Protein AF-0000000075738958 (afdb_homodimer)

Foldseek 3Di:
DDDDDDDDDDDDDDDDDDDDDDDPDPPVPPPVPPDPPPPPPPPPVDDDFQFPLNVLVVLVVLVVLLLVVLVLQLVCLVVVHFRPLVLLLLSLVLCVQPVQVASVVLCVVPQLVLCVVVVHCVVVVVVLVVLSVVLVVLSVLSNVLSVDPPDTDDNVSSVSSSVSSVVNSVSVVVSSVCCSPPRSVCSVVRDDPVVRVVSSVVSVVSQCVRPNPCGPVVSVVSSLVSCVVSVNNDPVVVDDD/DDPDDDDDDDDDDDDDDDDDDPPPPPPPPPPPDPPDPPPPPPPPVDDDFQFPLNVLVVLVVLVVLLLVVLVLQLVCLVVVHFRPLVLLLLSLVLCVQPVQVASVVLCVVPQLVLCVVVVHCVVVVVVLVVLSVVLVVLSVLSNVLSVDPPDTDDNVSSVSSSVSSVVNSVSVVVSSVCCSPPRSVCSVVRDDPVVRVVSSVVSVVSQCVRPNPCGPVVSVVSSLVSCVVSVNNDPVVPDDD

Organism: Mycobacterium marinum (strain ATCC BAA-535 / M) (NCBI:txid216594)

Secondary structure (DSSP, 8-state):
----------------------------------------------PPPPPHHHHHHHHHHHHHHHHHHHHHHHHHHHHTPPP-HHHHHHHHHHIIIIIIIIIIHHIIIIIHHHHHHTT-SHHHHHHHHHHHHHHHHHHHHHHHHT-STTPPP-HHHHHHHHHHHHHHHHHHHHHHHHIIIIIHHHHHHHS-HHHHHHHHHHHHHHHHHHHTTTHHHHHHHHHHHHHHHHT---GGGG---/----------------------------------------------PPPPPHHHHHHHHHHHHHHHHHHHHHHHHHHHHTPPP-HHHHHHHHHHIIIIIIIIIIHHIIIIIHHHHHHTT-SHHHHHHHHHHHHHHHHHHHHHHHHT-STT----HHHHHHHHHHHHHHHHHHHHHHHHIIIIIHHHHHHHS-HHHHHHHHHHHHHHHHHHHTTTHHHHHHHHHHHHHHHHT---GGGG---

Sequence (482 aa):
MIDEPHRPLSRRRLFGIAMPVTGAIALSACTGSPRKPADAGASSSEQVAVTAPEDLMREHGVLKRILLIYREGIHRLQVGDPAPTQELNASAQIIRAFVENYHEALEERYVFPMLEQAGKFTDTTSVLRTQHQRGRGVTDRILAATAAAGSAPGQPGRDALVRDMTAFIRMYEPHEAREDTVIFPALRDVMPAGEFRDLAEVFEDEEHRQFGQAGFQGVVDQVADVEKALGIYELGQFTASMIDEPHRPLSRRRLFGIAMPVTGAIALSACTGSPRKPADAGASSSEQVAVTAPEDLMREHGVLKRILLIYREGIHRLQVGDPAPTQELNASAQIIRAFVENYHEALEERYVFPMLEQAGKFTDTTSVLRTQHQRGRGVTDRILAATAAAGSAPGQPGRDALVRDMTAFIRMYEPHEAREDTVIFPALRDVMPAGEFRDLAEVFEDEEHRQFGQAGFQGVVDQVADVEKALGIYELGQFTAS

Structure (mmCIF, N/CA/C/O backbone):
data_AF-0000000075738958-model_v1
#
loop_
_entity.id
_entity.type
_entity.pdbx_description
1 polymer 'Hemerythrin-like domain-containing protein'
#
loop_
_atom_site.group_PDB
_atom_site.id
_atom_site.type_symbol
_atom_site.label_atom_id
_atom_site.label_alt_id
_atom_site.label_comp_id
_atom_site.label_asym_id
_atom_site.label_entity_id
_atom_site.label_seq_id
_atom_site.pdbx_PDB_ins_code
_atom_site.Cartn_x
_atom_site.Cartn_y
_atom_site.Cartn_z
_atom_site.occupancy
_atom_site.B_iso_or_equiv
_atom_site.auth_seq_id
_atom_site.auth_comp_id
_atom_site.auth_asym_id
_atom_site.auth_atom_id
_atom_site.pdbx_PDB_model_num
ATOM 1 N N . MET A 1 1 ? -61.688 -10.555 49.688 1 19.16 1 MET A N 1
ATOM 2 C CA . MET A 1 1 ? -61.875 -10.305 51.125 1 19.16 1 MET A CA 1
ATOM 3 C C . MET A 1 1 ? -61.125 -9.07 51.562 1 19.16 1 MET A C 1
ATOM 5 O O . MET A 1 1 ? -60.219 -8.594 50.875 1 19.16 1 MET A O 1
ATOM 9 N N . ILE A 1 2 ? -60.281 -9.117 52.594 1 17.28 2 ILE A N 1
ATOM 10 C CA . ILE A 1 2 ? -60.281 -8.344 53.844 1 17.28 2 ILE A CA 1
ATOM 11 C C . ILE A 1 2 ? -59.469 -7.062 53.656 1 17.28 2 ILE A C 1
ATOM 13 O O . ILE A 1 2 ? -59.969 -5.969 53.969 1 17.28 2 ILE A O 1
ATOM 17 N N . ASP A 1 3 ? -58.094 -6.863 54.062 1 17.69 3 ASP A N 1
ATOM 18 C CA . ASP A 1 3 ? -57.938 -6.41 55.438 1 17.69 3 ASP A CA 1
ATOM 19 C C . ASP A 1 3 ? -57.531 -4.938 55.5 1 17.69 3 ASP A C 1
ATOM 21 O O . ASP A 1 3 ? -57.125 -4.363 54.469 1 17.69 3 ASP A O 1
ATOM 25 N N . GLU A 1 4 ? -56.281 -4.555 56.062 1 17.42 4 GLU A N 1
ATOM 26 C CA . GLU A 1 4 ? -56.062 -3.973 57.406 1 17.42 4 GLU A CA 1
ATOM 27 C C . GLU A 1 4 ? -55.719 -2.49 57.281 1 17.42 4 GLU A C 1
ATOM 29 O O . GLU A 1 4 ? -56.312 -1.658 58 1 17.42 4 GLU A O 1
ATOM 34 N N . PRO A 1 5 ? -54.281 -1.887 57.219 1 20.31 5 PRO A N 1
ATOM 35 C CA . PRO A 1 5 ? -53.781 -1.305 58.469 1 20.31 5 PRO A CA 1
ATOM 36 C C . PRO A 1 5 ? -53.938 0.214 58.5 1 20.31 5 PRO A C 1
ATOM 38 O O . PRO A 1 5 ? -53.938 0.868 57.469 1 20.31 5 PRO A O 1
ATOM 41 N N . HIS A 1 6 ? -54.281 0.894 59.688 1 20.97 6 HIS A N 1
ATOM 42 C CA . HIS A 1 6 ? -54.812 2.029 60.438 1 20.97 6 HIS A CA 1
ATOM 43 C C . HIS A 1 6 ? -53.719 3.068 60.688 1 20.97 6 HIS A C 1
ATOM 45 O O . HIS A 1 6 ? -53.875 3.939 61.531 1 20.97 6 HIS A O 1
ATOM 51 N N . ARG A 1 7 ? -52.656 3.342 59.844 1 18.61 7 ARG A N 1
ATOM 52 C CA . ARG A 1 7 ? -51.531 3.977 60.531 1 18.61 7 ARG A CA 1
ATOM 53 C C . ARG A 1 7 ? -51.938 5.328 61.094 1 18.61 7 ARG A C 1
ATOM 55 O O . ARG A 1 7 ? -52.5 6.16 60.406 1 18.61 7 ARG A O 1
ATOM 62 N N . PRO A 1 8 ? -51.281 5.766 62.25 1 18.59 8 PRO A N 1
ATOM 63 C CA . PRO A 1 8 ? -51.656 6.469 63.5 1 18.59 8 PRO A CA 1
ATOM 64 C C . PRO A 1 8 ? -51.5 7.984 63.375 1 18.59 8 PRO A C 1
ATOM 66 O O . PRO A 1 8 ? -50.938 8.477 62.375 1 18.59 8 PRO A O 1
ATOM 69 N N . LEU A 1 9 ? -50.875 8.656 64.5 1 18.14 9 LEU A N 1
ATOM 70 C CA . LEU A 1 9 ? -51.375 9.492 65.562 1 18.14 9 LEU A CA 1
ATOM 71 C C . LEU A 1 9 ? -50.969 10.945 65.375 1 18.14 9 LEU A C 1
ATOM 73 O O . LEU A 1 9 ? -51.812 11.844 65.375 1 18.14 9 LEU A O 1
ATOM 77 N N . SER A 1 10 ? -49.75 11.547 66.125 1 17.09 10 SER A N 1
ATOM 78 C CA . SER A 1 10 ? -49.938 12.367 67.312 1 17.09 10 SER A CA 1
ATOM 79 C C . SER A 1 10 ? -49.75 13.852 67 1 17.09 10 SER A C 1
ATOM 81 O O . SER A 1 10 ? -49.094 14.203 66 1 17.09 10 SER A O 1
ATOM 83 N N . ARG A 1 11 ? -50.156 14.867 67.938 1 18.42 11 ARG A N 1
ATOM 84 C CA . ARG A 1 11 ? -50.875 16.094 68.25 1 18.42 11 ARG A CA 1
ATOM 85 C C . ARG A 1 11 ? -49.938 17.266 68.438 1 18.42 11 ARG A C 1
ATOM 87 O O . ARG A 1 11 ? -50.344 18.359 68.812 1 18.42 11 ARG A O 1
ATOM 94 N N . ARG A 1 12 ? -48.594 17.031 68.5 1 18.06 12 ARG A N 1
ATOM 95 C CA . ARG A 1 12 ? -48.031 17.875 69.562 1 18.06 12 ARG A CA 1
ATOM 96 C C . ARG A 1 12 ? -48.219 19.344 69.25 1 18.06 12 ARG A C 1
ATOM 98 O O . ARG A 1 12 ? -48.094 19.75 68.062 1 18.06 12 ARG A O 1
ATOM 105 N N . ARG A 1 13 ? -48.219 20.203 70.312 1 17.05 13 ARG A N 1
ATOM 106 C CA . ARG A 1 13 ? -48.906 21.344 70.875 1 17.05 13 ARG A CA 1
ATOM 107 C C . ARG A 1 13 ? -48.25 22.656 70.5 1 17.05 13 ARG A C 1
ATOM 109 O O . ARG A 1 13 ? -48.906 23.625 70.125 1 17.05 13 AR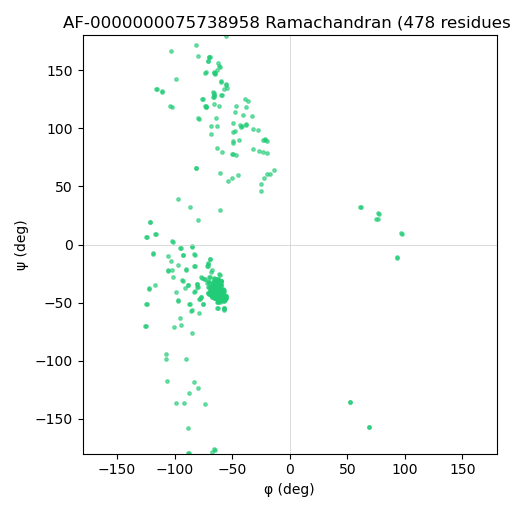G A O 1
ATOM 116 N N . LEU A 1 14 ? -46.969 22.875 70.938 1 18.64 14 LEU A N 1
ATOM 117 C CA . LEU A 1 14 ? -46.875 24 71.875 1 18.64 14 LEU A CA 1
ATOM 118 C C . LEU A 1 14 ? -46.875 25.328 71.125 1 18.64 14 LEU A C 1
ATOM 120 O O . LEU A 1 14 ? -46.25 25.453 70.062 1 18.64 14 LEU A O 1
ATOM 124 N N . PHE A 1 15 ? -47.188 26.516 71.875 1 17.45 15 PHE A N 1
ATOM 125 C CA . PHE A 1 15 ? -48 27.719 71.688 1 17.45 15 PHE A CA 1
ATOM 126 C C . PHE A 1 15 ? -47.156 28.906 71.312 1 17.45 15 PHE A C 1
ATOM 128 O O . PHE A 1 15 ? -47.656 29.875 70.688 1 17.45 15 PHE A O 1
ATOM 135 N N . GLY A 1 16 ? -45.906 28.984 71.688 1 19.25 16 GLY A N 1
ATOM 136 C CA . GLY A 1 16 ? -45.75 30.312 72.25 1 19.25 16 GLY A CA 1
ATOM 137 C C . GLY A 1 16 ? -45.75 31.406 71.188 1 19.25 16 GLY A C 1
ATOM 138 O O . GLY A 1 16 ? -45.25 31.234 70.125 1 19.25 16 GLY A O 1
ATOM 139 N N . ILE A 1 17 ? -46.25 32.562 71.562 1 17.64 17 ILE A N 1
ATOM 140 C CA . ILE A 1 17 ? -47.031 33.594 70.875 1 17.64 17 ILE A CA 1
ATOM 141 C C . ILE A 1 17 ? -46.125 34.562 70.125 1 17.64 17 ILE A C 1
ATOM 143 O O . ILE A 1 17 ? -46.312 34.812 68.938 1 17.64 17 ILE A O 1
ATOM 147 N N . ALA A 1 18 ? -45.406 35.562 70.875 1 19.64 18 ALA A N 1
ATOM 148 C CA . ALA A 1 18 ? -45.969 36.875 70.5 1 19.64 18 ALA A CA 1
ATOM 149 C C . ALA A 1 18 ? -45.312 37.469 69.312 1 19.64 18 ALA A C 1
ATOM 151 O O . ALA A 1 18 ? -44.25 37 68.875 1 19.64 18 ALA A O 1
ATOM 152 N N . MET A 1 19 ? -44.781 38.906 69.438 1 19.36 19 MET A N 1
ATOM 153 C CA . MET A 1 19 ? -45.312 40.094 68.812 1 19.36 19 MET A CA 1
ATOM 154 C C . MET A 1 19 ? -44.5 40.438 67.562 1 19.36 19 MET A C 1
ATOM 156 O O . MET A 1 19 ? -43.406 39.938 67.375 1 19.36 19 MET A O 1
ATOM 160 N N . PRO A 1 20 ? -44.156 41.875 67.375 1 22.73 20 PRO A N 1
ATOM 161 C CA . PRO A 1 20 ? -44.562 42.719 66.25 1 22.73 20 PRO A CA 1
ATOM 162 C C . PRO A 1 20 ? -43.594 42.688 65.062 1 22.73 20 PRO A C 1
ATOM 164 O O . PRO A 1 20 ? -42.469 42.188 65.25 1 22.73 20 PRO A O 1
ATOM 167 N N . VAL A 1 21 ? -43.688 43.781 64.25 1 21.81 21 VAL A N 1
ATOM 168 C CA . VAL A 1 21 ? -43.906 44.125 62.844 1 21.81 21 VAL A CA 1
ATOM 169 C C . VAL A 1 21 ? -42.562 44.406 62.156 1 21.81 21 VAL A C 1
ATOM 171 O O . VAL A 1 21 ? -42.344 43.969 61.031 1 21.81 21 VAL A O 1
ATOM 174 N N . THR A 1 22 ? -41.625 45.125 62.875 1 24.69 22 THR A N 1
ATOM 175 C CA . THR A 1 22 ? -41.438 46.344 62.094 1 24.69 22 THR A CA 1
ATOM 176 C C . THR A 1 22 ? -40.625 46.031 60.812 1 24.69 22 THR A C 1
ATOM 178 O O . THR A 1 22 ? -40.031 44.969 60.688 1 24.69 22 THR A O 1
ATOM 181 N N . GLY A 1 23 ? -39.688 47 60.594 1 22.72 23 GLY A N 1
ATOM 182 C CA . GLY A 1 23 ? -39.406 47.938 59.531 1 22.72 23 GLY A CA 1
ATOM 183 C C . GLY A 1 23 ? -38.344 47.438 58.594 1 22.72 23 GLY A C 1
ATOM 184 O O . GLY A 1 23 ? -37.438 48.219 58.219 1 22.72 23 GLY A O 1
ATOM 185 N N . ALA A 1 24 ? -38.281 46.25 58.25 1 22.09 24 ALA A N 1
ATOM 186 C CA . ALA A 1 24 ? -36.969 45.812 57.781 1 22.09 24 ALA A CA 1
ATOM 187 C C . ALA A 1 24 ? -36.625 46.469 56.438 1 22.09 24 ALA A C 1
ATOM 189 O O . ALA A 1 24 ? -37.375 46.375 55.469 1 22.09 24 ALA A O 1
ATOM 190 N N . ILE A 1 25 ? -35.938 47.5 56.688 1 29.17 25 ILE A N 1
ATOM 191 C CA . ILE A 1 25 ? -35.375 48.25 55.562 1 29.17 25 ILE A CA 1
ATOM 192 C C . ILE A 1 25 ? -34.656 47.312 54.594 1 29.17 25 ILE A C 1
ATOM 194 O O . ILE A 1 25 ? -33.781 46.531 55.031 1 29.17 25 ILE A O 1
ATOM 198 N N . ALA A 1 26 ? -35.25 47.031 53.469 1 23.94 26 ALA A N 1
ATOM 199 C CA . ALA A 1 26 ? -34.781 46.125 52.438 1 23.94 26 ALA A CA 1
ATOM 200 C C . ALA A 1 26 ? -33.438 46.562 51.875 1 23.94 26 ALA A C 1
ATOM 202 O O . ALA A 1 26 ? -33.344 47.625 51.25 1 23.94 26 ALA A O 1
ATOM 203 N N . LEU A 1 27 ? -32.5 46.562 52.844 1 23.83 27 LEU A N 1
ATOM 204 C CA . LEU A 1 27 ? -31.25 46.906 52.156 1 23.83 27 LEU A CA 1
ATOM 205 C C . LEU A 1 27 ? -31.047 46.031 50.906 1 23.83 27 LEU A C 1
ATOM 207 O O . LEU A 1 27 ? -31.062 44.812 51 1 23.83 27 LEU A O 1
ATOM 211 N N . SER A 1 28 ? -31.562 46.5 49.812 1 22.98 28 SER A N 1
ATOM 212 C CA . SER A 1 28 ? -31.406 45.844 48.531 1 22.98 28 SER A CA 1
ATOM 213 C C . SER A 1 28 ? -29.938 45.5 48.25 1 22.98 28 SER A C 1
ATOM 215 O O . SER A 1 28 ? -29.109 46.406 48.062 1 22.98 28 SER A O 1
ATOM 217 N N . ALA A 1 29 ? -29.328 44.719 49.156 1 27.09 29 ALA A N 1
ATOM 218 C CA . ALA A 1 29 ? -27.938 44.438 48.781 1 27.09 29 ALA A CA 1
ATOM 219 C C . ALA A 1 29 ? -27.828 43.969 47.344 1 27.09 29 ALA A C 1
ATOM 221 O O . ALA A 1 29 ? -28.547 43.062 46.938 1 27.09 29 ALA A O 1
ATOM 222 N N . CYS A 1 30 ? -27.516 44.875 46.438 1 30.02 30 CYS A N 1
ATOM 223 C CA . CYS A 1 30 ? -27.203 44.594 45.062 1 30.02 30 CYS A CA 1
ATOM 224 C C . CYS A 1 30 ? -26.234 43.406 44.969 1 30.02 30 CYS A C 1
ATOM 226 O O . CYS A 1 30 ? -25.078 43.5 45.375 1 30.02 30 CYS A O 1
ATOM 228 N N . THR A 1 31 ? -26.688 42.25 45.5 1 29.94 31 THR A N 1
ATOM 229 C CA . THR A 1 31 ? -25.781 41.125 45.312 1 29.94 31 THR A CA 1
ATOM 230 C C . THR A 1 31 ? -25.281 41.062 43.875 1 29.94 31 THR A C 1
ATOM 232 O O . THR A 1 31 ? -26.078 40.938 42.938 1 29.94 31 THR A O 1
ATOM 235 N N . GLY A 1 32 ? -24.375 41.875 43.531 1 29.47 32 GLY A N 1
ATOM 236 C CA . GLY A 1 32 ? -23.734 41.656 42.219 1 29.47 32 GLY A CA 1
ATOM 237 C C . GLY A 1 32 ? -23.391 40.219 41.938 1 29.47 32 GLY A C 1
ATOM 238 O O . GLY A 1 32 ? -22.844 39.531 42.812 1 29.47 32 GLY A O 1
ATOM 239 N N . SER A 1 33 ? -24.359 39.469 41.312 1 34.22 33 SER A N 1
ATOM 240 C CA . SER A 1 33 ? -24.109 38.094 40.906 1 34.22 33 SER A CA 1
ATOM 241 C C . SER A 1 33 ? -22.672 37.938 40.375 1 34.22 33 SER A C 1
ATOM 243 O O . SER A 1 33 ? -22.203 38.75 39.594 1 34.22 33 SER A O 1
ATOM 245 N N . PRO A 1 34 ? -21.812 37.344 41.219 1 35.44 34 PRO A N 1
ATOM 246 C CA . PRO A 1 34 ? -20.484 37.125 40.625 1 35.44 34 PRO A CA 1
ATOM 247 C C . PRO A 1 34 ? -20.547 36.656 39.188 1 35.44 34 PRO A C 1
ATOM 249 O O . PRO A 1 34 ? -21.5 35.938 38.812 1 35.44 34 PRO A O 1
ATOM 252 N N . ARG A 1 35 ? -20.125 37.5 38.188 1 37.09 35 ARG A N 1
ATOM 253 C CA . ARG A 1 35 ? -19.922 37.062 36.812 1 37.09 35 ARG A CA 1
ATOM 254 C C . ARG A 1 35 ? -19.328 35.656 36.781 1 37.09 35 ARG A C 1
ATOM 256 O O . ARG A 1 35 ? -18.375 35.344 37.5 1 37.09 35 ARG A O 1
ATOM 263 N N . LYS A 1 36 ? -20.219 34.656 36.469 1 40.66 36 LYS A N 1
ATOM 264 C CA . LYS A 1 36 ? -19.672 33.344 36.156 1 40.66 36 LYS A CA 1
ATOM 265 C C . LYS A 1 36 ? -18.328 33.438 35.469 1 40.66 36 LYS A C 1
ATOM 267 O O . LYS A 1 36 ? -18.156 34.281 34.562 1 40.66 36 LYS A O 1
ATOM 272 N N . PRO A 1 37 ? -17.266 33.031 36.188 1 36.97 37 PRO A N 1
ATOM 273 C CA . PRO A 1 37 ? -16.078 33.094 35.344 1 36.97 37 PRO A CA 1
ATOM 274 C C . PRO A 1 37 ? -16.375 32.719 33.875 1 36.97 37 PRO A C 1
ATOM 276 O O . PRO A 1 37 ? -17.344 32.031 33.594 1 36.97 37 PRO A O 1
ATOM 279 N N . ALA A 1 38 ? -16.062 33.625 32.938 1 35.53 38 ALA A N 1
ATOM 280 C CA . ALA A 1 38 ? -15.992 33.25 31.516 1 35.53 38 ALA A CA 1
ATOM 281 C C . ALA A 1 38 ? -15.633 31.781 31.344 1 35.53 38 ALA A C 1
ATOM 283 O O . ALA A 1 38 ? -14.742 31.281 32.031 1 35.53 38 ALA A O 1
ATOM 284 N N . ASP A 1 39 ? -16.656 30.938 31.125 1 36.69 39 ASP A N 1
ATOM 285 C CA . ASP A 1 39 ? -16.297 29.625 30.609 1 36.69 39 ASP A CA 1
ATOM 286 C C . ASP A 1 39 ? -14.984 29.688 29.828 1 36.69 39 ASP A C 1
ATOM 288 O O . ASP A 1 39 ? -14.867 30.453 28.859 1 36.69 39 ASP A O 1
ATOM 292 N N . ALA A 1 40 ? -13.867 29.688 30.531 1 38.88 40 ALA A N 1
ATOM 293 C CA . ALA A 1 40 ? -12.672 29.391 29.75 1 38.88 40 ALA A CA 1
ATOM 294 C C . ALA A 1 40 ? -13.023 28.656 28.453 1 38.88 40 ALA A C 1
ATOM 296 O O . ALA A 1 40 ? -13.711 27.641 28.484 1 38.88 40 ALA A O 1
ATOM 297 N N . GLY A 1 41 ? -13.273 29.406 27.375 1 35.94 41 GLY A N 1
ATOM 298 C CA . GLY A 1 41 ? -13.422 28.828 26.047 1 35.94 41 GLY A CA 1
ATOM 299 C C . GLY A 1 41 ? -12.805 27.438 25.938 1 35.94 41 GLY A C 1
ATOM 300 O O . GLY A 1 41 ? -11.656 27.234 26.328 1 35.94 41 GLY A O 1
ATOM 301 N N . ALA A 1 42 ? -13.555 26.438 26.234 1 39.38 42 ALA A N 1
ATOM 302 C CA . ALA A 1 42 ? -13.172 25.109 25.75 1 39.38 42 ALA A CA 1
ATOM 303 C C . ALA A 1 42 ? -12.195 25.219 24.578 1 39.38 42 ALA A C 1
ATOM 305 O O . ALA A 1 42 ? -12.516 25.828 23.547 1 39.38 42 ALA A O 1
ATOM 306 N N . SER A 1 43 ? -10.945 25.469 24.828 1 39.22 43 SER A N 1
ATOM 307 C CA . SER A 1 43 ? -10.031 25.109 23.75 1 39.22 43 SER A CA 1
ATOM 308 C C . SER A 1 43 ? -10.648 24.047 22.844 1 39.22 43 SER A C 1
ATOM 310 O O . SER A 1 43 ? -10.867 22.906 23.25 1 39.22 43 SER A O 1
ATOM 312 N N . SER A 1 44 ? -11.797 24.219 22.234 1 41.53 44 SER A N 1
ATOM 313 C CA . SER A 1 44 ? -12.266 23.328 21.172 1 41.53 44 SER A CA 1
ATOM 314 C C . SER A 1 44 ? -11.133 22.438 20.672 1 41.53 44 SER A C 1
ATOM 316 O O . SER A 1 44 ? -10.172 22.922 20.078 1 41.53 44 SER A O 1
ATOM 318 N N . SER A 1 45 ? -10.562 21.562 21.469 1 49.19 45 SER A N 1
ATOM 319 C CA . SER A 1 45 ? -9.562 20.531 21.172 1 49.19 45 SER A CA 1
ATOM 320 C C . SER A 1 45 ? -9.625 20.109 19.703 1 49.19 45 SER A C 1
ATOM 322 O O . SER A 1 45 ? -10.297 19.141 19.359 1 49.19 45 SER A O 1
ATOM 324 N N . GLU A 1 46 ? -9.703 21.016 18.766 1 66.88 46 GLU A N 1
ATOM 325 C CA . GLU A 1 46 ? -9.773 20.891 17.312 1 66.88 46 GLU A CA 1
ATOM 326 C C . GLU A 1 46 ? -8.812 19.828 16.797 1 66.88 46 GLU A C 1
ATOM 328 O O . GLU A 1 46 ? -7.605 19.906 17.031 1 66.88 46 GLU A O 1
ATOM 333 N N . GLN A 1 47 ? -9.336 18.656 16.484 1 82.44 47 GLN A N 1
ATOM 334 C CA . GLN A 1 47 ? -8.578 17.562 15.883 1 82.44 47 GLN A CA 1
ATOM 335 C C . GLN A 1 47 ? -7.871 18.031 14.609 1 82.44 47 GLN A C 1
ATOM 337 O O . GLN A 1 47 ? -8.375 18.906 13.898 1 82.44 47 GLN A O 1
ATOM 342 N N . VAL A 1 48 ? -6.641 17.625 14.578 1 90.81 48 VAL A N 1
ATOM 343 C CA . VAL A 1 48 ? -5.902 17.922 13.352 1 90.81 48 VAL A CA 1
ATOM 344 C C . VAL A 1 48 ? -6.605 17.266 12.156 1 90.81 48 VAL A C 1
ATOM 346 O O . VAL A 1 48 ? -6.906 16.062 12.188 1 90.81 48 VAL A O 1
ATOM 349 N N . ALA A 1 49 ? -6.816 18.062 11.203 1 92.88 49 ALA A N 1
ATOM 350 C CA . ALA A 1 49 ? -7.543 17.562 10.031 1 92.88 49 ALA A CA 1
ATOM 351 C C . ALA A 1 49 ? -6.746 16.484 9.305 1 92.88 49 ALA A C 1
ATOM 353 O O . ALA A 1 49 ? -5.512 16.516 9.289 1 92.88 49 ALA A O 1
ATOM 354 N N . VAL A 1 50 ? -7.441 15.492 8.688 1 97.12 50 VAL A N 1
ATOM 355 C CA . VAL A 1 50 ? -6.82 14.531 7.781 1 97.12 50 VAL A CA 1
ATOM 356 C C . VAL A 1 50 ? -6.492 15.211 6.453 1 97.12 50 VAL A C 1
ATOM 358 O O . VAL A 1 50 ? -7.387 15.695 5.758 1 97.12 50 VAL A O 1
ATOM 361 N N . THR A 1 51 ? -5.211 15.258 6.078 1 97.75 51 THR A N 1
ATOM 362 C CA . THR A 1 51 ? -4.848 15.898 4.816 1 97.75 51 THR A CA 1
ATOM 363 C C . THR A 1 51 ? -5.332 15.07 3.631 1 97.75 51 THR A C 1
ATOM 365 O O . THR A 1 51 ? -5.629 13.883 3.777 1 97.75 51 THR A O 1
ATOM 368 N N . ALA A 1 52 ? -5.406 15.703 2.49 1 98.31 52 ALA A N 1
ATOM 369 C CA . ALA A 1 52 ? -5.879 15 1.295 1 98.31 52 ALA A CA 1
ATOM 370 C C . ALA A 1 52 ? -4.98 13.812 0.965 1 98.31 52 ALA A C 1
ATOM 372 O O . ALA A 1 52 ? -5.469 12.695 0.763 1 98.31 52 ALA A O 1
ATOM 373 N N . PRO A 1 53 ? -3.625 13.945 0.956 1 98.75 53 PRO A N 1
ATOM 374 C CA . PRO A 1 53 ? -2.795 12.773 0.679 1 98.75 53 PRO A CA 1
ATOM 375 C C . PRO A 1 53 ? -2.973 11.664 1.716 1 98.75 53 PRO A C 1
ATOM 377 O O . PRO A 1 53 ? -3.014 10.484 1.362 1 98.75 53 PRO A O 1
ATOM 380 N N . GLU A 1 54 ? -3.047 12.031 2.984 1 98.69 54 GLU A N 1
ATOM 381 C CA . GLU A 1 54 ? -3.283 11.039 4.027 1 98.69 54 GLU A CA 1
ATOM 382 C C . GLU A 1 54 ? -4.578 10.273 3.773 1 98.69 54 GLU A C 1
ATOM 384 O O . GLU A 1 54 ? -4.609 9.047 3.885 1 98.69 54 GLU A O 1
ATOM 389 N N . ASP A 1 55 ? -5.602 11.016 3.469 1 98.75 55 ASP A N 1
ATOM 390 C CA . ASP A 1 55 ? -6.906 10.414 3.193 1 98.75 55 ASP A CA 1
ATOM 391 C C . ASP A 1 55 ? -6.824 9.422 2.037 1 98.75 55 ASP A C 1
ATOM 393 O O . ASP A 1 55 ? -7.293 8.289 2.15 1 98.75 55 ASP A O 1
ATOM 397 N N . LEU A 1 56 ? -6.203 9.82 1.017 1 98.88 56 LEU A N 1
ATOM 398 C CA . LEU A 1 56 ? -6.09 8.992 -0.184 1 98.88 56 LEU A CA 1
ATOM 399 C C . LEU A 1 56 ? -5.25 7.75 0.085 1 98.88 56 LEU A C 1
ATOM 401 O O . LEU A 1 56 ? -5.574 6.664 -0.397 1 98.88 56 LEU A O 1
ATOM 405 N N . MET A 1 57 ? -4.254 7.879 0.924 1 98.94 57 MET A N 1
ATOM 406 C CA . MET A 1 57 ? -3.369 6.738 1.146 1 98.94 57 MET A CA 1
ATOM 407 C C . MET A 1 57 ? -3.994 5.746 2.119 1 98.94 57 MET A C 1
ATOM 409 O O . MET A 1 57 ? -3.783 4.535 2 1 98.94 57 MET A O 1
ATOM 413 N N . ARG A 1 58 ? -4.75 6.219 3.09 1 98.75 58 ARG A N 1
ATOM 414 C CA . ARG A 1 58 ? -5.426 5.23 3.918 1 98.75 58 ARG A CA 1
ATOM 415 C C . ARG A 1 58 ? -6.477 4.469 3.115 1 98.75 58 ARG A C 1
ATOM 417 O O . ARG A 1 58 ? -6.707 3.281 3.35 1 98.75 58 ARG A O 1
ATOM 424 N N . GLU A 1 59 ? -7.109 5.125 2.143 1 98.94 59 GLU A N 1
ATOM 425 C CA . GLU A 1 59 ? -8.039 4.457 1.238 1 98.94 59 GLU A CA 1
ATOM 426 C C . GLU A 1 59 ? -7.328 3.426 0.371 1 98.94 59 GLU A C 1
ATOM 428 O O . GLU A 1 59 ? -7.895 2.381 0.047 1 98.94 59 GLU A O 1
ATOM 433 N N . HIS A 1 60 ? -6.047 3.713 0.005 1 99 60 HIS A N 1
ATOM 434 C CA . HIS A 1 60 ? -5.23 2.701 -0.662 1 99 60 HIS A CA 1
ATOM 435 C C . HIS A 1 60 ? -5.07 1.46 0.21 1 99 60 HIS A C 1
ATOM 437 O O . HIS A 1 60 ? -4.965 0.345 -0.304 1 99 60 HIS A O 1
ATOM 443 N N . GLY A 1 61 ? -5.059 1.661 1.527 1 98.94 61 GLY A N 1
ATOM 444 C CA . GLY A 1 61 ? -5.043 0.509 2.414 1 98.94 61 GLY A CA 1
ATOM 445 C C . GLY A 1 61 ? -6.219 -0.424 2.203 1 98.94 61 GLY A C 1
ATOM 446 O O . GLY A 1 61 ? -6.074 -1.646 2.281 1 98.94 61 GLY A O 1
ATOM 447 N N . VAL A 1 62 ? -7.379 0.135 1.952 1 98.94 62 VAL A N 1
ATOM 448 C CA . VAL A 1 62 ? -8.57 -0.661 1.667 1 98.94 62 VAL A CA 1
ATOM 449 C C . VAL A 1 62 ? -8.383 -1.42 0.355 1 98.94 62 VAL A C 1
ATOM 451 O O . VAL A 1 62 ? -8.672 -2.615 0.274 1 98.94 62 VAL A O 1
ATOM 454 N N . LEU A 1 63 ? -7.879 -0.707 -0.647 1 98.94 63 LEU A N 1
ATOM 455 C CA . LEU A 1 63 ? -7.59 -1.371 -1.913 1 98.94 63 LEU A CA 1
ATOM 456 C C . LEU A 1 63 ? -6.637 -2.543 -1.706 1 98.94 63 LEU A C 1
ATOM 458 O O . LEU A 1 63 ? -6.867 -3.637 -2.227 1 98.94 63 LEU A O 1
ATOM 462 N N . LYS A 1 64 ? -5.641 -2.348 -0.965 1 98.94 64 LYS A N 1
ATOM 463 C CA . LYS A 1 64 ? -4.656 -3.4 -0.725 1 98.94 64 LYS A CA 1
ATOM 464 C C . LYS A 1 64 ? -5.305 -4.621 -0.078 1 98.94 64 LYS A C 1
ATOM 466 O O . LYS A 1 64 ? -4.984 -5.758 -0.428 1 98.94 64 LYS A O 1
ATOM 471 N N . ARG A 1 65 ? -6.16 -4.375 0.83 1 98.94 65 ARG A N 1
ATOM 472 C CA . ARG A 1 65 ? -6.836 -5.488 1.492 1 98.94 65 ARG A CA 1
ATOM 473 C C . ARG A 1 65 ? -7.73 -6.246 0.516 1 98.94 65 ARG A C 1
ATOM 475 O O . ARG A 1 65 ? -7.836 -7.469 0.585 1 98.94 65 ARG A O 1
ATOM 482 N N . ILE A 1 66 ? -8.328 -5.57 -0.391 1 98.94 66 ILE A N 1
ATOM 483 C CA . ILE A 1 66 ? -9.141 -6.25 -1.397 1 98.94 66 ILE A CA 1
ATOM 484 C C . ILE A 1 66 ? -8.234 -7.023 -2.352 1 98.94 66 ILE A C 1
ATOM 486 O O . ILE A 1 66 ? -8.586 -8.117 -2.799 1 98.94 66 ILE A O 1
ATOM 490 N N . LEU A 1 67 ? -7.055 -6.457 -2.672 1 98.94 67 LEU A N 1
ATOM 491 C CA . LEU A 1 67 ? -6.109 -7.199 -3.498 1 98.94 67 LEU A CA 1
ATOM 492 C C . LEU A 1 67 ? -5.703 -8.508 -2.82 1 98.94 67 LEU A C 1
ATOM 494 O O . LEU A 1 67 ? -5.516 -9.523 -3.488 1 98.94 67 LEU A O 1
ATOM 498 N N . LEU A 1 68 ? -5.59 -8.5 -1.493 1 98.94 68 LEU A N 1
ATOM 499 C CA . LEU A 1 68 ? -5.293 -9.711 -0.744 1 98.94 68 LEU A CA 1
ATOM 500 C C . LEU A 1 68 ? -6.457 -10.695 -0.82 1 98.94 68 LEU A C 1
ATOM 502 O O . LEU A 1 68 ? -6.246 -11.906 -0.914 1 98.94 68 LEU A O 1
ATOM 506 N N . ILE A 1 69 ? -7.664 -10.203 -0.806 1 98.94 69 ILE A N 1
ATOM 507 C CA . ILE A 1 69 ? -8.852 -11.039 -0.969 1 98.94 69 ILE A CA 1
ATOM 508 C C . ILE A 1 69 ? -8.836 -11.68 -2.354 1 98.94 69 ILE A C 1
ATOM 510 O O . ILE A 1 69 ? -9.117 -12.875 -2.492 1 98.94 69 ILE A O 1
ATOM 514 N N . TYR A 1 70 ? -8.508 -10.891 -3.381 1 98.94 70 TYR A N 1
ATOM 515 C CA . TYR A 1 70 ? -8.422 -11.43 -4.734 1 98.94 70 TYR A CA 1
ATOM 516 C C . TYR A 1 70 ? -7.344 -12.5 -4.824 1 98.94 70 TYR A C 1
ATOM 518 O O . TYR A 1 70 ? -7.535 -13.523 -5.492 1 98.94 70 TYR A O 1
ATOM 526 N N . ARG A 1 71 ? -6.234 -12.305 -4.16 1 98.81 71 ARG A N 1
ATOM 527 C CA . ARG A 1 71 ? -5.188 -13.32 -4.152 1 98.81 71 ARG A CA 1
ATOM 528 C C . ARG A 1 71 ? -5.68 -14.609 -3.504 1 98.81 71 ARG A C 1
ATOM 530 O O . ARG A 1 71 ? -5.387 -15.703 -3.986 1 98.81 71 ARG A O 1
ATOM 537 N N . GLU A 1 72 ? -6.395 -14.445 -2.43 1 98.88 72 GLU A N 1
ATOM 538 C CA . GLU A 1 72 ? -6.977 -15.617 -1.787 1 98.88 72 GLU A CA 1
ATOM 539 C C . GLU A 1 72 ? -7.977 -16.312 -2.707 1 98.88 72 GLU A C 1
ATOM 541 O O . GLU A 1 72 ? -7.992 -17.547 -2.797 1 98.88 72 GLU A O 1
ATOM 546 N N . GLY A 1 73 ? -8.797 -15.547 -3.371 1 98.62 73 GLY A N 1
ATOM 547 C CA . GLY A 1 73 ? -9.711 -16.109 -4.348 1 98.62 73 GLY A CA 1
ATOM 548 C C . GLY A 1 73 ? -9.016 -16.891 -5.449 1 98.62 73 GLY A C 1
ATOM 549 O O . GLY A 1 73 ? -9.414 -18 -5.785 1 98.62 73 GLY A O 1
ATOM 550 N N . ILE A 1 74 ? -7.973 -16.312 -5.996 1 98.81 74 ILE A N 1
ATOM 551 C CA . ILE A 1 74 ? -7.18 -16.953 -7.039 1 98.81 74 ILE A CA 1
ATOM 552 C C . ILE A 1 74 ? -6.637 -18.281 -6.523 1 98.81 74 ILE A C 1
ATOM 554 O O . ILE A 1 74 ? -6.734 -19.297 -7.207 1 98.81 74 ILE A O 1
ATOM 558 N N . HIS A 1 75 ? -6.09 -18.297 -5.344 1 98.5 75 HIS A N 1
ATOM 559 C CA . HIS A 1 75 ? -5.535 -19.5 -4.75 1 98.5 75 HIS A CA 1
ATOM 560 C C . HIS A 1 75 ? -6.594 -20.594 -4.656 1 98.5 75 HIS A C 1
ATOM 562 O O . HIS A 1 75 ? -6.367 -21.719 -5.109 1 98.5 75 HIS A O 1
ATOM 568 N N . ARG A 1 76 ? -7.734 -20.312 -4.164 1 98.12 76 ARG A N 1
ATOM 569 C CA . ARG A 1 76 ? -8.805 -21.281 -3.992 1 98.12 76 ARG A CA 1
ATOM 570 C C . ARG A 1 76 ? -9.273 -21.828 -5.34 1 98.12 76 ARG A C 1
ATOM 572 O O . ARG A 1 76 ? -9.484 -23.031 -5.496 1 98.12 76 ARG A O 1
ATOM 579 N N . LEU A 1 77 ? -9.391 -20.953 -6.254 1 97.88 77 LEU A N 1
ATOM 580 C CA . LEU A 1 77 ? -9.836 -21.359 -7.582 1 97.88 77 LEU A CA 1
ATOM 581 C C . LEU A 1 77 ? -8.812 -22.281 -8.242 1 97.88 77 LEU A C 1
ATOM 583 O O . LEU A 1 77 ? -9.188 -23.266 -8.891 1 97.88 77 LEU A O 1
ATOM 587 N N . GLN A 1 78 ? -7.586 -22.047 -8.031 1 97.56 78 GLN A N 1
ATOM 588 C CA . GLN A 1 78 ? -6.52 -22.781 -8.688 1 97.56 78 GLN A CA 1
ATOM 589 C C . GLN A 1 78 ? -6.348 -24.172 -8.062 1 97.56 78 GLN A C 1
ATOM 591 O O . GLN A 1 78 ? -5.98 -25.125 -8.75 1 97.56 78 GLN A O 1
ATOM 596 N N . VAL A 1 79 ? -6.672 -24.328 -6.801 1 97.38 79 VAL A N 1
ATOM 597 C CA . VAL A 1 79 ? -6.453 -25.625 -6.156 1 97.38 79 VAL A CA 1
ATOM 598 C C . VAL A 1 79 ? -7.734 -26.453 -6.199 1 97.38 79 VAL A C 1
ATOM 600 O O . VAL A 1 79 ? -7.797 -27.547 -5.637 1 97.38 79 VAL A O 1
ATOM 603 N N . GLY A 1 80 ? -8.797 -25.938 -6.695 1 95.38 80 GLY A N 1
ATOM 604 C CA . GLY A 1 80 ? -10.016 -26.703 -6.93 1 95.38 80 GLY A CA 1
ATOM 605 C C . GLY A 1 80 ? -11.031 -26.547 -5.812 1 95.38 80 GLY A C 1
ATOM 606 O O . GLY A 1 80 ? -12.047 -27.25 -5.793 1 95.38 80 GLY A O 1
ATOM 607 N N . ASP A 1 81 ? -10.805 -25.641 -4.891 1 96.12 81 ASP A N 1
ATOM 608 C CA . ASP A 1 81 ? -11.781 -25.359 -3.844 1 96.12 81 ASP A CA 1
ATOM 609 C C . ASP A 1 81 ? -13.008 -24.641 -4.418 1 96.12 81 ASP A C 1
ATOM 611 O O . ASP A 1 81 ? -12.953 -24.109 -5.523 1 96.12 81 ASP A O 1
ATOM 615 N N . PRO A 1 82 ? -14.062 -24.766 -3.674 1 94.12 82 PRO A N 1
ATOM 616 C CA . PRO A 1 82 ? -15.227 -23.984 -4.117 1 94.12 82 PRO A CA 1
ATOM 617 C C . PRO A 1 82 ? -14.922 -22.5 -4.258 1 94.12 82 PRO A C 1
ATOM 619 O O . PRO A 1 82 ? -14.219 -21.922 -3.418 1 94.12 82 PRO A O 1
ATOM 622 N N . ALA A 1 83 ? -15.438 -21.984 -5.324 1 95.06 83 ALA A N 1
ATOM 623 C CA . ALA A 1 83 ? -15.234 -20.547 -5.551 1 95.06 83 ALA A CA 1
ATOM 624 C C . ALA A 1 83 ? -15.938 -19.719 -4.48 1 95.06 83 ALA A C 1
ATOM 626 O O . ALA A 1 83 ? -17.125 -19.922 -4.211 1 95.06 83 ALA A O 1
ATOM 627 N N . PRO A 1 84 ? -15.203 -18.797 -3.867 1 96.25 84 PRO A N 1
ATOM 628 C CA . PRO A 1 84 ? -15.859 -17.906 -2.906 1 96.25 84 PRO A CA 1
ATOM 629 C C . PRO A 1 84 ? -16.594 -16.734 -3.58 1 96.25 84 PRO A C 1
ATOM 631 O O . PRO A 1 84 ? -16.266 -15.578 -3.328 1 96.25 84 PRO A O 1
ATOM 634 N N . THR A 1 85 ? -17.625 -17.031 -4.324 1 96.12 85 THR A N 1
ATOM 635 C CA . THR A 1 85 ? -18.266 -16.078 -5.211 1 96.12 85 THR A CA 1
ATOM 636 C C . THR A 1 85 ? -18.906 -14.945 -4.41 1 96.12 85 THR A C 1
ATOM 638 O O . THR A 1 85 ? -18.891 -13.789 -4.836 1 96.12 85 THR A O 1
ATOM 641 N N . GLN A 1 86 ? -19.438 -15.289 -3.264 1 96.56 86 GLN A N 1
ATOM 642 C CA . GLN A 1 86 ? -20.078 -14.258 -2.453 1 96.56 86 GLN A CA 1
ATOM 643 C C . GLN A 1 86 ? -19.047 -13.242 -1.953 1 96.56 86 GLN A C 1
ATOM 645 O O . GLN A 1 86 ? -19.281 -12.031 -2.029 1 96.56 86 GLN A O 1
ATOM 650 N N . GLU A 1 87 ? -17.938 -13.75 -1.459 1 98.06 87 GLU A N 1
ATOM 651 C CA . GLU A 1 87 ? -16.875 -12.883 -0.948 1 98.06 87 GLU A CA 1
ATOM 652 C C . GLU A 1 87 ? -16.25 -12.062 -2.068 1 98.06 87 GLU A C 1
ATOM 654 O O . GLU A 1 87 ? -15.945 -10.875 -1.882 1 98.06 87 GLU A O 1
ATOM 659 N N . LEU A 1 88 ? -16.094 -12.68 -3.232 1 98.44 88 LEU A N 1
ATOM 660 C CA . LEU A 1 88 ? -15.523 -11.953 -4.363 1 98.44 88 LEU A CA 1
ATOM 661 C C . LEU A 1 88 ? -16.484 -10.891 -4.871 1 98.44 88 LEU A C 1
ATOM 663 O O . LEU A 1 88 ? -16.062 -9.781 -5.223 1 98.44 88 LEU A O 1
ATOM 667 N N . ASN A 1 89 ? -17.75 -11.195 -4.91 1 98.25 89 ASN A N 1
ATOM 668 C CA . ASN A 1 89 ? -18.766 -10.219 -5.324 1 98.25 89 ASN A CA 1
ATOM 669 C C . ASN A 1 89 ? -18.812 -9.031 -4.371 1 98.25 89 ASN A C 1
ATOM 671 O O . ASN A 1 89 ? -18.828 -7.879 -4.809 1 98.25 89 ASN A O 1
ATOM 675 N N . ALA A 1 90 ? -18.797 -9.367 -3.107 1 98.56 90 ALA A N 1
ATOM 676 C CA . ALA A 1 90 ? -18.797 -8.297 -2.107 1 98.56 90 ALA A CA 1
ATOM 677 C C . ALA A 1 90 ? -17.578 -7.398 -2.26 1 98.56 90 ALA A C 1
ATOM 679 O O . ALA A 1 90 ? -17.688 -6.172 -2.16 1 98.56 90 ALA A O 1
ATOM 680 N N . SER A 1 91 ? -16.469 -7.977 -2.504 1 98.88 91 SER A N 1
ATOM 681 C CA . SER A 1 91 ? -15.234 -7.219 -2.676 1 98.88 91 SER A CA 1
ATOM 682 C C . SER A 1 91 ? -15.289 -6.34 -3.92 1 98.88 91 SER A C 1
ATOM 684 O O . SER A 1 91 ? -14.891 -5.176 -3.885 1 98.88 91 SER A O 1
ATOM 686 N N . ALA A 1 92 ? -15.805 -6.875 -5.004 1 98.88 92 ALA A N 1
ATOM 687 C CA . ALA A 1 92 ? -15.93 -6.105 -6.238 1 98.88 92 ALA A CA 1
ATOM 688 C C . ALA A 1 92 ? -16.906 -4.949 -6.062 1 98.88 92 ALA A C 1
ATOM 690 O O . ALA A 1 92 ? -16.734 -3.879 -6.648 1 98.88 92 ALA A O 1
ATOM 691 N N . GLN A 1 93 ? -17.922 -5.145 -5.301 1 98.88 93 GLN A N 1
ATOM 692 C CA . GLN A 1 93 ? -18.859 -4.066 -5.008 1 98.88 93 GLN A CA 1
ATOM 693 C C . GLN A 1 93 ? -18.172 -2.949 -4.223 1 98.88 93 GLN A C 1
ATOM 695 O O . GLN A 1 93 ? -18.453 -1.769 -4.449 1 98.88 93 GLN A O 1
ATOM 700 N N . ILE A 1 94 ? -17.328 -3.301 -3.258 1 98.94 94 ILE A N 1
ATOM 701 C CA . ILE A 1 94 ? -16.562 -2.297 -2.518 1 98.94 94 ILE A CA 1
ATOM 702 C C . ILE A 1 94 ? -15.633 -1.555 -3.467 1 98.94 94 ILE A C 1
ATOM 704 O O . ILE A 1 94 ? -15.508 -0.329 -3.396 1 98.94 94 ILE A O 1
ATOM 708 N N . ILE A 1 95 ? -14.961 -2.279 -4.391 1 98.94 95 ILE A N 1
ATOM 709 C CA . ILE A 1 95 ? -14.109 -1.636 -5.391 1 98.94 95 ILE A CA 1
ATOM 710 C C . ILE A 1 95 ? -14.93 -0.622 -6.188 1 98.94 95 ILE A C 1
ATOM 712 O O . ILE A 1 95 ? -14.508 0.525 -6.359 1 98.94 95 ILE A O 1
ATOM 716 N N . ARG A 1 96 ? -16.094 -1.021 -6.637 1 98.94 96 ARG A N 1
ATOM 717 C CA . ARG A 1 96 ? -16.922 -0.145 -7.445 1 98.94 96 ARG A CA 1
ATOM 718 C C . ARG A 1 96 ? -17.344 1.097 -6.664 1 98.94 96 ARG A C 1
ATOM 720 O O . ARG A 1 96 ? -17.172 2.223 -7.137 1 98.94 96 ARG A O 1
ATOM 727 N N . ALA A 1 97 ? -17.828 0.917 -5.512 1 98.81 97 ALA A N 1
ATOM 728 C CA . ALA A 1 97 ? -18.422 2.012 -4.746 1 98.81 97 ALA A CA 1
ATOM 729 C C . ALA A 1 97 ? -17.344 2.904 -4.141 1 98.81 97 ALA A C 1
ATOM 731 O O . ALA A 1 97 ? -17.422 4.133 -4.219 1 98.81 97 ALA A O 1
ATOM 732 N N . PHE A 1 98 ? -16.359 2.314 -3.568 1 98.94 98 PHE A N 1
ATOM 733 C CA . PHE A 1 98 ? -15.414 3.061 -2.744 1 98.94 98 PHE A CA 1
ATOM 734 C C . PHE A 1 98 ? -14.172 3.428 -3.541 1 98.94 98 PHE A C 1
ATOM 736 O O . PHE A 1 98 ? -13.703 4.566 -3.48 1 98.94 98 PHE A O 1
ATOM 743 N N . VAL A 1 99 ? -13.578 2.498 -4.246 1 98.94 99 VAL A N 1
ATOM 744 C CA . VAL A 1 99 ? -12.32 2.752 -4.941 1 98.94 99 VAL A CA 1
ATOM 745 C C . VAL A 1 99 ? -12.586 3.523 -6.23 1 98.94 99 VAL A C 1
ATOM 747 O O . VAL A 1 99 ? -12.008 4.586 -6.457 1 98.94 99 VAL A O 1
ATOM 750 N N . GLU A 1 100 ? -13.555 3.105 -7.012 1 98.94 100 GLU A N 1
ATOM 751 C CA . GLU A 1 100 ? -13.742 3.67 -8.344 1 98.94 100 GLU A CA 1
ATOM 752 C C . GLU A 1 100 ? -14.633 4.906 -8.297 1 98.94 100 GLU A C 1
ATOM 754 O O . GLU A 1 100 ? -14.25 5.977 -8.773 1 98.94 100 GLU A O 1
ATOM 759 N N . ASN A 1 101 ? -15.789 4.816 -7.668 1 98.81 101 ASN A N 1
ATOM 760 C CA . ASN A 1 101 ? -16.781 5.887 -7.727 1 98.81 101 ASN A CA 1
ATOM 761 C C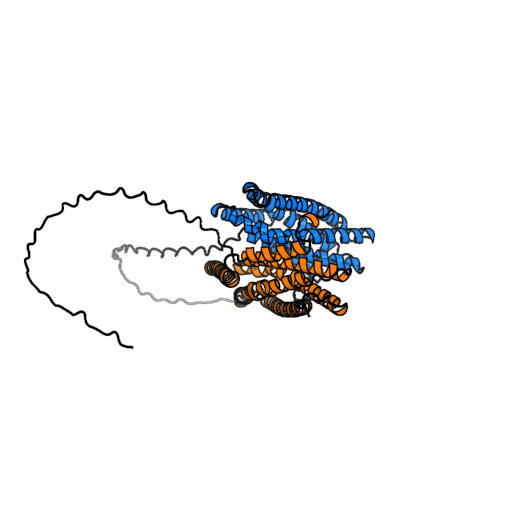 . ASN A 1 101 ? -16.484 6.984 -6.715 1 98.81 101 ASN A C 1
ATOM 763 O O . ASN A 1 101 ? -17.094 8.047 -6.742 1 98.81 101 ASN A O 1
ATOM 767 N N . TYR A 1 102 ? -15.531 6.742 -5.863 1 98.81 102 TYR A N 1
ATOM 768 C CA . TYR A 1 102 ? -15.195 7.73 -4.844 1 98.81 102 TYR A CA 1
ATOM 769 C C . TYR A 1 102 ? -13.719 8.086 -4.879 1 98.81 102 TYR A C 1
ATOM 771 O O . TYR A 1 102 ? -13.336 9.141 -5.391 1 98.81 102 TYR A O 1
ATOM 779 N N . HIS A 1 103 ? -12.797 7.184 -4.484 1 98.94 103 HIS A N 1
ATOM 780 C CA . HIS A 1 103 ? -11.367 7.453 -4.383 1 98.94 103 HIS A CA 1
ATOM 781 C C . HIS A 1 103 ? -10.805 7.93 -5.715 1 98.94 103 HIS A C 1
ATOM 783 O O . HIS A 1 103 ? -10.195 9 -5.785 1 98.94 103 HIS A O 1
ATOM 789 N N . GLU A 1 104 ? -11.023 7.145 -6.742 1 98.94 104 GLU A N 1
ATOM 790 C CA . GLU A 1 104 ? -10.5 7.512 -8.055 1 98.94 104 GLU A CA 1
ATOM 791 C C . GLU A 1 104 ? -11.18 8.773 -8.586 1 98.94 104 GLU A C 1
ATOM 793 O O . GLU A 1 104 ? -10.547 9.586 -9.258 1 98.94 104 GLU A O 1
ATOM 798 N N . ALA A 1 105 ? -12.453 8.891 -8.312 1 98.81 105 ALA A N 1
ATOM 799 C CA . ALA A 1 105 ? -13.156 10.102 -8.727 1 98.81 105 ALA A CA 1
ATOM 800 C C . ALA A 1 105 ? -12.523 11.344 -8.102 1 98.81 105 ALA A C 1
ATOM 802 O O . ALA A 1 105 ? -12.391 12.375 -8.758 1 98.81 105 ALA A O 1
ATOM 803 N N . LEU A 1 106 ? -12.148 11.281 -6.844 1 98.88 106 LEU A N 1
ATOM 804 C CA . LEU A 1 106 ? -11.477 12.398 -6.18 1 98.88 106 LEU A CA 1
ATOM 805 C C . LEU A 1 106 ? -10.148 12.711 -6.855 1 98.88 106 LEU A C 1
ATOM 807 O O . LEU A 1 106 ? -9.812 13.883 -7.062 1 98.88 106 LEU A O 1
ATOM 811 N N . GLU A 1 107 ? -9.406 11.734 -7.164 1 98.94 107 GLU A N 1
ATOM 812 C CA . GLU A 1 107 ? -8.133 11.938 -7.84 1 98.94 107 GLU A CA 1
ATOM 813 C C . GLU A 1 107 ? -8.32 12.617 -9.188 1 98.94 107 GLU A C 1
ATOM 815 O O . GLU A 1 107 ? -7.641 13.602 -9.5 1 98.94 107 GLU A O 1
ATOM 820 N N . GLU A 1 108 ? -9.219 12.102 -9.938 1 98.88 108 GLU A N 1
ATOM 821 C CA . GLU A 1 108 ? -9.469 12.586 -11.289 1 98.88 108 GLU A CA 1
ATOM 822 C C . GLU A 1 108 ? -10 14.016 -11.273 1 98.88 108 GLU A C 1
ATOM 824 O O . GLU A 1 108 ? -9.711 14.805 -12.18 1 98.88 108 GLU A O 1
ATOM 829 N N . ARG A 1 109 ? -10.703 14.344 -10.266 1 98.62 109 ARG A N 1
ATOM 830 C CA . ARG A 1 109 ? -11.359 15.648 -10.211 1 98.62 109 ARG A CA 1
ATOM 831 C C . ARG A 1 109 ? -10.43 16.688 -9.609 1 98.62 109 ARG A C 1
ATOM 833 O O . ARG A 1 109 ? -10.43 17.844 -10.039 1 98.62 109 ARG A O 1
ATOM 840 N N . TYR A 1 110 ? -9.617 16.297 -8.656 1 98.44 110 TYR A N 1
ATOM 841 C CA . TYR A 1 110 ? -8.953 17.328 -7.871 1 98.44 110 TYR A CA 1
ATOM 842 C C . TYR A 1 110 ? -7.438 17.188 -7.953 1 98.44 110 TYR A C 1
ATOM 844 O O . TYR A 1 110 ? -6.715 18.172 -8.047 1 98.44 110 TYR A O 1
ATOM 852 N N . VAL A 1 111 ? -6.938 15.977 -7.953 1 98.69 111 VAL A N 1
ATOM 853 C CA . VAL A 1 111 ? -5.504 15.75 -7.797 1 98.69 111 VAL A CA 1
ATOM 854 C C . VAL A 1 111 ? -4.812 15.859 -9.156 1 98.69 111 VAL A C 1
ATOM 856 O O . VAL A 1 111 ? -3.926 16.703 -9.336 1 98.69 111 VAL A O 1
ATOM 859 N N . PHE A 1 112 ? -5.25 15.055 -10.133 1 98.75 112 PHE A N 1
ATOM 860 C CA . PHE A 1 112 ? -4.582 14.992 -11.43 1 98.75 112 PHE A CA 1
ATOM 861 C C . PHE A 1 112 ? -4.621 16.344 -12.125 1 98.75 112 PHE A C 1
ATOM 863 O O . PHE A 1 112 ? -3.59 16.828 -12.594 1 98.75 112 PHE A O 1
ATOM 870 N N . PRO A 1 113 ? -5.75 17.047 -12.133 1 98.5 113 PRO A N 1
ATOM 871 C CA . PRO A 1 113 ? -5.781 18.344 -12.828 1 98.5 113 PRO A CA 1
ATOM 872 C C . PRO A 1 113 ? -4.824 19.359 -12.227 1 98.5 113 PRO A C 1
ATOM 874 O O . PRO A 1 113 ? -4.234 20.172 -12.953 1 98.5 113 PRO A O 1
ATOM 877 N N . MET A 1 114 ? -4.684 19.297 -10.891 1 97.62 114 MET A N 1
ATOM 878 C CA . MET A 1 114 ? -3.791 20.266 -10.25 1 97.62 114 MET A CA 1
ATOM 879 C C . MET A 1 114 ? -2.35 20.062 -10.695 1 97.62 114 MET A C 1
ATOM 881 O O . MET A 1 114 ? -1.633 21.016 -10.961 1 97.62 114 MET A O 1
ATOM 885 N N . LEU A 1 115 ? -1.974 18.828 -10.805 1 98.38 115 LEU A N 1
ATOM 886 C CA . LEU A 1 115 ? -0.628 18.516 -11.273 1 98.38 115 LEU A CA 1
ATOM 887 C C . LEU A 1 115 ? -0.463 18.891 -12.742 1 98.38 115 LEU A C 1
ATOM 889 O O . LEU A 1 115 ? 0.546 19.484 -13.125 1 98.38 115 LEU A O 1
ATOM 893 N N . GLU A 1 116 ? -1.425 18.609 -13.508 1 98.31 116 GLU A N 1
ATOM 894 C CA . GLU A 1 116 ? -1.389 18.891 -14.945 1 98.31 116 GLU A CA 1
ATOM 895 C C . GLU A 1 116 ? -1.341 20.391 -15.211 1 98.31 116 GLU A C 1
ATOM 897 O O . GLU A 1 116 ? -0.604 20.844 -16.094 1 98.31 116 GLU A O 1
ATOM 902 N N . GLN A 1 117 ? -2.088 21.141 -14.469 1 97.75 117 GLN A N 1
ATOM 903 C CA . GLN A 1 117 ? -2.086 22.594 -14.609 1 97.75 117 GLN A CA 1
ATOM 904 C C . GLN A 1 117 ? -0.712 23.172 -14.281 1 97.75 117 GLN A C 1
ATOM 906 O O . GLN A 1 117 ? -0.29 24.156 -14.891 1 97.75 117 GLN A O 1
ATOM 911 N N . ALA A 1 118 ? -0.041 22.531 -13.414 1 97.62 118 ALA A N 1
ATOM 912 C CA . ALA A 1 118 ? 1.298 22.969 -13.031 1 97.62 118 ALA A CA 1
ATOM 913 C C . ALA A 1 118 ? 2.35 22.422 -14 1 97.62 118 ALA A C 1
ATOM 915 O O . ALA A 1 118 ? 3.547 22.656 -13.812 1 97.62 118 ALA A O 1
ATOM 916 N N . GLY A 1 119 ? 1.907 21.641 -14.992 1 97.69 119 GLY A N 1
ATOM 917 C CA . GLY A 1 119 ? 2.816 21.062 -15.969 1 97.69 119 GLY A CA 1
ATOM 918 C C . GLY A 1 119 ? 3.625 19.891 -15.422 1 97.69 119 GLY A C 1
ATOM 919 O O . GLY A 1 119 ? 4.703 19.594 -15.93 1 97.69 119 GLY A O 1
ATOM 920 N N . LYS A 1 120 ? 3.092 19.297 -14.375 1 98 120 LYS A N 1
ATOM 921 C CA . LYS A 1 120 ? 3.822 18.219 -13.727 1 98 120 LYS A CA 1
ATOM 922 C C . LYS A 1 120 ? 3.121 16.875 -13.938 1 98 120 LYS A C 1
ATOM 924 O O . LYS A 1 120 ? 1.9 16.781 -13.797 1 98 120 LYS A O 1
ATOM 929 N N . PHE A 1 121 ? 3.854 15.883 -14.336 1 98.12 121 PHE A N 1
ATOM 930 C CA . PHE A 1 121 ? 3.48 14.477 -14.359 1 98.12 121 PHE A CA 1
ATOM 931 C C . PHE A 1 121 ? 2.295 14.242 -15.289 1 98.12 121 PHE A C 1
ATOM 933 O O . PHE A 1 121 ? 1.449 13.391 -15.023 1 98.12 121 PHE A O 1
ATOM 940 N N . THR A 1 122 ? 2.178 14.992 -16.328 1 98.38 122 THR A N 1
ATOM 941 C CA . THR A 1 122 ? 1.043 14.891 -17.234 1 98.38 122 THR A CA 1
ATOM 942 C C . THR A 1 122 ? 1 13.516 -17.906 1 98.38 122 THR A C 1
ATOM 944 O O . THR A 1 122 ? -0.072 12.922 -18.047 1 98.38 122 THR A O 1
ATOM 947 N N . ASP A 1 123 ? 2.154 13 -18.266 1 98.31 123 ASP A N 1
ATOM 948 C CA . ASP A 1 123 ? 2.199 11.672 -18.859 1 98.31 123 ASP A CA 1
ATOM 949 C C . ASP A 1 123 ? 1.769 10.602 -17.859 1 98.31 123 ASP A C 1
ATOM 951 O O . ASP A 1 123 ? 1.016 9.688 -18.203 1 98.31 123 ASP A O 1
ATOM 955 N N . THR A 1 124 ? 2.275 10.742 -16.656 1 98.75 124 THR A N 1
ATOM 956 C CA . THR A 1 124 ? 1.951 9.766 -15.625 1 98.75 124 THR A CA 1
ATOM 957 C C . THR A 1 124 ? 0.457 9.781 -15.312 1 98.75 124 THR A C 1
ATOM 959 O O . THR A 1 124 ? -0.171 8.727 -15.188 1 98.75 124 THR A O 1
ATOM 962 N N . THR A 1 125 ? -0.156 10.992 -15.141 1 98.81 125 THR A N 1
ATOM 963 C CA . THR A 1 125 ? -1.578 11.07 -14.828 1 98.81 125 THR A CA 1
ATOM 964 C C . THR A 1 125 ? -2.416 10.516 -15.977 1 98.81 125 THR A C 1
ATOM 966 O O . THR A 1 125 ? -3.48 9.93 -15.75 1 98.81 125 THR A O 1
ATOM 969 N N . SER A 1 126 ? -1.926 10.617 -17.203 1 98.81 126 SER A N 1
ATOM 970 C CA . SER A 1 126 ? -2.619 10.016 -18.344 1 98.81 126 SER A CA 1
ATOM 971 C C . SER A 1 126 ? -2.648 8.5 -18.219 1 98.81 126 SER A C 1
ATOM 973 O O . SER A 1 126 ? -3.686 7.871 -18.453 1 98.81 126 SER A O 1
ATOM 975 N N . VAL A 1 127 ? -1.54 7.914 -17.875 1 98.88 127 VAL A N 1
ATOM 976 C CA . VAL A 1 127 ? -1.473 6.469 -17.688 1 98.88 127 VAL A CA 1
ATOM 977 C C . VAL A 1 127 ? -2.395 6.055 -16.547 1 98.88 127 VAL A C 1
ATOM 979 O O . VAL A 1 127 ? -3.121 5.062 -16.656 1 98.88 127 VAL A O 1
ATOM 982 N N . LEU A 1 128 ? -2.385 6.812 -15.469 1 98.94 128 LEU A N 1
ATOM 983 C CA . LEU A 1 128 ? -3.201 6.496 -14.305 1 98.94 128 LEU A CA 1
ATOM 984 C C . LEU A 1 128 ? -4.688 6.535 -14.656 1 98.94 128 LEU A C 1
ATOM 986 O O . LEU A 1 128 ? -5.449 5.668 -14.227 1 98.94 128 LEU A O 1
ATOM 990 N N . ARG A 1 129 ? -5.125 7.473 -15.453 1 98.88 129 ARG A N 1
ATOM 991 C CA . ARG A 1 129 ? -6.516 7.547 -15.891 1 98.88 129 ARG A CA 1
ATOM 992 C C . ARG A 1 129 ? -6.883 6.344 -16.75 1 98.88 129 ARG A C 1
ATOM 994 O O . ARG A 1 129 ? -7.98 5.797 -16.625 1 98.88 129 ARG A O 1
ATOM 1001 N N . THR A 1 130 ? -5.98 6.023 -17.625 1 98.94 130 THR A N 1
ATOM 1002 C CA . THR A 1 130 ? -6.219 4.848 -18.469 1 98.94 130 THR A CA 1
ATOM 1003 C C . THR A 1 130 ? -6.375 3.6 -17.594 1 98.94 130 THR A C 1
ATOM 1005 O O . THR A 1 130 ? -7.27 2.781 -17.844 1 98.94 130 THR A O 1
ATOM 1008 N N . GLN A 1 131 ? -5.578 3.488 -16.609 1 98.94 131 GLN A N 1
ATOM 1009 C CA . GLN A 1 131 ? -5.645 2.338 -15.711 1 98.94 131 GLN A CA 1
ATOM 1010 C C . GLN A 1 131 ? -6.938 2.346 -14.898 1 98.94 131 GLN A C 1
ATOM 1012 O O . GLN A 1 131 ? -7.527 1.291 -14.648 1 98.94 131 GLN A O 1
ATOM 1017 N N . HIS A 1 132 ? -7.402 3.531 -14.461 1 98.94 132 HIS A N 1
ATOM 1018 C CA . HIS A 1 132 ? -8.711 3.623 -13.828 1 98.94 132 HIS A CA 1
ATOM 1019 C C . HIS A 1 132 ? -9.805 3.049 -14.719 1 98.94 132 HIS A C 1
ATOM 1021 O O . HIS A 1 132 ? -10.641 2.268 -14.266 1 98.94 132 HIS A O 1
ATOM 1027 N N . GLN A 1 133 ? -9.742 3.436 -15.969 1 98.88 133 GLN A N 1
ATOM 1028 C CA . GLN A 1 133 ? -10.758 2.982 -16.906 1 98.88 133 GLN A CA 1
ATOM 1029 C C . GLN A 1 133 ? -10.688 1.472 -17.109 1 98.88 133 GLN A C 1
ATOM 1031 O O . GLN A 1 133 ? -11.711 0.791 -17.109 1 98.88 133 GLN A O 1
ATOM 1036 N N . ARG A 1 134 ? -9.469 0.966 -17.297 1 98.94 134 ARG A N 1
ATOM 1037 C CA . ARG A 1 134 ? -9.297 -0.474 -17.469 1 98.94 134 ARG A CA 1
ATOM 1038 C C . ARG A 1 134 ? -9.75 -1.225 -16.219 1 98.94 134 ARG A C 1
ATOM 1040 O O . ARG A 1 134 ? -10.359 -2.291 -16.312 1 98.94 134 ARG A O 1
ATOM 1047 N N . GLY A 1 135 ? -9.422 -0.663 -15.055 1 98.94 135 GLY A N 1
ATOM 1048 C CA . GLY A 1 135 ? -9.867 -1.265 -13.805 1 98.94 135 GLY A CA 1
ATOM 1049 C C . GLY A 1 135 ? -11.375 -1.384 -13.703 1 98.94 135 GLY A C 1
ATOM 1050 O O . GLY A 1 135 ? -11.891 -2.406 -13.25 1 98.94 135 GLY A O 1
ATOM 1051 N N . ARG A 1 136 ? -12.117 -0.409 -14.078 1 98.88 136 ARG A N 1
ATOM 1052 C CA . ARG A 1 136 ? -13.578 -0.433 -14.07 1 98.88 136 ARG A CA 1
ATOM 1053 C C . ARG A 1 136 ? -14.109 -1.559 -14.953 1 98.88 136 ARG A C 1
ATOM 1055 O O . ARG A 1 136 ? -15.086 -2.221 -14.594 1 98.88 136 ARG A O 1
ATOM 1062 N N . GLY A 1 137 ? -13.445 -1.771 -16.094 1 98.88 137 GLY A N 1
ATOM 1063 C CA . GLY A 1 137 ? -13.828 -2.881 -16.953 1 98.88 137 GLY A CA 1
ATOM 1064 C C . GLY A 1 137 ? -13.594 -4.238 -16.328 1 98.88 137 GLY A C 1
ATOM 1065 O O . GLY A 1 137 ? -14.438 -5.133 -16.422 1 98.88 137 GLY A O 1
ATOM 1066 N N . VAL A 1 138 ? -12.477 -4.418 -15.711 1 98.94 138 VAL A N 1
ATOM 1067 C CA . VAL A 1 138 ? -12.18 -5.668 -15.023 1 98.94 138 VAL A CA 1
ATOM 1068 C C . VAL A 1 138 ? -13.195 -5.902 -13.906 1 98.94 138 VAL A C 1
ATOM 1070 O O . VAL A 1 138 ? -13.672 -7.02 -13.727 1 98.94 138 VAL A O 1
ATOM 1073 N N . THR A 1 139 ? -13.5 -4.852 -13.148 1 98.88 139 THR A N 1
ATOM 1074 C CA . THR A 1 139 ? -14.484 -4.949 -12.07 1 98.88 139 THR A CA 1
ATOM 1075 C C . THR A 1 139 ? -15.852 -5.355 -12.617 1 98.88 139 THR A C 1
ATOM 1077 O O . THR A 1 139 ? -16.547 -6.176 -12.023 1 98.88 139 THR A O 1
ATOM 1080 N N . ASP A 1 140 ? -16.25 -4.84 -13.805 1 98.75 140 ASP A N 1
ATOM 1081 C CA . ASP A 1 140 ? -17.484 -5.254 -14.461 1 98.75 140 ASP A CA 1
ATOM 1082 C C . ASP A 1 140 ? -17.516 -6.766 -14.68 1 98.75 140 ASP A C 1
ATOM 1084 O O . ASP A 1 140 ? -18.516 -7.422 -14.398 1 98.75 140 ASP A O 1
ATOM 1088 N N . ARG A 1 141 ? -16.422 -7.297 -15.18 1 98.38 141 ARG A N 1
ATOM 1089 C CA . ARG A 1 141 ? -16.359 -8.719 -15.492 1 98.38 141 ARG A CA 1
ATOM 1090 C C . ARG A 1 141 ? -16.406 -9.562 -14.227 1 98.38 141 ARG A C 1
ATOM 1092 O O . ARG A 1 141 ? -17.062 -10.602 -14.188 1 98.38 141 ARG A O 1
ATOM 1099 N N . ILE A 1 142 ? -15.766 -9.117 -13.148 1 98.25 142 ILE A N 1
ATOM 1100 C CA . ILE A 1 142 ? -15.766 -9.859 -11.898 1 98.25 142 ILE A CA 1
ATOM 1101 C C . ILE A 1 142 ? -17.172 -9.836 -11.289 1 98.25 142 ILE A C 1
ATOM 1103 O O . ILE A 1 142 ? -17.656 -10.859 -10.812 1 98.25 142 ILE A O 1
ATOM 1107 N N . LEU A 1 143 ? -17.812 -8.68 -11.305 1 98.25 143 LEU A N 1
ATOM 1108 C CA . LEU A 1 143 ? -19.172 -8.57 -10.797 1 98.25 143 LEU A CA 1
ATOM 1109 C C . LEU A 1 143 ? -20.109 -9.477 -11.57 1 98.25 143 LEU A C 1
ATOM 1111 O O . LEU A 1 143 ? -20.938 -10.18 -10.977 1 98.25 143 LEU A O 1
ATOM 1115 N N . ALA A 1 144 ? -20 -9.523 -12.891 1 96.75 144 ALA A N 1
ATOM 1116 C CA . ALA A 1 144 ? -20.844 -10.375 -13.719 1 96.75 144 ALA A CA 1
ATOM 1117 C C . ALA A 1 144 ? -20.609 -11.852 -13.414 1 96.75 144 ALA A C 1
ATOM 1119 O O . ALA A 1 144 ? -21.547 -12.633 -13.32 1 96.75 144 ALA A O 1
ATOM 1120 N N . ALA A 1 145 ? -19.359 -12.195 -13.25 1 95.75 145 ALA A N 1
ATOM 1121 C CA . ALA A 1 145 ? -18.984 -13.594 -13.047 1 95.75 145 ALA A CA 1
ATOM 1122 C C . ALA A 1 145 ? -19.406 -14.078 -11.664 1 95.75 145 ALA A C 1
ATOM 1124 O O . ALA A 1 145 ? -19.484 -15.289 -11.422 1 95.75 145 ALA A O 1
ATOM 1125 N N . THR A 1 146 ? -19.672 -13.125 -10.758 1 96.12 146 THR A N 1
ATOM 1126 C CA . THR A 1 146 ? -19.938 -13.516 -9.383 1 96.12 146 THR A CA 1
ATOM 1127 C C . THR A 1 146 ? -21.359 -13.148 -8.984 1 96.12 146 THR A C 1
ATOM 1129 O O . THR A 1 146 ? -21.734 -13.25 -7.812 1 96.12 146 THR A O 1
ATOM 1132 N N . ALA A 1 147 ? -22.219 -12.719 -9.867 1 90.62 147 ALA A N 1
ATOM 1133 C CA . ALA A 1 147 ? -23.547 -12.188 -9.602 1 90.62 147 ALA A CA 1
ATOM 1134 C C . ALA A 1 147 ? -24.5 -13.289 -9.141 1 90.62 147 ALA A C 1
ATOM 1136 O O . ALA A 1 147 ? -25.344 -13.07 -8.273 1 90.62 147 ALA A O 1
ATOM 1137 N N . ALA A 1 148 ? -24.375 -14.43 -9.828 1 77.56 148 ALA A N 1
ATOM 1138 C CA . ALA A 1 148 ? -25.359 -15.469 -9.547 1 77.56 148 ALA A CA 1
ATOM 1139 C C . ALA A 1 148 ? -25.016 -16.219 -8.266 1 77.56 148 ALA A C 1
ATOM 1141 O O . ALA A 1 148 ? -23.953 -16.828 -8.156 1 77.56 148 ALA A O 1
ATOM 1142 N N . ALA A 1 149 ? -25.828 -15.953 -7.277 1 65.88 149 ALA A N 1
ATOM 1143 C CA . ALA A 1 149 ? -25.656 -16.641 -6.004 1 65.88 149 ALA A CA 1
ATOM 1144 C C . ALA A 1 149 ? -25.953 -18.141 -6.152 1 65.88 149 ALA A C 1
ATOM 1146 O O . ALA A 1 149 ? -26.891 -18.531 -6.852 1 65.88 149 ALA A O 1
ATOM 1147 N N . GLY A 1 150 ? -25.047 -18.938 -5.652 1 66.19 150 GLY A N 1
ATOM 1148 C CA . GLY A 1 150 ? -25.328 -20.359 -5.539 1 66.19 150 GLY A CA 1
ATOM 1149 C C . GLY A 1 150 ? -24.859 -21.156 -6.738 1 66.19 150 GLY A C 1
ATOM 1150 O O . GLY A 1 150 ? -24.938 -22.391 -6.734 1 66.19 150 GLY A O 1
ATOM 1151 N N . SER A 1 151 ? -24.5 -20.438 -7.781 1 70.56 151 SER A N 1
ATOM 1152 C CA . SER A 1 151 ? -23.984 -21.234 -8.891 1 70.56 151 SER A CA 1
ATOM 1153 C C . SER A 1 151 ? -22.453 -21.172 -8.969 1 70.56 151 SER A C 1
ATOM 1155 O O . SER A 1 151 ? -21.875 -20.078 -8.984 1 70.56 151 SER A O 1
ATOM 1157 N N . ALA A 1 152 ? -21.906 -22.281 -8.828 1 80 152 ALA A N 1
ATOM 1158 C CA . ALA A 1 152 ? -20.453 -22.359 -8.977 1 80 152 ALA A CA 1
ATOM 1159 C C . ALA A 1 152 ? -20.047 -22.281 -10.445 1 80 152 ALA A C 1
ATOM 1161 O O . ALA A 1 152 ? -20.609 -22.969 -11.297 1 80 152 ALA A O 1
ATOM 1162 N N . PRO A 1 153 ? -19.188 -21.312 -10.648 1 88 153 PRO A N 1
ATOM 1163 C CA . PRO A 1 153 ? -18.734 -21.25 -12.039 1 88 153 PRO A CA 1
ATOM 1164 C C . PRO A 1 153 ? -18.047 -22.547 -12.492 1 88 153 PRO A C 1
ATOM 1166 O O . PRO A 1 153 ? -17.391 -23.219 -11.695 1 88 153 PRO A O 1
ATOM 1169 N N . GLY A 1 154 ? -18.328 -22.938 -13.75 1 90.69 154 GLY A N 1
ATOM 1170 C CA . GLY A 1 154 ? -17.547 -24 -14.352 1 90.69 154 GLY A CA 1
ATOM 1171 C C . GLY A 1 154 ? -16.094 -23.641 -14.562 1 90.69 154 GLY A C 1
ATOM 1172 O O . GLY A 1 154 ? -15.656 -22.547 -14.164 1 90.69 154 GLY A O 1
ATOM 1173 N N . GLN A 1 155 ? -15.375 -24.516 -15.148 1 94.12 155 GLN A N 1
ATOM 1174 C CA . GLN A 1 155 ? -13.938 -24.328 -15.297 1 94.12 155 GLN A CA 1
ATOM 1175 C C . GLN A 1 155 ? -13.625 -23.078 -16.109 1 94.12 155 GLN A C 1
ATOM 1177 O O . GLN A 1 155 ? -12.758 -22.281 -15.727 1 94.12 155 GLN A O 1
ATOM 1182 N N . PRO A 1 156 ? -14.414 -22.781 -17.203 1 94.75 156 PRO A N 1
ATOM 1183 C CA . PRO A 1 156 ? -14.141 -21.547 -17.953 1 94.75 156 PRO A CA 1
ATOM 1184 C C . PRO A 1 156 ? -14.367 -20.297 -17.109 1 94.75 156 PRO A C 1
ATOM 1186 O O . PRO A 1 156 ? -13.625 -19.312 -17.234 1 94.75 156 PRO A O 1
ATOM 1189 N N . GLY A 1 157 ? -15.391 -20.344 -16.328 1 94.69 157 GLY A N 1
ATOM 1190 C CA . GLY A 1 157 ? -15.664 -19.219 -15.43 1 94.69 157 GLY A CA 1
ATOM 1191 C C . GLY A 1 157 ? -14.594 -19.031 -14.367 1 94.69 157 GLY A C 1
ATOM 1192 O O . GLY A 1 157 ? -14.211 -17.906 -14.062 1 94.69 157 GLY A O 1
ATOM 1193 N N . ARG A 1 158 ? -14.125 -20.156 -13.852 1 96.31 158 ARG A N 1
ATOM 1194 C CA . ARG A 1 158 ? -13.031 -20.125 -12.883 1 96.31 158 ARG A CA 1
ATOM 1195 C C . ARG A 1 158 ? -11.781 -19.5 -13.492 1 96.31 158 ARG A C 1
ATOM 1197 O O . ARG A 1 158 ? -11.141 -18.641 -12.883 1 96.31 158 ARG A O 1
ATOM 1204 N N . ASP A 1 159 ? -11.5 -19.938 -14.703 1 97.75 159 ASP A N 1
ATOM 1205 C CA . ASP A 1 159 ? -10.32 -19.422 -15.391 1 97.75 159 ASP A CA 1
ATOM 1206 C C . ASP A 1 159 ? -10.438 -17.922 -15.656 1 97.75 159 ASP A C 1
ATOM 1208 O O . ASP A 1 159 ? -9.453 -17.188 -15.523 1 97.75 159 ASP A O 1
ATOM 1212 N N . ALA A 1 160 ? -11.602 -17.484 -16.047 1 97.44 160 ALA A N 1
ATOM 1213 C CA . ALA A 1 160 ? -11.828 -16.062 -16.328 1 97.44 160 ALA A CA 1
ATOM 1214 C C . ALA A 1 160 ? -11.664 -15.219 -15.07 1 97.44 160 ALA A C 1
ATOM 1216 O O . ALA A 1 160 ? -11.086 -14.133 -15.125 1 97.44 160 ALA A O 1
ATOM 1217 N N . LEU A 1 161 ? -12.164 -15.734 -13.969 1 98.06 161 LEU A N 1
ATOM 1218 C CA . LEU A 1 161 ? -12.023 -15.023 -12.703 1 98.06 161 LEU A CA 1
ATOM 1219 C C . LEU A 1 161 ? -10.555 -14.891 -12.312 1 98.06 161 LEU A C 1
ATOM 1221 O O . LEU A 1 161 ? -10.102 -13.82 -11.906 1 98.06 161 LEU A O 1
ATOM 1225 N N . VAL A 1 162 ? -9.859 -15.984 -12.43 1 98.75 162 VAL A N 1
ATOM 1226 C CA . VAL A 1 162 ? -8.438 -15.969 -12.102 1 98.75 162 VAL A CA 1
ATOM 1227 C C . VAL A 1 162 ? -7.711 -14.945 -12.977 1 98.75 162 VAL A C 1
ATOM 1229 O O . VAL A 1 162 ? -6.922 -14.141 -12.477 1 98.75 162 VAL A O 1
ATOM 1232 N N . ARG A 1 163 ? -8.016 -14.922 -14.258 1 98.69 163 ARG A N 1
ATOM 1233 C CA . ARG A 1 163 ? -7.379 -14 -15.188 1 98.69 163 ARG A CA 1
ATOM 1234 C C . ARG A 1 163 ? -7.688 -12.547 -14.828 1 98.69 163 ARG A C 1
ATOM 1236 O O . ARG A 1 163 ? -6.789 -11.703 -14.797 1 98.69 163 ARG A O 1
ATOM 1243 N N . ASP A 1 164 ? -8.906 -12.281 -14.57 1 98.75 164 ASP A N 1
ATOM 1244 C CA . ASP A 1 164 ? -9.328 -10.914 -14.289 1 98.75 164 ASP A CA 1
ATOM 1245 C C . ASP A 1 164 ? -8.75 -10.422 -12.961 1 98.75 164 ASP A C 1
ATOM 1247 O O . ASP A 1 164 ? -8.234 -9.305 -12.883 1 98.75 164 ASP A O 1
ATOM 1251 N N . MET A 1 165 ? -8.812 -11.25 -11.922 1 98.88 165 MET A N 1
ATOM 1252 C CA . MET A 1 165 ? -8.258 -10.836 -10.633 1 98.88 165 MET A CA 1
ATOM 1253 C C . MET A 1 165 ? -6.746 -10.68 -10.711 1 98.88 165 MET A C 1
ATOM 1255 O O . MET A 1 165 ? -6.18 -9.758 -10.125 1 98.88 165 MET A O 1
ATOM 1259 N N . THR A 1 166 ? -6.105 -11.555 -11.477 1 98.88 166 THR A N 1
ATOM 1260 C CA . THR A 1 166 ? -4.66 -11.445 -11.672 1 98.88 166 THR A CA 1
ATOM 1261 C C . THR A 1 166 ? -4.305 -10.141 -12.383 1 98.88 166 THR A C 1
ATOM 1263 O O . THR A 1 166 ? -3.375 -9.445 -11.984 1 98.88 166 THR A O 1
ATOM 1266 N N . ALA A 1 167 ? -5.066 -9.805 -13.391 1 98.88 167 ALA A N 1
ATOM 1267 C CA . ALA A 1 167 ? -4.828 -8.578 -14.141 1 98.88 167 ALA A CA 1
ATOM 1268 C C . ALA A 1 167 ? -5.062 -7.348 -13.258 1 98.88 167 ALA A C 1
ATOM 1270 O O . ALA A 1 167 ? -4.328 -6.363 -13.344 1 98.88 167 ALA A O 1
ATOM 1271 N N . PHE A 1 168 ? -6.074 -7.43 -12.453 1 98.94 168 PHE A N 1
ATOM 1272 C CA . PHE A 1 168 ? -6.395 -6.332 -11.547 1 98.94 168 PHE A CA 1
ATOM 1273 C C . PHE A 1 168 ? -5.258 -6.094 -10.562 1 98.94 168 PHE A C 1
ATOM 1275 O O . PHE A 1 168 ? -4.812 -4.957 -10.383 1 98.94 168 PHE A O 1
ATOM 1282 N N . ILE A 1 169 ? -4.785 -7.137 -9.938 1 98.94 169 ILE A N 1
ATOM 1283 C CA . ILE A 1 169 ? -3.713 -7.059 -8.953 1 98.94 169 ILE A CA 1
ATOM 1284 C C . ILE A 1 169 ? -2.443 -6.531 -9.609 1 98.94 169 ILE A C 1
ATOM 1286 O O . ILE A 1 169 ? -1.808 -5.605 -9.102 1 98.94 169 ILE A O 1
ATOM 1290 N N . ARG A 1 170 ? -2.109 -7.027 -10.781 1 98.75 170 ARG A N 1
ATOM 1291 C CA . ARG A 1 170 ? -0.896 -6.652 -11.5 1 98.75 170 ARG A CA 1
ATOM 1292 C C . ARG A 1 170 ? -0.896 -5.164 -11.836 1 98.75 170 ARG A C 1
ATOM 1294 O O . ARG A 1 170 ? 0.153 -4.52 -11.812 1 98.75 170 ARG A O 1
ATOM 1301 N N . MET A 1 171 ? -2.041 -4.633 -12.102 1 98.94 171 MET A N 1
ATOM 1302 C CA . MET A 1 171 ? -2.16 -3.234 -12.508 1 98.94 171 MET A CA 1
ATOM 1303 C C . MET A 1 171 ? -2.168 -2.316 -11.289 1 98.94 171 MET A C 1
ATOM 1305 O O . MET A 1 171 ? -1.458 -1.309 -11.266 1 98.94 171 MET A O 1
ATOM 1309 N N . TYR A 1 172 ? -2.852 -2.705 -10.234 1 98.94 172 TYR A N 1
ATOM 1310 C CA . TYR A 1 172 ? -3.15 -1.726 -9.195 1 98.94 172 TYR A CA 1
ATOM 1311 C C . TYR A 1 172 ? -2.047 -1.692 -8.148 1 98.94 172 TYR A C 1
ATOM 1313 O O . TYR A 1 172 ? -1.906 -0.708 -7.418 1 98.94 172 TYR A O 1
ATOM 1321 N N . GLU A 1 173 ? -1.235 -2.742 -8.008 1 98.88 173 GLU A N 1
ATOM 1322 C CA . GLU A 1 173 ? -0.134 -2.691 -7.055 1 98.88 173 GLU A CA 1
ATOM 1323 C C . GLU A 1 173 ? 0.867 -1.601 -7.422 1 98.88 173 GLU A C 1
ATOM 1325 O O . GLU A 1 173 ? 1.143 -0.707 -6.617 1 98.88 173 GLU A O 1
ATOM 1330 N N . PRO A 1 174 ? 1.401 -1.618 -8.688 1 98.88 174 PRO A N 1
ATOM 1331 C CA . PRO A 1 174 ? 2.297 -0.505 -9.008 1 98.88 174 PRO A CA 1
ATOM 1332 C C . PRO A 1 174 ? 1.562 0.827 -9.133 1 98.88 174 PRO A C 1
ATOM 1334 O O . PRO A 1 174 ? 2.135 1.883 -8.852 1 98.88 174 PRO A O 1
ATOM 1337 N N . HIS A 1 175 ? 0.266 0.853 -9.508 1 98.94 175 HIS A N 1
ATOM 1338 C CA . HIS A 1 175 ? -0.561 2.049 -9.625 1 98.94 175 HIS A CA 1
ATOM 1339 C C . HIS A 1 175 ? -0.601 2.822 -8.312 1 98.94 175 HIS A C 1
ATOM 1341 O O . HIS A 1 175 ? -0.241 4 -8.266 1 98.94 175 HIS A O 1
ATOM 1347 N N . GLU A 1 176 ? -0.996 2.109 -7.27 1 98.94 176 GLU A N 1
ATOM 1348 C CA . GLU A 1 176 ? -1.143 2.803 -5.996 1 98.94 176 GLU A CA 1
ATOM 1349 C C . GLU A 1 176 ? 0.217 3.172 -5.41 1 98.94 176 GLU A C 1
ATOM 1351 O O . GLU A 1 176 ? 0.358 4.215 -4.766 1 98.94 176 GLU A O 1
ATOM 1356 N N . ALA A 1 177 ? 1.27 2.35 -5.637 1 98.94 177 ALA A N 1
ATOM 1357 C CA . ALA A 1 177 ? 2.604 2.674 -5.137 1 98.94 177 ALA A CA 1
ATOM 1358 C C . ALA A 1 177 ? 3.137 3.949 -5.785 1 98.94 177 ALA A C 1
ATOM 1360 O O . ALA A 1 177 ? 3.766 4.773 -5.117 1 98.94 177 ALA A O 1
ATOM 1361 N N . ARG A 1 178 ? 2.881 4.117 -7.082 1 98.94 178 ARG A N 1
ATOM 1362 C CA . ARG A 1 178 ? 3.311 5.324 -7.777 1 98.94 178 ARG A CA 1
ATOM 1363 C C . ARG A 1 178 ? 2.574 6.551 -7.254 1 98.94 178 ARG A C 1
ATOM 1365 O O . ARG A 1 178 ? 3.18 7.605 -7.047 1 98.94 178 ARG A O 1
ATOM 1372 N N . GLU A 1 179 ? 1.34 6.398 -7.039 1 98.94 179 GLU A N 1
ATOM 1373 C CA . GLU A 1 179 ? 0.574 7.516 -6.5 1 98.94 179 GLU A CA 1
ATOM 1374 C C . GLU A 1 179 ? 1.062 7.898 -5.105 1 98.94 179 GLU A C 1
ATOM 1376 O O . GLU A 1 179 ? 1.263 9.078 -4.816 1 98.94 179 GLU A O 1
ATOM 1381 N N . ASP A 1 180 ? 1.33 6.91 -4.27 1 98.94 180 ASP A N 1
ATOM 1382 C CA . ASP A 1 180 ? 1.746 7.137 -2.887 1 98.94 180 ASP A CA 1
ATOM 1383 C C . ASP A 1 180 ? 3.109 7.816 -2.828 1 98.94 180 ASP A C 1
ATOM 1385 O O . ASP A 1 180 ? 3.385 8.594 -1.908 1 98.94 180 ASP A O 1
ATOM 1389 N N . THR A 1 181 ? 3.957 7.582 -3.812 1 98.88 181 THR A N 1
ATOM 1390 C CA . THR A 1 181 ? 5.348 8 -3.674 1 98.88 181 THR A CA 1
ATOM 1391 C C . THR A 1 181 ? 5.633 9.227 -4.539 1 98.88 181 THR A C 1
ATOM 1393 O O . THR A 1 181 ? 6.586 9.961 -4.285 1 98.88 181 THR A O 1
ATOM 1396 N N . VAL A 1 182 ? 4.82 9.438 -5.57 1 98.81 182 VAL A N 1
ATOM 1397 C CA . VAL A 1 182 ? 5.16 10.484 -6.535 1 98.81 182 VAL A CA 1
ATOM 1398 C C . VAL A 1 182 ? 4.004 11.477 -6.652 1 98.81 182 VAL A C 1
ATOM 1400 O O . VAL A 1 182 ? 4.176 12.664 -6.391 1 98.81 182 VAL A O 1
ATOM 1403 N N . ILE A 1 183 ? 2.797 11.008 -6.879 1 98.88 183 ILE A N 1
ATOM 1404 C CA . ILE A 1 183 ? 1.668 11.852 -7.254 1 98.88 183 ILE A CA 1
ATOM 1405 C C . ILE A 1 183 ? 1.16 12.609 -6.031 1 98.88 183 ILE A C 1
ATOM 1407 O O . ILE A 1 183 ? 1.09 13.836 -6.039 1 98.88 183 ILE A O 1
ATOM 1411 N N . PHE A 1 184 ? 0.902 11.906 -4.926 1 98.81 184 PHE A N 1
ATOM 1412 C CA . PHE A 1 184 ? 0.302 12.547 -3.762 1 98.81 184 PHE A CA 1
ATOM 1413 C C . PHE A 1 184 ? 1.295 13.484 -3.086 1 98.81 184 PHE A C 1
ATOM 1415 O O . PHE A 1 184 ? 0.958 14.625 -2.758 1 98.81 184 PHE A O 1
ATOM 1422 N N . PRO A 1 185 ? 2.541 13.086 -2.951 1 98.06 185 PRO A N 1
ATOM 1423 C CA . PRO A 1 185 ? 3.506 14.016 -2.363 1 98.06 185 PRO A CA 1
ATOM 1424 C C . PRO A 1 185 ? 3.689 15.281 -3.197 1 98.06 185 PRO A C 1
ATOM 1426 O O . PRO A 1 185 ? 3.912 16.359 -2.645 1 98.06 185 PRO A O 1
ATOM 1429 N N . ALA A 1 186 ? 3.529 15.211 -4.48 1 97.88 186 ALA A N 1
ATOM 1430 C CA . ALA A 1 186 ? 3.762 16.344 -5.375 1 97.88 186 ALA A CA 1
ATOM 1431 C C . ALA A 1 186 ? 2.68 17.406 -5.207 1 97.88 186 ALA A C 1
ATOM 1433 O O . ALA A 1 186 ? 2.85 18.547 -5.641 1 97.88 186 ALA A O 1
ATOM 1434 N N . LEU A 1 187 ? 1.567 17.062 -4.59 1 97.19 187 LEU A N 1
ATOM 1435 C CA . LEU A 1 187 ? 0.485 18.016 -4.379 1 97.19 187 LEU A CA 1
ATOM 1436 C C . LEU A 1 187 ? 0.96 19.203 -3.547 1 97.19 187 LEU A C 1
ATOM 1438 O O . LEU A 1 187 ? 0.535 20.344 -3.775 1 97.19 187 LEU A O 1
ATOM 1442 N N . ARG A 1 188 ? 1.837 18.938 -2.643 1 93.75 188 ARG A N 1
ATOM 1443 C CA . ARG A 1 188 ? 2.328 19.969 -1.744 1 93.75 188 ARG A CA 1
ATOM 1444 C C . ARG A 1 188 ? 3.176 21 -2.498 1 93.75 188 ARG A C 1
ATOM 1446 O O . ARG A 1 188 ? 3.268 22.156 -2.092 1 93.75 188 ARG A O 1
ATOM 1453 N N . ASP A 1 189 ? 3.686 20.547 -3.602 1 94.06 189 ASP A N 1
ATOM 1454 C CA . ASP A 1 189 ? 4.547 21.422 -4.387 1 94.06 189 ASP A CA 1
ATOM 1455 C C . ASP A 1 189 ? 3.721 22.359 -5.273 1 94.06 189 ASP A C 1
ATOM 1457 O O . ASP A 1 189 ? 4.207 23.406 -5.711 1 94.06 189 ASP A O 1
ATOM 1461 N N . VAL A 1 190 ? 2.49 21.984 -5.477 1 95.69 190 VAL A N 1
ATOM 1462 C CA . VAL A 1 190 ? 1.795 22.688 -6.547 1 95.69 190 VAL A CA 1
ATOM 1463 C C . VAL A 1 190 ? 0.578 23.422 -5.98 1 95.69 190 VAL A C 1
ATOM 1465 O O . VAL A 1 190 ? -0.067 24.203 -6.684 1 95.69 190 VAL A O 1
ATOM 1468 N N . MET A 1 191 ? 0.282 23.172 -4.723 1 94.19 191 MET A N 1
ATOM 1469 C CA . MET A 1 191 ? -0.896 23.812 -4.133 1 94.19 191 MET A CA 1
ATOM 1470 C C . MET A 1 191 ? -0.498 24.766 -3.012 1 94.19 191 MET A C 1
ATOM 1472 O O . MET A 1 191 ? 0.268 24.391 -2.119 1 94.19 191 MET A O 1
ATOM 1476 N N . PRO A 1 192 ? -1.104 26 -3.043 1 94.19 192 PRO A N 1
ATOM 1477 C CA . PRO A 1 192 ? -0.948 26.859 -1.862 1 94.19 192 PRO A CA 1
ATOM 1478 C C . PRO A 1 192 ? -1.536 26.234 -0.6 1 94.19 192 PRO A C 1
ATOM 1480 O O . PRO A 1 192 ? -2.506 25.469 -0.678 1 94.19 192 PRO A O 1
ATOM 1483 N N . ALA A 1 193 ? -1.015 26.609 0.502 1 94.62 193 ALA A N 1
ATOM 1484 C CA . ALA A 1 193 ? -1.379 26.016 1.783 1 94.62 193 ALA A CA 1
ATOM 1485 C C . ALA A 1 193 ? -2.883 26.109 2.025 1 94.62 193 ALA A C 1
ATOM 1487 O O . ALA A 1 193 ? -3.498 25.156 2.514 1 94.62 193 ALA A O 1
ATOM 1488 N N . GLY A 1 194 ? -3.396 27.25 1.745 1 95.56 194 GLY A N 1
ATOM 1489 C CA . GLY A 1 194 ? -4.828 27.422 1.93 1 95.56 194 GLY A CA 1
ATOM 1490 C C . GLY A 1 194 ? -5.656 26.453 1.093 1 95.56 194 GLY A C 1
ATOM 1491 O O . GLY A 1 194 ? -6.613 25.859 1.589 1 95.56 194 GLY A O 1
ATOM 1492 N N . GLU A 1 195 ? -5.316 26.328 -0.136 1 95.62 195 GLU A N 1
ATOM 1493 C CA . GLU A 1 195 ? -6.012 25.406 -1.035 1 95.62 195 GLU A CA 1
ATOM 1494 C C . GLU A 1 195 ? -5.828 23.953 -0.595 1 95.62 195 GLU A C 1
ATOM 1496 O O . GLU A 1 195 ? -6.75 23.141 -0.714 1 95.62 195 GLU A O 1
ATOM 1501 N N . PHE A 1 196 ? -4.68 23.703 -0.139 1 96.5 196 PHE A N 1
ATOM 1502 C CA . PHE A 1 196 ? -4.379 22.375 0.367 1 96.5 196 PHE A CA 1
ATOM 1503 C C . PHE A 1 196 ? -5.273 22.031 1.553 1 96.5 196 PHE A C 1
ATOM 1505 O O . PHE A 1 196 ? -5.824 20.922 1.625 1 96.5 196 PHE A O 1
ATOM 1512 N N . ARG A 1 197 ? -5.477 22.906 2.451 1 95.62 197 ARG A N 1
ATOM 1513 C CA . ARG A 1 197 ? -6.359 22.703 3.596 1 95.62 197 ARG A CA 1
ATOM 1514 C C . ARG A 1 197 ? -7.812 22.578 3.15 1 95.62 197 ARG A C 1
ATOM 1516 O O . ARG A 1 197 ? -8.555 21.75 3.688 1 95.62 197 ARG A O 1
ATOM 1523 N N . ASP A 1 198 ? -8.18 23.391 2.178 1 97 198 ASP A N 1
ATOM 1524 C CA . ASP A 1 198 ? -9.547 23.328 1.67 1 97 198 ASP A CA 1
ATOM 1525 C C . ASP A 1 198 ? -9.836 21.984 1.034 1 97 198 ASP A C 1
ATOM 1527 O O . ASP A 1 198 ? -10.961 21.469 1.131 1 97 198 ASP A O 1
ATOM 1531 N N . LEU A 1 199 ? -8.844 21.453 0.384 1 98 199 LEU A N 1
ATOM 1532 C CA . LEU A 1 199 ? -9.016 20.156 -0.273 1 98 199 LEU A CA 1
ATOM 1533 C C . LEU A 1 199 ? -9.312 19.062 0.748 1 98 199 LEU A C 1
ATOM 1535 O O . LEU A 1 199 ? -10.117 18.172 0.487 1 98 199 LEU A O 1
ATOM 1539 N N . ALA A 1 200 ? -8.656 19.125 1.872 1 97.5 200 ALA A N 1
ATOM 1540 C CA . ALA A 1 200 ? -8.914 18.172 2.953 1 97.5 200 ALA A CA 1
ATOM 1541 C C . ALA A 1 200 ? -10.375 18.219 3.385 1 97.5 200 ALA A C 1
ATOM 1543 O O . ALA A 1 200 ? -11 17.188 3.623 1 97.5 200 ALA A O 1
ATOM 1544 N N . GLU A 1 201 ? -10.914 19.375 3.467 1 97.19 201 GLU A N 1
ATOM 1545 C CA . GLU A 1 201 ? -12.312 19.562 3.859 1 97.19 201 GLU A CA 1
ATOM 1546 C C . GLU A 1 201 ? -13.258 19.031 2.787 1 97.19 201 GLU A C 1
ATOM 1548 O O . GLU A 1 201 ? -14.281 18.422 3.102 1 97.19 201 GLU A O 1
ATOM 1553 N N . VAL A 1 202 ? -12.914 19.266 1.588 1 98.12 202 VAL A N 1
ATOM 1554 C CA . VAL A 1 202 ? -13.719 18.766 0.472 1 98.12 202 VAL A CA 1
ATOM 1555 C C . VAL A 1 202 ? -13.781 17.25 0.52 1 98.12 202 VAL A C 1
ATOM 1557 O O . VAL A 1 202 ? -14.852 16.656 0.365 1 98.12 202 VAL A O 1
ATOM 1560 N N . PHE A 1 203 ? -12.625 16.609 0.727 1 98.44 203 PHE A N 1
ATOM 1561 C CA . PHE A 1 203 ? -12.57 15.156 0.782 1 98.44 203 PHE A CA 1
ATOM 1562 C C . PHE A 1 203 ? -13.406 14.625 1.943 1 98.44 203 PHE A C 1
ATOM 1564 O O . PHE A 1 203 ? -14.125 13.641 1.799 1 98.44 203 PHE A O 1
ATOM 1571 N N . GLU A 1 204 ? -13.305 15.266 3.041 1 96.62 204 GLU A N 1
ATOM 1572 C CA . GLU A 1 204 ? -14.086 14.859 4.207 1 96.62 204 GLU A CA 1
ATOM 1573 C C . GLU A 1 204 ? -15.578 14.977 3.936 1 96.62 204 GLU A C 1
ATOM 1575 O O . GLU A 1 204 ? -16.344 14.078 4.285 1 96.62 204 GLU A O 1
ATOM 1580 N N . ASP A 1 205 ? -16 16.031 3.377 1 97.44 205 ASP A N 1
ATOM 1581 C CA . ASP A 1 205 ? -17.406 16.25 3.062 1 97.44 205 ASP A CA 1
ATOM 1582 C C . ASP A 1 205 ? -17.922 15.211 2.078 1 97.44 205 ASP A C 1
ATOM 1584 O O . ASP A 1 205 ? -19.031 14.703 2.229 1 97.44 205 ASP A O 1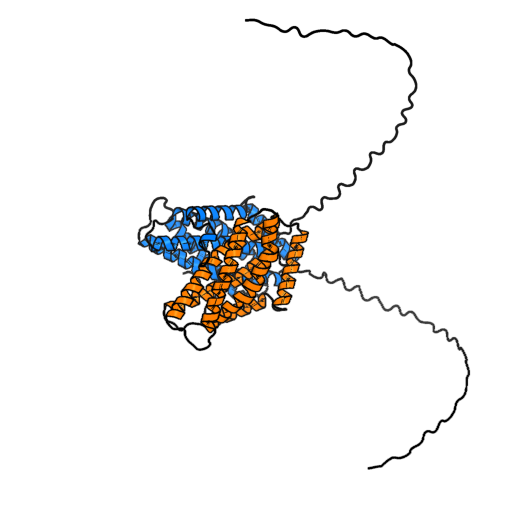
ATOM 1588 N N . GLU A 1 206 ? -17.109 14.922 1.078 1 98.12 206 GLU A N 1
ATOM 1589 C CA . GLU A 1 206 ? -17.5 13.922 0.086 1 98.12 206 GLU A CA 1
ATOM 1590 C C . GLU A 1 206 ? -17.641 12.539 0.719 1 98.12 206 GLU A C 1
ATOM 1592 O O . GLU A 1 206 ? -18.547 11.781 0.37 1 98.12 206 GLU A O 1
ATOM 1597 N N . GLU A 1 207 ? -16.719 12.242 1.61 1 98.19 207 GLU A N 1
ATOM 1598 C CA . GLU A 1 207 ? -16.812 10.961 2.309 1 98.19 207 GLU A CA 1
ATOM 1599 C C . GLU A 1 207 ? -18.109 10.852 3.104 1 98.19 207 GLU A C 1
ATOM 1601 O O . GLU A 1 207 ? -18.781 9.82 3.062 1 98.19 207 GLU A O 1
ATOM 1606 N N . HIS A 1 208 ? -18.375 11.906 3.832 1 96.69 208 HIS A N 1
ATOM 1607 C CA . HIS A 1 208 ? -19.578 11.922 4.645 1 96.69 208 HIS A CA 1
ATOM 1608 C C . HIS A 1 208 ? -20.828 11.812 3.777 1 96.69 208 HIS A C 1
ATOM 1610 O O . HIS A 1 208 ? -21.781 11.117 4.141 1 96.69 208 HIS A O 1
ATOM 1616 N N . ARG A 1 209 ? -20.875 12.461 2.73 1 97.69 209 ARG A N 1
ATOM 1617 C CA . ARG A 1 209 ? -22.016 12.453 1.826 1 97.69 209 ARG A CA 1
ATOM 1618 C C . ARG A 1 209 ? -22.25 11.062 1.255 1 97.69 209 ARG A C 1
ATOM 1620 O O . ARG A 1 209 ? -23.391 10.602 1.183 1 97.69 209 ARG A O 1
ATOM 1627 N N . GLN A 1 210 ? -21.234 10.359 0.938 1 97.5 210 GLN A N 1
ATOM 1628 C CA . GLN A 1 210 ? -21.375 9.109 0.202 1 97.5 210 GLN A CA 1
ATOM 1629 C C . GLN A 1 210 ? -21.438 7.914 1.151 1 97.5 210 GLN A C 1
ATOM 1631 O O . GLN A 1 210 ? -22.062 6.898 0.843 1 97.5 210 GLN A O 1
ATOM 1636 N N . PHE A 1 211 ? -20.766 8.016 2.297 1 97.75 211 PHE A N 1
ATOM 1637 C CA . PHE A 1 211 ? -20.625 6.816 3.113 1 97.75 211 PHE A CA 1
ATOM 1638 C C . PHE A 1 211 ? -21.156 7.059 4.523 1 97.75 211 PHE A C 1
ATOM 1640 O O . PHE A 1 211 ? -21 6.211 5.402 1 97.75 211 PHE A O 1
ATOM 1647 N N . GLY A 1 212 ? -21.766 8.234 4.758 1 95.75 212 GLY A N 1
ATOM 1648 C CA . GLY A 1 212 ? -22.391 8.539 6.031 1 95.75 212 GLY A CA 1
ATOM 1649 C C . GLY A 1 212 ? -21.406 8.711 7.164 1 95.75 212 GLY A C 1
ATOM 1650 O O . GLY A 1 212 ? -20.219 8.977 6.93 1 95.75 212 GLY A O 1
ATOM 1651 N N . GLN A 1 213 ? -21.859 8.523 8.391 1 92.38 213 GLN A N 1
ATOM 1652 C CA . GLN A 1 213 ? -21.078 8.805 9.586 1 92.38 213 GLN A CA 1
ATOM 1653 C C . GLN A 1 213 ? -20 7.742 9.805 1 92.38 213 GLN A C 1
ATOM 1655 O O . GLN A 1 213 ? -18.922 8.039 10.32 1 92.38 213 GLN A O 1
ATOM 1660 N N . ALA A 1 214 ? -20.344 6.57 9.336 1 94.44 214 ALA A N 1
ATOM 1661 C CA . ALA A 1 214 ? -19.344 5.52 9.516 1 94.44 214 ALA A CA 1
ATOM 1662 C C . ALA A 1 214 ? -18.141 5.754 8.625 1 94.44 214 ALA A C 1
ATOM 1664 O O . ALA A 1 214 ? -17.031 5.344 8.961 1 94.44 214 ALA A O 1
ATOM 1665 N N . GLY A 1 215 ? -18.406 6.348 7.445 1 97 215 GLY A N 1
ATOM 1666 C CA . GLY A 1 215 ? -17.344 6.789 6.559 1 97 215 GLY A CA 1
ATOM 1667 C C . GLY A 1 215 ? -16.328 5.703 6.266 1 97 215 GLY A C 1
ATOM 1668 O O . GLY A 1 215 ? -16.688 4.559 5.98 1 97 215 GLY A O 1
ATOM 1669 N N . PHE A 1 216 ? -15.078 6.082 6.324 1 98.5 216 PHE A N 1
ATOM 1670 C CA . PHE A 1 216 ? -13.938 5.223 6.066 1 98.5 216 PHE A CA 1
ATOM 1671 C C . PHE A 1 216 ? -13.969 3.992 6.969 1 98.5 216 PHE A C 1
ATOM 1673 O O . PHE A 1 216 ? -13.727 2.873 6.508 1 98.5 216 PHE A O 1
ATOM 1680 N N . GLN A 1 217 ? -14.242 4.156 8.211 1 97.94 217 GLN A N 1
ATOM 1681 C CA . GLN A 1 217 ? -14.281 3.041 9.148 1 97.94 217 GLN A CA 1
ATOM 1682 C C . GLN A 1 217 ? -15.336 2.016 8.75 1 97.94 217 GLN A C 1
ATOM 1684 O O . GLN A 1 217 ? -15.133 0.811 8.898 1 97.94 217 GLN A O 1
ATOM 1689 N N . GLY A 1 218 ? -16.453 2.514 8.305 1 98.62 218 GLY A N 1
ATOM 1690 C CA . GLY A 1 218 ? -17.484 1.592 7.828 1 98.62 218 GLY A CA 1
ATOM 1691 C C . GLY A 1 218 ? -17 0.712 6.688 1 98.62 218 GLY A C 1
ATOM 1692 O O . GLY A 1 218 ? -17.312 -0.482 6.648 1 98.62 218 GLY A O 1
ATOM 1693 N N . VAL A 1 219 ? -16.281 1.258 5.777 1 98.88 219 VAL A N 1
ATOM 1694 C CA . VAL A 1 219 ? -15.758 0.513 4.637 1 98.88 219 VAL A CA 1
ATOM 1695 C C . VAL A 1 219 ? -14.711 -0.491 5.113 1 98.88 219 VAL A C 1
ATOM 1697 O O . VAL A 1 219 ? -14.688 -1.639 4.664 1 98.88 219 VAL A O 1
ATOM 1700 N N . VAL A 1 220 ? -13.852 -0.082 6.027 1 98.88 220 VAL A N 1
ATOM 1701 C CA . VAL A 1 220 ? -12.844 -0.97 6.602 1 98.88 220 VAL A CA 1
ATOM 1702 C C . VAL A 1 220 ? -13.523 -2.164 7.266 1 98.88 220 VAL A C 1
ATOM 1704 O O . VAL A 1 220 ? -13.07 -3.303 7.125 1 98.88 220 VAL A O 1
ATOM 1707 N N . ASP A 1 221 ? -14.625 -1.909 7.914 1 98.81 221 ASP A N 1
ATOM 1708 C CA . ASP A 1 221 ? -15.367 -2.984 8.57 1 98.81 221 ASP A CA 1
ATOM 1709 C C . ASP A 1 221 ? -15.945 -3.957 7.543 1 98.81 221 ASP A C 1
ATOM 1711 O O . ASP A 1 221 ? -15.961 -5.168 7.77 1 98.81 221 ASP A O 1
ATOM 1715 N N . GLN A 1 222 ? -16.438 -3.43 6.469 1 98.88 222 GLN A N 1
ATOM 1716 C CA . GLN A 1 222 ? -16.969 -4.289 5.414 1 98.88 222 GLN A CA 1
ATOM 1717 C C . GLN A 1 222 ? -15.883 -5.215 4.863 1 98.88 222 GLN A C 1
ATOM 1719 O O . GLN A 1 222 ? -16.109 -6.41 4.68 1 98.88 222 GLN A O 1
ATOM 1724 N N . VAL A 1 223 ? -14.727 -4.707 4.609 1 98.94 223 VAL A N 1
ATOM 1725 C CA . VAL A 1 223 ? -13.625 -5.508 4.078 1 98.94 223 VAL A CA 1
ATOM 1726 C C . VAL A 1 223 ? -13.195 -6.547 5.109 1 98.94 223 VAL A C 1
ATOM 1728 O O . VAL A 1 223 ? -12.914 -7.695 4.762 1 98.94 223 VAL A O 1
ATOM 1731 N N . ALA A 1 224 ? -13.156 -6.137 6.367 1 98.94 224 ALA A N 1
ATOM 1732 C CA . ALA A 1 224 ? -12.797 -7.055 7.445 1 98.94 224 ALA A CA 1
ATOM 1733 C C . ALA A 1 224 ? -13.758 -8.234 7.5 1 98.94 224 ALA A C 1
ATOM 1735 O O . ALA A 1 224 ? -13.344 -9.375 7.734 1 98.94 224 ALA A O 1
ATOM 1736 N N . ASP A 1 225 ? -15.016 -7.953 7.301 1 98.94 225 ASP A N 1
ATOM 1737 C CA . ASP A 1 225 ? -16.016 -9.023 7.309 1 98.94 225 ASP A CA 1
ATOM 1738 C C . ASP A 1 225 ? -15.734 -10.039 6.199 1 98.94 225 ASP A C 1
ATOM 1740 O O . ASP A 1 225 ? -15.867 -11.242 6.41 1 98.94 225 ASP A O 1
ATOM 1744 N N . VAL A 1 226 ? -15.367 -9.57 5.031 1 98.94 226 VAL A N 1
ATOM 1745 C CA . VAL A 1 226 ? -15.047 -10.453 3.918 1 98.94 226 VAL A CA 1
ATOM 1746 C C . VAL A 1 226 ? -13.805 -11.281 4.258 1 98.94 226 VAL A C 1
ATOM 1748 O O . VAL A 1 226 ? -13.766 -12.484 4.016 1 98.94 226 VAL A O 1
ATOM 1751 N N . GLU A 1 227 ? -12.797 -10.656 4.828 1 98.94 227 GLU A N 1
ATOM 1752 C CA . GLU A 1 227 ? -11.57 -11.344 5.215 1 98.94 227 GLU A CA 1
ATOM 1753 C C . GLU A 1 227 ? -11.852 -12.438 6.242 1 98.94 227 GLU A C 1
ATOM 1755 O O . GLU A 1 227 ? -11.273 -13.523 6.172 1 98.94 227 GLU A O 1
ATOM 1760 N N . LYS A 1 228 ? -12.648 -12.07 7.215 1 98.94 228 LYS A N 1
ATOM 1761 C CA . LYS A 1 228 ? -13 -13.047 8.234 1 98.94 228 LYS A CA 1
ATOM 1762 C C . LYS A 1 228 ? -13.734 -14.242 7.621 1 98.94 228 LYS A C 1
ATOM 1764 O O . LYS A 1 228 ? -13.453 -15.391 7.965 1 98.94 228 LYS A O 1
ATOM 1769 N N . ALA A 1 229 ? -14.648 -13.977 6.715 1 98.75 229 ALA A N 1
ATOM 1770 C CA . ALA A 1 229 ? -15.375 -15.047 6.035 1 98.75 229 ALA A CA 1
ATOM 1771 C C . ALA A 1 229 ? -14.414 -15.961 5.273 1 98.75 229 ALA A C 1
ATOM 1773 O O . ALA A 1 229 ? -14.648 -17.172 5.172 1 98.75 229 ALA A O 1
ATOM 1774 N N . LEU A 1 230 ? -13.32 -15.453 4.777 1 98.69 230 LEU A N 1
ATOM 1775 C CA . LEU A 1 230 ? -12.359 -16.203 3.979 1 98.69 230 LEU A CA 1
ATOM 1776 C C . LEU A 1 230 ? -11.258 -16.797 4.863 1 98.69 230 LEU A C 1
ATOM 1778 O O . LEU A 1 230 ? -10.406 -17.547 4.383 1 98.69 230 LEU A O 1
ATOM 1782 N N . GLY A 1 231 ? -11.227 -16.422 6.109 1 98.62 231 GLY A N 1
ATOM 1783 C CA . GLY A 1 231 ? -10.227 -16.922 7.035 1 98.62 231 GLY A CA 1
ATOM 1784 C C . GLY A 1 231 ? -8.867 -16.281 6.855 1 98.62 231 GLY A C 1
ATOM 1785 O O . GLY A 1 231 ? -7.84 -16.891 7.172 1 98.62 231 GLY A O 1
ATOM 1786 N N . ILE A 1 232 ? -8.898 -15.023 6.332 1 98.75 232 ILE A N 1
ATOM 1787 C CA . ILE A 1 232 ? -7.598 -14.414 6.086 1 98.75 232 ILE A CA 1
ATOM 1788 C C . ILE A 1 232 ? -7.48 -13.117 6.875 1 98.75 232 ILE A C 1
ATOM 1790 O O . ILE A 1 232 ? -6.621 -12.281 6.578 1 98.75 232 ILE A O 1
ATOM 1794 N N . TYR A 1 233 ? -8.258 -12.883 7.895 1 98.88 233 TYR A N 1
ATOM 1795 C CA . TYR A 1 233 ? -8.266 -11.625 8.633 1 98.88 233 TYR A CA 1
ATOM 1796 C C . TYR A 1 233 ? -7.117 -11.562 9.625 1 98.88 233 TYR A C 1
ATOM 1798 O O . TYR A 1 233 ? -6.551 -10.492 9.867 1 98.88 233 TYR A O 1
ATOM 1806 N N . GLU A 1 234 ? -6.75 -12.695 10.266 1 98.62 234 GLU A N 1
ATOM 1807 C CA . GLU A 1 234 ? -5.773 -12.695 11.352 1 98.62 234 GLU A CA 1
ATOM 1808 C C . GLU A 1 234 ? -4.363 -12.469 10.82 1 98.62 234 GLU A C 1
ATOM 1810 O O . GLU A 1 234 ? -3.824 -13.312 10.094 1 98.62 234 GLU A O 1
ATOM 1815 N N . LEU A 1 235 ? -3.824 -11.383 11.297 1 98.56 235 LEU A N 1
ATOM 1816 C CA . LEU A 1 235 ? -2.555 -10.891 10.766 1 98.56 235 LEU A CA 1
ATOM 1817 C C . LEU A 1 235 ? -1.427 -11.875 11.062 1 98.56 235 LEU A C 1
ATOM 1819 O O . LEU A 1 235 ? -0.509 -12.031 10.258 1 98.56 235 LEU A O 1
ATOM 1823 N N . GLY A 1 236 ? -1.498 -12.547 12.195 1 98.62 236 GLY A N 1
ATOM 1824 C CA . GLY A 1 236 ? -0.44 -13.445 12.641 1 98.62 236 GLY A CA 1
ATOM 1825 C C . GLY A 1 236 ? -0.191 -14.594 11.68 1 98.62 236 GLY A C 1
ATOM 1826 O O . GLY A 1 236 ? 0.913 -15.141 11.633 1 98.62 236 GLY A O 1
ATOM 1827 N N . GLN A 1 237 ? -1.178 -15.023 10.867 1 98.31 237 GLN A N 1
ATOM 1828 C CA . GLN A 1 237 ? -1.064 -16.188 9.992 1 98.31 237 GLN A CA 1
ATOM 1829 C C . GLN A 1 237 ? -0.087 -15.93 8.852 1 98.31 237 GLN A C 1
ATOM 1831 O O . GLN A 1 237 ? 0.343 -16.859 8.172 1 98.31 237 GLN A O 1
ATOM 1836 N N . PHE A 1 238 ? 0.273 -14.672 8.688 1 98.69 238 PHE A N 1
ATOM 1837 C CA . PHE A 1 238 ? 1.142 -14.328 7.57 1 98.69 238 PHE A CA 1
ATOM 1838 C C . PHE A 1 238 ? 2.578 -14.125 8.039 1 98.69 238 PHE A C 1
ATOM 1840 O O . PHE A 1 238 ? 3.461 -13.812 7.242 1 98.69 238 PHE A O 1
ATOM 1847 N N . THR A 1 239 ? 2.891 -14.328 9.312 1 98.69 239 THR A N 1
ATOM 1848 C CA . THR A 1 239 ? 4.211 -14.07 9.883 1 98.69 239 THR A CA 1
ATOM 1849 C C . THR A 1 239 ? 5.242 -15.031 9.297 1 98.69 239 THR A C 1
ATOM 1851 O O . THR A 1 239 ? 5.023 -16.25 9.266 1 98.69 239 THR A O 1
ATOM 1854 N N . ALA A 1 240 ? 6.273 -14.422 8.812 1 97.88 240 ALA A N 1
ATOM 1855 C CA . ALA A 1 240 ? 7.348 -15.227 8.234 1 97.88 240 ALA A CA 1
ATOM 1856 C C . ALA A 1 240 ? 8.031 -16.078 9.297 1 97.88 240 ALA A C 1
ATOM 1858 O O . ALA A 1 240 ? 8.102 -15.688 10.461 1 97.88 240 ALA A O 1
ATOM 1859 N N . SER A 1 241 ? 8.516 -17.297 8.883 1 90.69 241 SER A N 1
ATOM 1860 C CA . SER A 1 241 ? 9.227 -18.203 9.781 1 90.69 241 SER A CA 1
ATOM 1861 C C . SER A 1 241 ? 10.68 -17.766 9.969 1 90.69 241 SER A C 1
ATOM 1863 O O . SER A 1 241 ? 11.273 -17.172 9.078 1 90.69 241 SER A O 1
ATOM 1865 N N . MET B 1 1 ? 77.75 29.641 9.297 1 18.47 1 MET B N 1
ATOM 1866 C CA . MET B 1 1 ? 78.375 30.641 10.172 1 18.47 1 MET B CA 1
ATOM 1867 C C . MET B 1 1 ? 77.438 31.844 10.375 1 18.47 1 MET B C 1
ATOM 1869 O O . MET B 1 1 ? 76.5 32.031 9.602 1 18.47 1 MET B O 1
ATOM 1873 N N . ILE B 1 2 ? 78.062 33.062 10.508 1 18.7 2 ILE B N 1
ATOM 1874 C CA . ILE B 1 2 ? 78.125 34.094 11.555 1 18.7 2 ILE B CA 1
ATOM 1875 C C . ILE B 1 2 ? 77.25 35.25 11.234 1 18.7 2 ILE B C 1
ATOM 1877 O O . ILE B 1 2 ? 77.188 36.25 11.984 1 18.7 2 ILE B O 1
ATOM 1881 N N . ASP B 1 3 ? 76.875 35.5 10 1 20.75 3 ASP B N 1
ATOM 1882 C CA . ASP B 1 3 ? 76.938 36.938 9.734 1 20.75 3 ASP B CA 1
ATOM 1883 C C . ASP B 1 3 ? 75.875 37.688 10.531 1 20.75 3 ASP B C 1
ATOM 1885 O O . ASP B 1 3 ? 74.688 37.469 10.336 1 20.75 3 ASP B O 1
ATOM 1889 N N . GLU B 1 4 ? 76.25 38.312 11.586 1 19.66 4 GLU B N 1
ATOM 1890 C CA . GLU B 1 4 ? 75.688 38.812 12.844 1 19.66 4 GLU B CA 1
ATOM 1891 C C . GLU B 1 4 ? 74.938 40.094 12.633 1 19.66 4 GLU B C 1
ATOM 1893 O O . GLU B 1 4 ? 73.812 40.219 13.172 1 19.66 4 GLU B O 1
ATOM 1898 N N . PRO B 1 5 ? 75.562 41.25 12.094 1 20.62 5 PRO B N 1
ATOM 1899 C CA . PRO B 1 5 ? 75.625 42.281 13.133 1 20.62 5 PRO B CA 1
ATOM 1900 C C . PRO B 1 5 ? 74.312 43.031 13.328 1 20.62 5 PRO B C 1
ATOM 1902 O O . PRO B 1 5 ? 73.375 42.812 12.57 1 20.62 5 PRO B O 1
ATOM 1905 N N . HIS B 1 6 ? 74.312 44.438 13.188 1 19.06 6 HIS B N 1
ATOM 1906 C CA . HIS B 1 6 ? 74.375 45.562 14.125 1 19.06 6 HIS B CA 1
ATOM 1907 C C . HIS B 1 6 ? 73.125 46.406 14.07 1 19.06 6 HIS B C 1
ATOM 1909 O O . HIS B 1 6 ? 72.938 47.281 14.93 1 19.06 6 HIS B O 1
ATOM 1915 N N . ARG B 1 7 ? 72.438 46.625 12.961 1 21.44 7 ARG B N 1
ATOM 1916 C CA . ARG B 1 7 ? 72.125 48.062 12.82 1 21.44 7 ARG B CA 1
ATOM 1917 C C . ARG B 1 7 ? 71.188 48.531 13.906 1 21.44 7 ARG B C 1
ATOM 1919 O O . ARG B 1 7 ? 70.062 48 14.055 1 21.44 7 ARG B O 1
ATOM 1926 N N . PRO B 1 8 ? 71.625 49.5 14.688 1 18.89 8 PRO B N 1
ATOM 1927 C CA . PRO B 1 8 ? 71.188 50 15.984 1 18.89 8 PRO B CA 1
ATOM 1928 C C . PRO B 1 8 ? 69.812 50.688 15.922 1 18.89 8 PRO B C 1
ATOM 1930 O O . PRO B 1 8 ? 69.312 51 14.836 1 18.89 8 PRO B O 1
ATOM 1933 N N . LEU B 1 9 ? 69.375 51.219 17.141 1 18.58 9 LEU B N 1
ATOM 1934 C CA . LEU B 1 9 ? 68.25 51.344 18.078 1 18.58 9 LEU B CA 1
ATOM 1935 C C . LEU B 1 9 ? 67.625 52.719 17.953 1 18.58 9 LEU B C 1
ATOM 1937 O O . LEU B 1 9 ? 66.562 52.969 18.484 1 18.58 9 LEU B O 1
ATOM 1941 N N . SER B 1 10 ? 68.25 53.781 17.281 1 16.83 10 SER B N 1
ATOM 1942 C CA . SER B 1 10 ? 68.125 54.938 18.172 1 16.83 10 SER B CA 1
ATOM 1943 C C . SER B 1 10 ? 66.688 55.406 18.266 1 16.83 10 SER B C 1
ATOM 1945 O O . SER B 1 10 ? 65.938 55.188 17.359 1 16.83 10 SER B O 1
ATOM 1947 N N . ARG B 1 11 ? 66.312 56.281 19.453 1 17.58 11 ARG B N 1
ATOM 1948 C CA . ARG B 1 11 ? 65.375 56.594 20.5 1 17.58 11 ARG B CA 1
ATOM 1949 C C . ARG B 1 11 ? 64.438 57.75 20.094 1 17.58 11 ARG B C 1
ATOM 1951 O O . ARG B 1 11 ? 63.594 58.188 20.875 1 17.58 11 ARG B O 1
ATOM 1958 N N . ARG B 1 12 ? 64.812 58.531 19.062 1 17.5 12 ARG B N 1
ATOM 1959 C CA . ARG B 1 12 ? 64.562 59.906 19.5 1 17.5 12 ARG B CA 1
ATOM 1960 C C . ARG B 1 12 ? 63.125 60.062 19.938 1 17.5 12 ARG B C 1
ATOM 1962 O O . ARG B 1 12 ? 62.25 59.344 19.5 1 17.5 12 ARG B O 1
ATOM 1969 N N . ARG B 1 13 ? 62.875 61.406 20.391 1 17.19 13 ARG B N 1
ATOM 1970 C CA . ARG B 1 13 ? 62.312 62.25 21.438 1 17.19 13 ARG B CA 1
ATOM 1971 C C . ARG B 1 13 ? 60.844 62.5 21.203 1 17.19 13 ARG B C 1
ATOM 1973 O O . ARG B 1 13 ? 60.344 62.406 20.078 1 17.19 13 ARG B O 1
ATOM 1980 N N . LEU B 1 14 ? 60.25 63.312 22.156 1 17.09 14 LEU B N 1
ATOM 1981 C CA . LEU B 1 14 ? 59.188 63.375 23.156 1 17.09 14 LEU B CA 1
ATOM 1982 C C . LEU B 1 14 ? 58 64.125 22.609 1 17.09 14 LEU B C 1
ATOM 1984 O O . LEU B 1 14 ? 56.844 63.656 22.734 1 17.09 14 LEU B O 1
ATOM 1988 N N . PHE B 1 15 ? 58.062 65.562 22.391 1 16.89 15 PHE B N 1
ATOM 1989 C CA . PHE B 1 15 ? 57.312 66.375 23.359 1 16.89 15 PHE B CA 1
ATOM 1990 C C . PHE B 1 15 ? 55.844 66.438 22.938 1 16.89 15 PHE B C 1
ATOM 1992 O O . PHE B 1 15 ? 54.969 66.125 23.719 1 16.89 15 PHE B O 1
ATOM 1999 N N . GLY B 1 16 ? 55.375 67.812 22.641 1 17.55 16 GLY B N 1
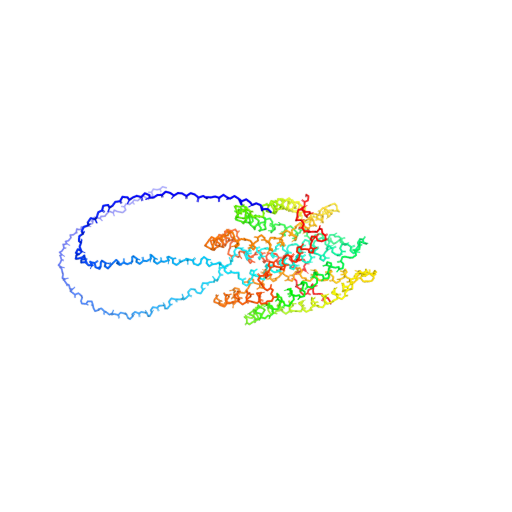ATOM 2000 C CA . GLY B 1 16 ? 54.469 68.625 23.406 1 17.55 16 GLY B CA 1
ATOM 2001 C C . GLY B 1 16 ? 53 68.438 23.047 1 17.55 16 GLY B C 1
ATOM 2002 O O . GLY B 1 16 ? 52.688 67.875 21.969 1 17.55 16 GLY B O 1
ATOM 2003 N N . ILE B 1 17 ? 52.094 69.25 23.797 1 17.91 17 ILE B N 1
ATOM 2004 C CA . ILE B 1 17 ? 50.875 69.188 24.594 1 17.91 17 ILE B CA 1
ATOM 2005 C C . ILE B 1 17 ? 49.656 69.5 23.719 1 17.91 17 ILE B C 1
ATOM 2007 O O . ILE B 1 17 ? 48.688 68.688 23.688 1 17.91 17 ILE B O 1
ATOM 2011 N N . ALA B 1 18 ? 49.469 70.812 23.219 1 20.28 18 ALA B N 1
ATOM 2012 C CA . ALA B 1 18 ? 48.344 71.5 23.797 1 20.28 18 ALA B CA 1
ATOM 2013 C C . ALA B 1 18 ? 47.031 71.062 23.094 1 20.28 18 ALA B C 1
ATOM 2015 O O . ALA B 1 18 ? 47.062 70.625 21.953 1 20.28 18 ALA B O 1
ATOM 2016 N N . MET B 1 19 ? 45.844 71.562 23.75 1 18.77 19 MET B N 1
ATOM 2017 C CA . MET B 1 19 ? 44.5 71.188 24.172 1 18.77 19 MET B CA 1
ATOM 2018 C C . MET B 1 19 ? 43.469 71.5 23.094 1 18.77 19 MET B C 1
ATOM 2020 O O . MET B 1 19 ? 42.469 70.812 22.953 1 18.77 19 MET B O 1
ATOM 2024 N N . PRO B 1 20 ? 43.531 72.688 22.25 1 24.16 20 PRO B N 1
ATOM 2025 C CA . PRO B 1 20 ? 42.281 73.375 22.469 1 24.16 20 PRO B CA 1
ATOM 2026 C C . PRO B 1 20 ? 41.094 72.688 21.812 1 24.16 20 PRO B C 1
ATOM 2028 O O . PRO B 1 20 ? 41.281 71.938 20.844 1 24.16 20 PRO B O 1
ATOM 2031 N N . VAL B 1 21 ? 39.875 72.812 22.484 1 23.2 21 VAL B N 1
ATOM 2032 C CA . VAL B 1 21 ? 38.562 72.25 22.641 1 23.2 21 VAL B CA 1
ATOM 2033 C C . VAL B 1 21 ? 37.656 72.688 21.5 1 23.2 21 VAL B C 1
ATOM 2035 O O . VAL B 1 21 ? 36.469 72.375 21.5 1 23.2 21 VAL B O 1
ATOM 2038 N N . THR B 1 22 ? 38.188 73.125 20.328 1 23.7 22 THR B N 1
ATOM 2039 C CA . THR B 1 22 ? 37.125 73.938 19.703 1 23.7 22 THR B CA 1
ATOM 2040 C C . THR B 1 22 ? 35.906 73.062 19.438 1 23.7 22 THR B C 1
ATOM 2042 O O . THR B 1 22 ? 36 71.938 19 1 23.7 22 THR B O 1
ATOM 2045 N N . GLY B 1 23 ? 34.844 73.438 20.047 1 21.34 23 GLY B N 1
ATOM 2046 C CA . GLY B 1 23 ? 33.469 73 20.219 1 21.34 23 GLY B CA 1
ATOM 2047 C C . GLY B 1 23 ? 32.719 72.938 18.906 1 21.34 23 GLY B C 1
ATOM 2048 O O . GLY B 1 23 ? 31.484 73 18.891 1 21.34 23 GLY B O 1
ATOM 2049 N N . ALA B 1 24 ? 33.344 72.688 17.781 1 22.97 24 ALA B N 1
ATOM 2050 C CA . ALA B 1 24 ? 32.469 73.062 16.703 1 22.97 24 ALA B CA 1
ATOM 2051 C C . ALA B 1 24 ? 31.188 72.188 16.703 1 22.97 24 ALA B C 1
ATOM 2053 O O . ALA B 1 24 ? 31.25 71 16.828 1 22.97 24 ALA B O 1
ATOM 2054 N N . ILE B 1 25 ? 30.125 72.875 17.078 1 26.17 25 ILE B N 1
ATOM 2055 C CA . ILE B 1 25 ? 28.734 72.375 17.156 1 26.17 25 ILE B CA 1
ATOM 2056 C C . ILE B 1 25 ? 28.266 71.875 15.789 1 26.17 25 ILE B C 1
ATOM 2058 O O . ILE B 1 25 ? 28.25 72.625 14.82 1 26.17 25 ILE B O 1
ATOM 2062 N N . ALA B 1 26 ? 28.625 70.688 15.367 1 22.66 26 ALA B N 1
ATOM 2063 C CA . ALA B 1 26 ? 28.141 70.25 14.078 1 22.66 26 ALA B CA 1
ATOM 2064 C C . ALA B 1 26 ? 26.625 70.125 14.055 1 22.66 26 ALA B C 1
ATOM 2066 O O . ALA B 1 26 ? 26.016 69.562 14.992 1 22.66 26 ALA B O 1
ATOM 2067 N N . LEU B 1 27 ? 26.031 71.062 13.492 1 25.78 27 LEU B N 1
ATOM 2068 C CA . LEU B 1 27 ? 24.625 71.062 13.117 1 25.78 27 LEU B CA 1
ATOM 2069 C C . LEU B 1 27 ? 24.219 69.812 12.344 1 25.78 27 LEU B C 1
ATOM 2071 O O . LEU B 1 27 ? 24.719 69.625 11.242 1 25.78 27 LEU B O 1
ATOM 2075 N N . SER B 1 28 ? 24.016 68.688 12.961 1 23.09 28 SER B N 1
ATOM 2076 C CA . SER B 1 28 ? 23.641 67.5 12.266 1 23.09 28 SER B CA 1
ATOM 2077 C C . SER B 1 28 ? 22.297 67.625 11.57 1 23.09 28 SER B C 1
ATOM 2079 O O . SER B 1 28 ? 21.297 67.938 12.211 1 23.09 28 SER B O 1
ATOM 2081 N N . ALA B 1 29 ? 22.312 68.188 10.406 1 28.97 29 ALA B N 1
ATOM 2082 C CA . ALA B 1 29 ? 21.109 68.125 9.57 1 28.97 29 ALA B CA 1
ATOM 2083 C C . ALA B 1 29 ? 20.547 66.688 9.5 1 28.97 29 ALA B C 1
ATOM 2085 O O . ALA B 1 29 ? 21.25 65.75 9.156 1 28.97 29 ALA B O 1
ATOM 2086 N N . CYS B 1 30 ? 19.547 66.375 10.312 1 29.05 30 CYS B N 1
ATOM 2087 C CA . CYS B 1 30 ? 18.781 65.188 10.398 1 29.05 30 CYS B CA 1
ATOM 2088 C C . CYS B 1 30 ? 18.188 64.812 9.047 1 29.05 30 CYS B C 1
ATOM 2090 O O . CYS B 1 30 ? 17.25 65.438 8.57 1 29.05 30 CYS B O 1
ATOM 2092 N N . THR B 1 31 ? 19.016 64.688 8.008 1 31.7 31 THR B N 1
ATOM 2093 C CA . THR B 1 31 ? 18.359 64.188 6.797 1 31.7 31 THR B CA 1
ATOM 2094 C C . THR B 1 31 ? 17.531 62.938 7.082 1 31.7 31 THR B C 1
ATOM 2096 O O . THR B 1 31 ? 18.047 61.969 7.629 1 31.7 31 THR B O 1
ATOM 2099 N N . GLY B 1 32 ? 16.25 63.031 7.48 1 28.84 32 GLY B N 1
ATOM 2100 C CA . GLY B 1 32 ? 15.297 61.938 7.648 1 28.84 32 GLY B CA 1
ATOM 2101 C C . GLY B 1 32 ? 15.242 61 6.457 1 28.84 32 GLY B C 1
ATOM 2102 O O . GLY B 1 32 ? 14.945 61.406 5.34 1 28.84 32 GLY B O 1
ATOM 2103 N N . SER B 1 33 ? 16.219 60.062 6.262 1 36 33 SER B N 1
ATOM 2104 C CA . SER B 1 33 ? 16.094 59.094 5.195 1 36 33 SER B CA 1
ATOM 2105 C C . SER B 1 33 ? 14.688 58.469 5.164 1 36 33 SER B C 1
ATOM 2107 O O . SER B 1 33 ? 14.117 58.188 6.211 1 36 33 SER B O 1
ATOM 2109 N N . PRO B 1 34 ? 13.961 58.625 4.102 1 38.97 34 PRO B N 1
ATOM 2110 C CA . PRO B 1 34 ? 12.633 58.031 3.988 1 38.97 34 PRO B CA 1
ATOM 2111 C C 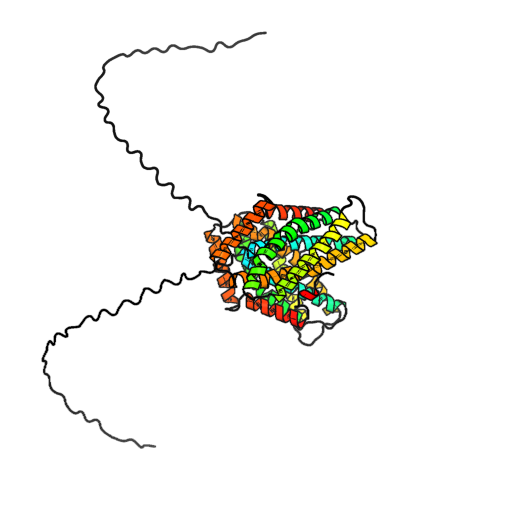. PRO B 1 34 ? 12.609 56.562 4.402 1 38.97 34 PRO B C 1
ATOM 2113 O O . PRO B 1 34 ? 13.578 55.844 4.168 1 38.97 34 PRO B O 1
ATOM 2116 N N . ARG B 1 35 ? 11.891 56.188 5.535 1 37.56 35 ARG B N 1
ATOM 2117 C CA . ARG B 1 35 ? 11.625 54.812 5.961 1 37.56 35 ARG B CA 1
ATOM 2118 C C . ARG B 1 35 ? 11.219 53.938 4.773 1 37.56 35 ARG B C 1
ATOM 2120 O O . ARG B 1 35 ? 10.344 54.312 3.996 1 37.56 35 ARG B O 1
ATOM 2127 N N . LYS B 1 36 ? 12.156 53.125 4.297 1 42.91 36 LYS B N 1
ATOM 2128 C CA . LYS B 1 36 ? 11.773 52.062 3.377 1 42.91 36 LYS B CA 1
ATOM 2129 C C . LYS B 1 36 ? 10.438 51.438 3.773 1 42.91 36 LYS B C 1
ATOM 2131 O O . LYS B 1 36 ? 10.18 51.219 4.957 1 42.91 36 LYS B O 1
ATOM 2136 N N . PRO B 1 37 ? 9.453 51.531 2.9 1 38.47 37 PRO B N 1
ATOM 2137 C CA . PRO B 1 37 ? 8.219 50.844 3.275 1 38.47 37 PRO B CA 1
ATOM 2138 C C . PRO B 1 37 ? 8.477 49.5 3.961 1 38.47 37 PRO B C 1
ATOM 2140 O O . PRO B 1 37 ? 9.523 48.875 3.734 1 38.47 37 PRO B O 1
ATOM 2143 N N . ALA B 1 38 ? 7.945 49.25 5.164 1 36.12 38 ALA B N 1
ATOM 2144 C CA . ALA B 1 38 ? 7.867 47.969 5.82 1 36.12 38 ALA B CA 1
ATOM 2145 C C . ALA B 1 38 ? 7.715 46.844 4.801 1 36.12 38 ALA B C 1
ATOM 2147 O O . ALA B 1 38 ? 6.902 46.938 3.877 1 36.12 38 ALA B O 1
ATOM 2148 N N . ASP B 1 39 ? 8.828 46.156 4.477 1 37.69 39 ASP B N 1
ATOM 2149 C CA . ASP B 1 39 ? 8.648 44.844 3.809 1 37.69 39 ASP B CA 1
ATOM 2150 C C . ASP B 1 39 ? 7.363 44.156 4.273 1 37.69 39 ASP B C 1
ATOM 2152 O O . ASP B 1 39 ? 7.18 43.938 5.469 1 37.69 39 ASP B O 1
ATOM 2156 N N . ALA B 1 40 ? 6.223 44.5 3.723 1 39.69 40 ALA B N 1
ATOM 2157 C CA . ALA B 1 40 ? 5.086 43.594 3.883 1 39.69 40 ALA B CA 1
ATOM 2158 C C . ALA B 1 40 ? 5.555 42.188 4.215 1 39.69 40 ALA B C 1
ATOM 2160 O O . ALA B 1 40 ? 6.371 41.625 3.492 1 39.69 40 ALA B O 1
ATOM 2161 N N . GLY B 1 41 ? 5.684 41.875 5.504 1 36.38 41 GLY B N 1
ATOM 2162 C CA . GLY B 1 41 ? 5.941 40.531 5.969 1 36.38 41 GLY B CA 1
ATOM 2163 C C . GLY B 1 41 ? 5.508 39.469 4.98 1 36.38 41 GLY B C 1
ATOM 2164 O O . GLY B 1 41 ? 4.371 39.469 4.504 1 36.38 41 GLY B O 1
ATOM 2165 N N . ALA B 1 42 ? 6.328 39.062 4.102 1 40 42 ALA B N 1
ATOM 2166 C CA . ALA B 1 42 ? 6.141 37.812 3.395 1 40 42 ALA B CA 1
ATOM 2167 C C . ALA B 1 42 ? 5.258 36.844 4.195 1 40 42 ALA B C 1
ATOM 2169 O O . ALA B 1 42 ? 5.574 36.531 5.34 1 40 42 ALA B O 1
ATOM 2170 N N . SER B 1 43 ? 3.949 37 4.18 1 39.28 43 SER B N 1
ATOM 2171 C CA . SER B 1 43 ? 3.172 35.812 4.562 1 39.28 43 SER B CA 1
ATOM 2172 C C . SER B 1 43 ? 3.992 34.562 4.422 1 39.28 43 SER B C 1
ATOM 2174 O O . SER B 1 43 ? 4.359 34.156 3.312 1 39.28 43 SER B O 1
ATOM 2176 N N . SER B 1 44 ? 5.086 34.344 5.066 1 41.72 44 SER B N 1
ATOM 2177 C CA . SER B 1 44 ? 5.75 33.031 5.129 1 41.72 44 SER B CA 1
ATOM 2178 C C . SER B 1 44 ? 4.805 31.922 4.723 1 41.72 44 SER B C 1
ATOM 2180 O O . SER B 1 44 ? 3.82 31.641 5.414 1 41.72 44 SER B O 1
ATOM 2182 N N . SER B 1 45 ? 4.246 31.859 3.523 1 49.44 45 SER B N 1
ATOM 2183 C CA . SER B 1 45 ? 3.422 30.828 2.902 1 49.44 45 SER B CA 1
ATOM 2184 C C . SER B 1 45 ? 3.682 29.453 3.527 1 49.44 45 SER B C 1
ATOM 2186 O O . SER B 1 45 ? 4.566 28.719 3.082 1 49.44 45 SER B O 1
ATOM 2188 N N . GLU B 1 46 ? 3.629 29.281 4.844 1 66.94 46 GLU B N 1
ATOM 2189 C CA . GLU B 1 46 ? 3.814 28.125 5.711 1 66.94 46 GLU B CA 1
ATOM 2190 C C . GLU B 1 46 ? 3.141 26.891 5.125 1 66.94 46 GLU B C 1
ATOM 2192 O O . GLU B 1 46 ? 1.933 26.875 4.883 1 66.94 46 GLU B O 1
ATOM 2197 N N . GLN B 1 47 ? 3.893 26 4.516 1 82.56 47 GLN B N 1
ATOM 2198 C CA . GLN B 1 47 ? 3.428 24.719 3.992 1 82.56 47 GLN B CA 1
ATOM 2199 C C . GLN B 1 47 ? 2.768 23.875 5.086 1 82.56 47 GLN B C 1
ATOM 2201 O O . GLN B 1 47 ? 3.15 23.969 6.258 1 82.56 47 GLN B O 1
ATOM 2206 N N . VAL B 1 48 ? 1.643 23.359 4.695 1 90.69 48 VAL B N 1
ATOM 2207 C CA . VAL B 1 48 ? 0.977 22.453 5.621 1 90.69 48 VAL B CA 1
ATOM 2208 C C . VAL B 1 48 ? 1.902 21.281 5.949 1 90.69 48 VAL B C 1
ATOM 2210 O O . VAL B 1 48 ? 2.443 20.641 5.051 1 90.69 48 VAL B O 1
ATOM 2213 N N . ALA B 1 49 ? 2.037 21.078 7.188 1 92.94 49 ALA B N 1
ATOM 2214 C CA . ALA B 1 49 ? 2.947 20.031 7.633 1 92.94 49 ALA B CA 1
ATOM 2215 C C . ALA B 1 49 ? 2.455 18.656 7.188 1 92.94 49 ALA B C 1
ATOM 2217 O O . ALA B 1 49 ? 1.248 18.422 7.098 1 92.94 49 ALA B O 1
ATOM 2218 N N . VAL B 1 50 ? 3.389 17.703 6.883 1 97.12 50 VAL B N 1
ATOM 2219 C CA . VAL B 1 50 ? 3.062 16.297 6.664 1 97.12 50 VAL B CA 1
ATOM 2220 C C . VAL B 1 50 ? 2.729 15.641 7.996 1 97.12 50 VAL B C 1
ATOM 2222 O O . VAL B 1 50 ? 3.572 15.57 8.891 1 97.12 50 VAL B O 1
ATOM 2225 N N . THR B 1 51 ? 1.518 15.125 8.148 1 97.81 51 THR B N 1
ATOM 2226 C CA . THR B 1 51 ? 1.154 14.477 9.406 1 97.81 51 THR B CA 1
ATOM 2227 C C . THR B 1 51 ? 1.909 13.156 9.57 1 97.81 51 THR B C 1
ATOM 2229 O O . THR B 1 51 ? 2.424 12.609 8.594 1 97.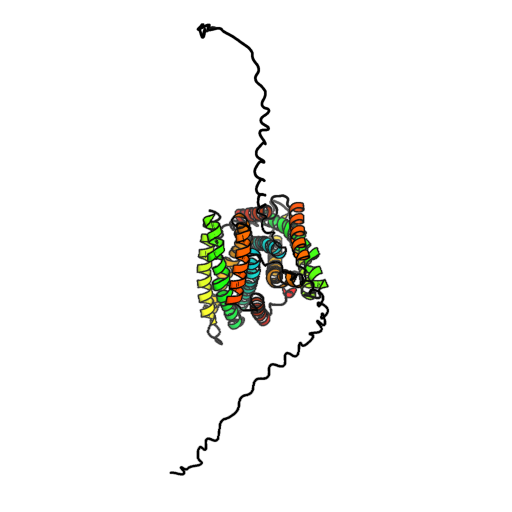81 51 THR B O 1
ATOM 2232 N N . ALA B 1 52 ? 1.962 12.688 10.789 1 98.31 52 ALA B N 1
ATOM 2233 C CA . ALA B 1 52 ? 2.676 11.438 11.062 1 98.31 52 ALA B CA 1
ATOM 2234 C C . ALA B 1 52 ? 2.074 10.281 10.273 1 98.31 52 ALA B C 1
ATOM 2236 O O . ALA B 1 52 ? 2.793 9.547 9.594 1 98.31 52 ALA B O 1
ATOM 2237 N N . PRO B 1 53 ? 0.724 10.078 10.242 1 98.75 53 PRO B N 1
ATOM 2238 C CA . PRO B 1 53 ? 0.178 8.984 9.438 1 98.75 53 PRO B CA 1
ATOM 2239 C C . PRO B 1 53 ? 0.476 9.141 7.945 1 98.75 53 PRO B C 1
ATOM 2241 O O . PRO B 1 53 ? 0.787 8.156 7.266 1 98.75 53 PRO B O 1
ATOM 2244 N N . GLU B 1 54 ? 0.351 10.352 7.434 1 98.69 54 GLU B N 1
ATOM 2245 C CA . GLU B 1 54 ? 0.682 10.594 6.031 1 98.69 54 GLU B CA 1
ATOM 2246 C C . GLU B 1 54 ? 2.123 10.188 5.73 1 98.69 54 GLU B C 1
ATOM 2248 O O . GLU B 1 54 ? 2.391 9.539 4.719 1 98.69 54 GLU B O 1
ATOM 2253 N N . ASP B 1 55 ? 3.006 10.617 6.59 1 98.75 55 ASP B N 1
ATOM 2254 C CA . ASP B 1 55 ? 4.422 10.297 6.43 1 98.75 55 ASP B CA 1
ATOM 2255 C C . ASP B 1 55 ? 4.648 8.789 6.395 1 98.75 55 ASP B C 1
ATOM 2257 O O . ASP B 1 55 ? 5.316 8.281 5.492 1 98.75 55 ASP B O 1
ATOM 2261 N N . LEU B 1 56 ? 4.062 8.125 7.289 1 98.88 56 LEU B N 1
ATOM 2262 C CA . LEU B 1 56 ? 4.234 6.68 7.406 1 98.88 56 LEU B CA 1
ATOM 2263 C C . LEU B 1 56 ? 3.639 5.961 6.203 1 98.88 56 LEU B C 1
ATOM 2265 O O . LEU B 1 56 ? 4.219 4.992 5.703 1 98.88 56 LEU B O 1
ATOM 2269 N N . MET B 1 57 ? 2.568 6.484 5.668 1 98.94 57 MET B N 1
ATOM 2270 C CA . MET B 1 57 ? 1.91 5.781 4.57 1 98.94 57 MET B CA 1
ATOM 2271 C C . MET B 1 57 ? 2.623 6.047 3.25 1 98.94 57 MET B C 1
ATOM 2273 O O . MET B 1 57 ? 2.668 5.18 2.377 1 98.94 57 MET B O 1
ATOM 2277 N N . ARG B 1 58 ? 3.172 7.234 3.07 1 98.75 58 ARG B N 1
ATOM 2278 C CA . ARG B 1 58 ? 3.953 7.402 1.849 1 98.75 58 ARG B CA 1
ATOM 2279 C C . ARG B 1 58 ? 5.207 6.535 1.877 1 98.75 58 ARG B C 1
ATOM 2281 O O . ARG B 1 58 ? 5.648 6.039 0.838 1 98.75 58 ARG B O 1
ATOM 2288 N N . GLU B 1 59 ? 5.789 6.316 3.066 1 98.94 59 GLU B N 1
ATOM 2289 C CA . GLU B 1 59 ? 6.918 5.402 3.217 1 98.94 59 GLU B CA 1
ATOM 2290 C C . GLU B 1 59 ? 6.512 3.965 2.904 1 98.94 59 GLU B C 1
ATOM 2292 O O . GLU B 1 59 ? 7.309 3.195 2.361 1 98.94 59 GLU B O 1
ATOM 2297 N N . HIS B 1 60 ? 5.234 3.602 3.232 1 99 60 HIS B N 1
ATOM 2298 C CA . HIS B 1 60 ? 4.715 2.312 2.793 1 99 60 HIS B CA 1
ATOM 2299 C C . HIS B 1 60 ? 4.73 2.199 1.272 1 99 60 HIS B C 1
ATOM 2301 O O . HIS B 1 60 ? 4.91 1.108 0.728 1 99 60 HIS B O 1
ATOM 2307 N N . GLY B 1 61 ? 4.547 3.328 0.591 1 98.94 61 GLY B N 1
ATOM 2308 C CA . GLY B 1 61 ? 4.68 3.312 -0.856 1 98.94 61 GLY B CA 1
ATOM 2309 C C . GLY B 1 61 ? 6.031 2.807 -1.324 1 98.94 61 GLY B C 1
ATOM 2310 O O . GLY B 1 61 ? 6.117 2.084 -2.32 1 98.94 61 GLY B O 1
ATOM 2311 N N . VAL B 1 62 ? 7.078 3.184 -0.626 1 98.94 62 VAL B N 1
ATOM 2312 C CA . VAL B 1 62 ? 8.422 2.713 -0.944 1 98.94 62 VAL B CA 1
ATOM 2313 C C . VAL B 1 62 ? 8.508 1.204 -0.723 1 98.94 62 VAL B C 1
ATOM 2315 O O . VAL B 1 62 ? 9.047 0.476 -1.562 1 98.94 62 VAL B O 1
ATOM 2318 N N . LEU B 1 63 ? 7.953 0.766 0.396 1 98.94 63 LEU B N 1
ATOM 2319 C CA . LEU B 1 63 ? 7.922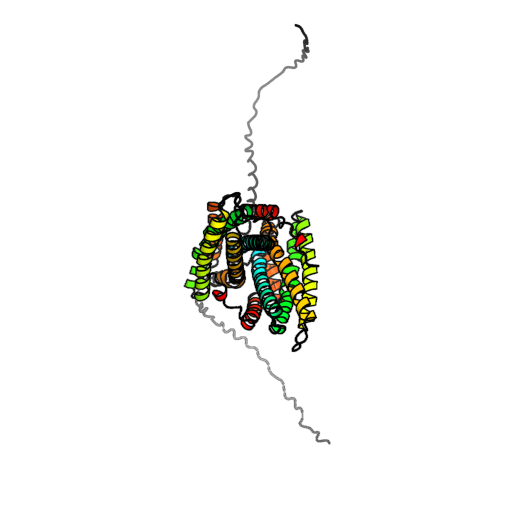 -0.669 0.658 1 98.94 63 LEU B CA 1
ATOM 2320 C C . LEU B 1 63 ? 7.199 -1.41 -0.461 1 98.94 63 LEU B C 1
ATOM 2322 O O . LEU B 1 63 ? 7.688 -2.426 -0.959 1 98.94 63 LEU B O 1
ATOM 2326 N N . LYS B 1 64 ? 6.102 -0.907 -0.866 1 98.94 64 LYS B N 1
ATOM 2327 C CA . LYS B 1 64 ? 5.328 -1.538 -1.931 1 98.94 64 LYS B CA 1
ATOM 2328 C C . LYS B 1 64 ? 6.152 -1.667 -3.209 1 98.94 64 LYS B C 1
ATOM 2330 O O . LYS B 1 64 ? 6.086 -2.688 -3.895 1 98.94 64 LYS B O 1
ATOM 2335 N N . ARG B 1 65 ? 6.891 -0.669 -3.498 1 98.94 65 ARG B N 1
ATOM 2336 C CA . ARG B 1 65 ? 7.711 -0.703 -4.703 1 98.94 65 ARG B CA 1
ATOM 2337 C C . ARG B 1 65 ? 8.828 -1.736 -4.578 1 98.94 65 ARG B C 1
ATOM 2339 O O . ARG B 1 65 ? 9.164 -2.41 -5.555 1 98.94 65 ARG B O 1
ATOM 2346 N N . ILE B 1 66 ? 9.367 -1.905 -3.43 1 98.94 66 ILE B N 1
ATOM 2347 C CA . ILE B 1 66 ? 10.391 -2.926 -3.23 1 98.94 66 ILE B CA 1
ATOM 2348 C C . ILE B 1 66 ? 9.758 -4.312 -3.312 1 98.94 66 ILE B C 1
ATOM 2350 O O . ILE B 1 66 ? 10.367 -5.25 -3.832 1 98.94 66 ILE B O 1
ATOM 2354 N N . LEU B 1 67 ? 8.516 -4.449 -2.797 1 98.94 67 LEU B N 1
ATOM 2355 C CA . LEU B 1 67 ? 7.828 -5.727 -2.934 1 98.94 67 LEU B CA 1
ATOM 2356 C C . LEU B 1 67 ? 7.633 -6.082 -4.402 1 98.94 67 LEU B C 1
ATOM 2358 O O . LEU B 1 67 ? 7.715 -7.254 -4.777 1 98.94 67 LEU B O 1
ATOM 2362 N N . LEU B 1 68 ? 7.398 -5.086 -5.25 1 98.94 68 LEU B N 1
ATOM 2363 C CA . LEU B 1 68 ? 7.293 -5.316 -6.688 1 98.94 68 LEU B CA 1
ATOM 2364 C C . LEU B 1 68 ? 8.633 -5.75 -7.27 1 98.94 68 LEU B C 1
ATOM 2366 O O . LEU B 1 68 ? 8.688 -6.609 -8.148 1 98.94 68 LEU B O 1
ATOM 2370 N N . ILE B 1 69 ? 9.711 -5.191 -6.785 1 98.94 69 ILE B N 1
ATOM 2371 C CA . ILE B 1 69 ? 11.047 -5.586 -7.199 1 98.94 69 ILE B CA 1
ATOM 2372 C C . ILE B 1 69 ? 11.305 -7.043 -6.812 1 98.94 69 ILE B C 1
ATOM 2374 O O . ILE B 1 69 ? 11.828 -7.82 -7.609 1 98.94 69 ILE B O 1
ATOM 2378 N N . TYR B 1 70 ? 10.914 -7.406 -5.582 1 98.94 70 TYR B N 1
ATOM 2379 C CA . TYR B 1 70 ? 11.07 -8.789 -5.145 1 98.94 70 TYR B CA 1
ATOM 2380 C C . TYR B 1 70 ? 10.25 -9.734 -6.016 1 98.94 70 TYR B C 1
ATOM 2382 O O . TYR B 1 70 ? 10.711 -10.828 -6.355 1 98.94 70 TYR B O 1
ATOM 2390 N N . ARG B 1 71 ? 9.07 -9.328 -6.395 1 98.81 71 ARG B N 1
ATOM 2391 C CA . ARG B 1 71 ? 8.25 -10.156 -7.277 1 98.81 71 ARG B CA 1
ATOM 2392 C C . ARG B 1 71 ? 8.93 -10.344 -8.633 1 98.81 71 ARG B C 1
ATOM 2394 O O . ARG B 1 71 ? 8.914 -11.438 -9.195 1 98.81 71 ARG B O 1
ATOM 2401 N N . GLU B 1 72 ? 9.492 -9.273 -9.117 1 98.88 72 GLU B N 1
ATOM 2402 C CA . GLU B 1 72 ? 10.234 -9.375 -10.367 1 98.88 72 GLU B CA 1
ATOM 2403 C C . GLU B 1 72 ? 11.43 -10.305 -10.219 1 98.88 72 GLU B C 1
ATOM 2405 O O . GLU B 1 72 ? 11.711 -11.117 -11.109 1 98.88 72 GLU B O 1
ATOM 2410 N N . GLY B 1 73 ? 12.148 -10.18 -9.141 1 98.62 73 GLY B N 1
ATOM 2411 C CA . GLY B 1 73 ? 13.25 -11.086 -8.859 1 98.62 73 GLY B CA 1
ATOM 2412 C C . GLY B 1 73 ? 12.828 -12.539 -8.82 1 98.62 73 GLY B C 1
ATOM 2413 O O . GLY B 1 73 ? 13.477 -13.398 -9.422 1 98.62 73 GLY B O 1
ATOM 2414 N N . ILE B 1 74 ? 11.742 -12.82 -8.125 1 98.81 74 ILE B N 1
ATOM 2415 C CA . ILE B 1 74 ? 11.203 -14.172 -8.039 1 98.81 74 ILE B CA 1
ATOM 2416 C C . ILE B 1 74 ? 10.891 -14.703 -9.438 1 98.81 74 ILE B C 1
ATOM 2418 O O . ILE B 1 74 ? 11.258 -15.828 -9.773 1 98.81 74 ILE B O 1
ATOM 2422 N N . HIS B 1 75 ? 10.242 -13.914 -10.242 1 98.5 75 HIS B N 1
ATOM 2423 C CA . HIS B 1 75 ? 9.898 -14.312 -11.602 1 98.5 75 HIS B CA 1
ATOM 2424 C C . HIS B 1 75 ? 11.133 -14.695 -12.406 1 98.5 75 HIS B C 1
ATOM 2426 O O . HIS B 1 75 ? 11.188 -15.773 -13 1 98.5 75 HIS B O 1
ATOM 2432 N N . ARG B 1 76 ? 12.141 -13.898 -12.383 1 98.12 76 ARG B N 1
ATOM 2433 C CA . ARG B 1 76 ? 13.359 -14.148 -13.141 1 98.12 76 ARG B CA 1
ATOM 2434 C C . ARG B 1 76 ? 14.055 -15.414 -12.656 1 98.12 76 ARG B C 1
ATOM 2436 O O . ARG B 1 76 ? 14.523 -16.219 -13.461 1 98.12 76 ARG B O 1
ATOM 2443 N N . LEU B 1 77 ? 14.086 -15.57 -11.391 1 97.88 77 LEU B N 1
ATOM 2444 C CA . LEU B 1 77 ? 14.727 -16.75 -10.812 1 97.88 77 LEU B CA 1
ATOM 2445 C C . LEU B 1 77 ? 13.984 -18.016 -11.203 1 97.88 77 LEU B C 1
ATOM 2447 O O . LEU B 1 77 ? 14.602 -19.031 -11.5 1 97.88 77 LEU B O 1
ATOM 2451 N N . GLN B 1 78 ? 12.719 -17.953 -11.266 1 97.56 78 GLN B N 1
ATOM 2452 C CA . GLN B 1 78 ? 11.898 -19.141 -11.516 1 97.56 78 GLN B CA 1
ATOM 2453 C C . GLN B 1 78 ? 11.945 -19.531 -12.992 1 97.56 78 GLN B C 1
ATOM 2455 O O . GLN B 1 78 ? 11.852 -20.719 -13.32 1 97.56 78 GLN B O 1
ATOM 2460 N N . VAL B 1 79 ? 12.164 -18.609 -13.898 1 97.38 79 VAL B N 1
ATOM 2461 C CA . VAL B 1 79 ? 12.156 -18.938 -15.312 1 97.38 79 VAL B CA 1
ATOM 2462 C C . VAL B 1 79 ? 13.578 -19.219 -15.789 1 97.38 79 VAL B C 1
ATOM 2464 O O . VAL B 1 79 ? 13.805 -19.453 -16.984 1 97.38 79 VAL B O 1
ATOM 2467 N N . GLY B 1 80 ? 14.555 -19.078 -14.977 1 95.38 80 GLY B N 1
ATOM 2468 C CA . GLY B 1 80 ? 15.922 -19.469 -15.289 1 95.38 80 GLY B CA 1
ATOM 2469 C C . GLY B 1 80 ? 16.781 -18.312 -15.789 1 95.38 80 GLY B C 1
ATOM 2470 O O . GLY B 1 80 ? 17.906 -18.531 -16.234 1 95.38 80 GLY B O 1
ATOM 2471 N N . ASP B 1 81 ? 16.297 -17.109 -15.695 1 96 81 ASP B N 1
ATOM 2472 C CA . ASP B 1 81 ? 17.094 -15.938 -16.047 1 96 81 ASP B CA 1
ATOM 2473 C C . ASP B 1 81 ? 18.203 -15.695 -15.023 1 96 81 ASP B C 1
ATOM 2475 O O . ASP B 1 81 ? 18.141 -16.219 -13.906 1 96 81 ASP B O 1
ATOM 2479 N N . PRO B 1 82 ? 19.188 -14.984 -15.492 1 94.06 82 PRO B N 1
ATOM 2480 C CA . PRO B 1 82 ? 20.203 -14.609 -14.5 1 94.06 82 PRO B CA 1
ATOM 2481 C C . PRO B 1 82 ? 19.609 -13.867 -13.305 1 94.06 82 PRO B C 1
ATOM 2483 O O . PRO B 1 82 ? 18.734 -13.023 -13.469 1 94.06 82 PRO B O 1
ATOM 2486 N N . ALA B 1 83 ? 20.125 -14.266 -12.18 1 95.06 83 ALA B N 1
ATOM 2487 C CA . ALA B 1 83 ? 19.656 -13.609 -10.961 1 95.06 83 ALA B CA 1
ATOM 2488 C C . ALA B 1 83 ? 20.062 -12.133 -10.938 1 95.06 83 ALA B C 1
ATOM 2490 O O . ALA B 1 83 ? 21.234 -11.805 -11.141 1 95.06 83 ALA B O 1
ATOM 2491 N N . PRO B 1 84 ? 19.094 -11.242 -10.688 1 96.19 84 PRO B N 1
ATOM 2492 C CA . PRO B 1 84 ? 19.453 -9.836 -10.555 1 96.19 84 PRO B CA 1
ATOM 2493 C C . PRO B 1 84 ? 19.984 -9.492 -9.164 1 96.19 84 PRO B C 1
ATOM 2495 O O . PRO B 1 84 ? 19.422 -8.656 -8.469 1 96.19 84 PRO B O 1
ATOM 2498 N N . THR B 1 85 ? 21.125 -10.031 -8.812 1 96 85 THR B N 1
ATOM 2499 C CA . THR B 1 85 ? 21.641 -10 -7.449 1 96 85 THR B CA 1
ATOM 2500 C C . THR B 1 85 ? 21.953 -8.57 -7.027 1 96 85 THR B C 1
ATOM 2502 O O . THR B 1 85 ? 21.75 -8.195 -5.871 1 96 85 THR B O 1
ATOM 2505 N N . GLN B 1 86 ? 22.453 -7.789 -7.973 1 96.56 86 GLN B N 1
ATOM 2506 C CA . GLN B 1 86 ? 22.781 -6.406 -7.633 1 96.56 86 GLN B CA 1
ATOM 2507 C C . GLN B 1 86 ? 21.516 -5.617 -7.273 1 96.56 86 GLN B C 1
ATOM 2509 O O . GLN B 1 86 ? 21.5 -4.895 -6.273 1 96.56 86 GLN B O 1
ATOM 2514 N N . GLU B 1 87 ? 20.484 -5.77 -8.086 1 98 87 GLU B N 1
ATOM 2515 C CA . GLU B 1 87 ? 19.234 -5.066 -7.852 1 98 87 GLU B CA 1
ATOM 2516 C C . GLU B 1 87 ? 18.562 -5.551 -6.566 1 98 87 GLU B C 1
ATOM 2518 O O . GLU B 1 87 ? 18.016 -4.75 -5.809 1 98 87 GLU B O 1
ATOM 2523 N N . LEU B 1 88 ? 18.656 -6.852 -6.316 1 98.44 88 LEU B N 1
ATOM 2524 C CA . LEU B 1 88 ? 18.062 -7.398 -5.102 1 98.44 88 LEU B CA 1
ATOM 2525 C C . LEU B 1 88 ? 18.828 -6.938 -3.869 1 98.44 88 LEU B C 1
ATOM 2527 O O . LEU B 1 88 ? 18.219 -6.621 -2.838 1 98.44 88 LEU B O 1
ATOM 2531 N N . ASN B 1 89 ? 20.141 -6.902 -3.955 1 98.25 89 ASN B N 1
ATOM 2532 C CA . ASN B 1 89 ? 20.953 -6.422 -2.846 1 98.25 89 ASN B CA 1
ATOM 2533 C C . ASN B 1 89 ? 20.656 -4.953 -2.533 1 98.25 89 ASN B C 1
ATOM 2535 O O . ASN B 1 89 ? 20.484 -4.586 -1.372 1 98.25 89 ASN B O 1
ATOM 2539 N N . ALA B 1 90 ? 20.609 -4.184 -3.592 1 98.56 90 ALA B N 1
ATOM 2540 C CA . ALA B 1 90 ? 20.297 -2.766 -3.408 1 98.56 90 ALA B CA 1
ATOM 2541 C C . ALA B 1 90 ? 18.938 -2.58 -2.738 1 98.56 90 ALA B C 1
ATOM 2543 O O . ALA B 1 90 ? 18.797 -1.734 -1.853 1 98.56 90 ALA B O 1
ATOM 2544 N N . SER B 1 91 ? 17.984 -3.344 -3.137 1 98.88 91 SER B N 1
ATOM 2545 C CA . SER B 1 91 ? 16.656 -3.262 -2.564 1 98.88 91 SER B CA 1
ATOM 2546 C C . SER B 1 91 ? 16.641 -3.67 -1.096 1 98.88 91 SER B C 1
ATOM 2548 O O . SER B 1 91 ? 16.016 -3.02 -0.265 1 98.88 91 SER B O 1
ATOM 2550 N N . ALA B 1 92 ? 17.359 -4.727 -0.772 1 98.88 92 ALA B N 1
ATOM 2551 C CA . ALA B 1 92 ? 17.453 -5.18 0.614 1 98.88 92 ALA B CA 1
ATOM 2552 C C . ALA B 1 92 ? 18.156 -4.141 1.484 1 98.88 92 ALA B C 1
ATOM 2554 O O . ALA B 1 92 ? 17.812 -3.977 2.66 1 98.88 92 ALA B O 1
ATOM 2555 N N . GLN B 1 93 ? 19.109 -3.469 0.949 1 98.81 93 GLN B N 1
ATOM 2556 C CA . GLN B 1 93 ? 19.781 -2.396 1.681 1 98.81 93 GLN B CA 1
ATOM 2557 C C . GLN B 1 93 ? 18.812 -1.251 1.976 1 98.81 93 GLN B C 1
ATOM 2559 O O . GLN B 1 93 ? 18.859 -0.651 3.051 1 98.81 93 GLN B O 1
ATOM 2564 N N . ILE B 1 94 ? 17.953 -0.905 1.013 1 98.94 94 ILE B N 1
ATOM 2565 C CA . ILE B 1 94 ? 16.938 0.12 1.24 1 98.94 94 ILE B CA 1
ATOM 2566 C C . ILE B 1 94 ? 15.969 -0.346 2.32 1 98.94 94 ILE B C 1
ATOM 2568 O O . ILE B 1 94 ? 15.594 0.428 3.205 1 98.94 94 ILE B O 1
ATOM 2572 N N . ILE B 1 95 ? 15.547 -1.628 2.279 1 98.94 95 ILE B N 1
ATOM 2573 C CA . ILE B 1 95 ? 14.695 -2.172 3.324 1 98.94 95 ILE B CA 1
ATOM 2574 C C . ILE B 1 95 ? 15.367 -2 4.684 1 98.94 95 ILE B C 1
ATOM 2576 O O . ILE B 1 95 ? 14.742 -1.519 5.637 1 98.94 95 ILE B O 1
ATOM 2580 N N . ARG B 1 96 ? 16.625 -2.357 4.781 1 98.94 96 ARG B N 1
ATOM 2581 C CA . ARG B 1 96 ? 17.344 -2.277 6.047 1 98.94 96 ARG B CA 1
ATOM 2582 C C . ARG B 1 96 ? 17.422 -0.836 6.543 1 98.94 96 ARG B C 1
ATOM 2584 O O . ARG B 1 96 ? 17.062 -0.548 7.688 1 98.94 96 ARG B O 1
ATOM 2591 N N . ALA B 1 97 ? 17.812 0.034 5.715 1 98.81 97 ALA B N 1
ATOM 2592 C CA . ALA B 1 97 ? 18.094 1.405 6.129 1 98.81 97 ALA B CA 1
ATOM 2593 C C . ALA B 1 97 ? 16.797 2.197 6.324 1 98.81 97 ALA B C 1
ATOM 2595 O O . ALA B 1 97 ? 16.641 2.896 7.328 1 98.81 97 ALA B O 1
ATOM 2596 N N . PHE B 1 98 ? 15.906 2.08 5.418 1 98.94 98 PHE B N 1
ATOM 2597 C CA . PHE B 1 98 ? 14.758 2.977 5.375 1 98.94 98 PHE B CA 1
ATOM 2598 C C . PHE B 1 98 ? 13.547 2.336 6.039 1 98.94 98 PHE B C 1
ATOM 2600 O O . PHE B 1 98 ? 12.859 2.98 6.832 1 98.94 98 PHE B O 1
ATOM 2607 N N . VAL B 1 99 ? 13.234 1.114 5.719 1 98.94 99 VAL B N 1
ATOM 2608 C CA . VAL B 1 99 ? 12.023 0.486 6.234 1 98.94 99 VAL B CA 1
ATOM 2609 C C . VAL B 1 99 ? 12.25 0.02 7.672 1 98.94 99 VAL B C 1
ATOM 2611 O O . VAL B 1 99 ? 11.492 0.376 8.578 1 98.94 99 VAL B O 1
ATOM 2614 N N . GLU B 1 100 ? 13.344 -0.641 7.934 1 98.94 100 GLU B N 1
ATOM 2615 C CA . GLU B 1 100 ? 13.547 -1.281 9.234 1 98.94 100 GLU B CA 1
ATOM 2616 C C . GLU B 1 100 ? 14.156 -0.311 10.234 1 98.94 100 GLU B C 1
ATOM 2618 O O . GLU B 1 100 ? 13.609 -0.106 11.32 1 98.94 100 GLU B O 1
ATOM 2623 N N . ASN B 1 101 ? 15.242 0.348 9.883 1 98.81 101 ASN B N 1
ATOM 2624 C CA . ASN B 1 101 ? 15.992 1.155 10.836 1 98.81 101 ASN B CA 1
ATOM 2625 C C . ASN B 1 101 ? 15.375 2.541 11.008 1 98.81 101 ASN B C 1
ATOM 2627 O O . ASN B 1 101 ? 15.766 3.291 11.898 1 98.81 101 ASN B O 1
ATOM 2631 N N . TYR B 1 102 ? 14.43 2.859 10.188 1 98.81 102 TYR B N 1
ATOM 2632 C CA . TYR B 1 102 ? 13.805 4.176 10.266 1 98.81 102 TYR B CA 1
ATOM 2633 C C . TYR B 1 102 ? 12.297 4.062 10.422 1 98.81 102 TYR B C 1
ATOM 2635 O O . TYR B 1 102 ? 11.758 4.23 11.516 1 98.81 102 TYR B O 1
ATOM 2643 N N . HIS B 1 103 ? 11.547 3.631 9.398 1 98.94 103 HIS B N 1
ATOM 2644 C CA . HIS B 1 103 ? 10.086 3.582 9.398 1 98.94 103 HIS B CA 1
ATOM 2645 C C . HIS B 1 103 ? 9.562 2.738 10.555 1 98.94 103 HIS B C 1
ATOM 2647 O O . HIS B 1 103 ? 8.766 3.213 11.367 1 98.94 103 HIS B O 1
ATOM 2653 N N . GLU B 1 104 ? 10.039 1.514 10.625 1 98.94 104 GLU B N 1
ATOM 2654 C CA . GLU B 1 104 ? 9.586 0.625 11.688 1 98.94 104 GLU B CA 1
ATOM 2655 C C . GLU B 1 104 ? 10.039 1.126 13.055 1 98.94 104 GLU B C 1
ATOM 2657 O O . GLU B 1 104 ? 9.32 0.979 14.047 1 98.94 104 GLU B O 1
ATOM 2662 N N . ALA B 1 105 ? 11.234 1.663 13.102 1 98.81 105 ALA B N 1
ATOM 2663 C CA . ALA B 1 105 ? 11.711 2.223 14.359 1 98.81 105 ALA B CA 1
ATOM 2664 C C . ALA B 1 105 ? 10.781 3.33 14.852 1 98.81 105 ALA B C 1
ATOM 2666 O O . ALA B 1 105 ? 10.508 3.428 16.047 1 98.81 105 ALA B O 1
ATOM 2667 N N . LEU B 1 106 ? 10.312 4.195 13.969 1 98.88 106 LEU B N 1
ATOM 2668 C CA . LEU B 1 106 ? 9.375 5.25 14.336 1 98.88 106 LEU B CA 1
ATOM 2669 C C . LEU B 1 106 ? 8.078 4.656 14.883 1 98.88 106 LEU B C 1
ATOM 2671 O O . LEU B 1 106 ? 7.539 5.141 15.875 1 98.88 106 LEU B O 1
ATOM 2675 N N . GLU B 1 107 ? 7.578 3.67 14.25 1 98.94 107 GLU B N 1
ATOM 2676 C CA . GLU B 1 107 ? 6.355 3.018 14.711 1 98.94 107 GLU B CA 1
ATOM 2677 C C . GLU B 1 107 ? 6.535 2.438 16.109 1 98.94 107 GLU B C 1
ATOM 2679 O O . GLU B 1 107 ? 5.699 2.662 17 1 98.94 107 GLU B O 1
ATOM 2684 N N . GLU B 1 108 ? 7.582 1.727 16.266 1 98.88 108 GLU B N 1
ATOM 2685 C CA . GLU B 1 108 ? 7.852 1.033 17.531 1 98.88 108 GLU B CA 1
ATOM 2686 C C . GLU B 1 108 ? 8.086 2.023 18.672 1 98.88 108 GLU B C 1
ATOM 2688 O O . GLU B 1 108 ? 7.734 1.748 19.812 1 98.88 108 GLU B O 1
ATOM 2693 N N . ARG B 1 109 ? 8.609 3.131 18.344 1 98.62 109 ARG B N 1
ATOM 2694 C CA . ARG B 1 109 ? 8.977 4.098 19.375 1 98.62 109 ARG B CA 1
ATOM 2695 C C . ARG B 1 109 ? 7.805 5.016 19.703 1 98.62 109 ARG B C 1
ATOM 2697 O O . ARG B 1 109 ? 7.605 5.383 20.859 1 98.62 109 ARG B O 1
ATOM 2704 N N . TYR B 1 110 ? 7.012 5.344 18.719 1 98.5 110 TYR B N 1
ATOM 2705 C CA . TYR B 1 110 ? 6.078 6.441 18.953 1 98.5 110 TYR B CA 1
ATOM 2706 C C . TYR B 1 110 ? 4.637 5.988 18.734 1 98.5 110 TYR B C 1
ATOM 2708 O O . TYR B 1 110 ? 3.744 6.375 19.5 1 98.5 110 TYR B O 1
ATOM 2716 N N . VAL B 1 111 ? 4.398 5.156 17.781 1 98.62 111 VAL B N 1
ATOM 2717 C CA . VAL B 1 111 ? 3.033 4.848 17.359 1 98.62 111 VAL B CA 1
ATOM 2718 C C . VAL B 1 111 ? 2.463 3.736 18.234 1 98.62 111 VAL B C 1
ATOM 2720 O O . VAL B 1 111 ? 1.447 3.928 18.906 1 98.62 111 VAL B O 1
ATOM 2723 N N . PHE B 1 112 ? 3.143 2.578 18.281 1 98.75 112 PHE B N 1
ATOM 2724 C CA . PHE B 1 112 ? 2.629 1.41 19 1 98.75 112 PHE B CA 1
ATOM 2725 C C . PHE B 1 112 ? 2.457 1.708 20.484 1 98.75 112 PHE B C 1
ATOM 2727 O O . PHE B 1 112 ? 1.398 1.442 21.047 1 98.75 112 PHE B O 1
ATOM 2734 N N . PRO B 1 113 ? 3.416 2.365 21.141 1 98.5 113 PRO B N 1
ATOM 2735 C CA . PRO B 1 113 ? 3.254 2.619 22.562 1 98.5 113 PRO B CA 1
ATOM 2736 C C . PRO B 1 113 ? 2.055 3.514 22.875 1 98.5 113 PRO B C 1
ATOM 2738 O O . PRO B 1 113 ? 1.387 3.328 23.891 1 98.5 113 PRO B O 1
ATOM 2741 N N . MET B 1 114 ? 1.808 4.477 21.969 1 97.62 114 MET B N 1
ATOM 2742 C CA . MET B 1 114 ? 0.683 5.375 22.219 1 97.62 114 MET B CA 1
ATOM 2743 C C . MET B 1 114 ? -0.637 4.613 22.203 1 97.62 114 MET B C 1
ATOM 2745 O O . MET B 1 114 ? -1.505 4.852 23.047 1 97.62 114 MET B O 1
ATOM 2749 N N . LEU B 1 115 ? -0.75 3.709 21.297 1 98.38 115 LEU B N 1
ATOM 2750 C CA . LEU B 1 115 ? -1.956 2.889 21.219 1 98.38 115 LEU B CA 1
ATOM 2751 C C . LEU B 1 115 ? -2.049 1.952 22.422 1 98.38 115 LEU B C 1
ATOM 2753 O O . LEU B 1 115 ? -3.115 1.814 23.031 1 98.38 115 LEU B O 1
ATOM 2757 N N . GLU B 1 116 ? -0.983 1.383 22.781 1 98.31 116 GLU B N 1
ATOM 2758 C CA . GLU B 1 116 ? -0.938 0.446 23.906 1 98.31 116 GLU B CA 1
ATOM 2759 C C . GLU B 1 116 ? -1.262 1.145 25.219 1 98.31 116 GLU B C 1
ATOM 2761 O O . GLU B 1 116 ? -1.987 0.601 26.062 1 98.31 116 GLU B O 1
ATOM 2766 N N . GLN B 1 117 ? -0.746 2.332 25.406 1 97.75 117 GLN B N 1
ATOM 2767 C CA . GLN B 1 117 ? -1.025 3.111 26.609 1 97.75 117 GLN B CA 1
ATOM 2768 C C . GLN B 1 117 ? -2.512 3.439 26.719 1 97.75 117 GLN B C 1
ATOM 2770 O O . GLN B 1 117 ? -3.062 3.488 27.812 1 97.75 117 GLN B O 1
ATOM 2775 N N . ALA B 1 118 ? -3.125 3.572 25.609 1 97.62 118 ALA B N 1
ATOM 2776 C CA . ALA B 1 118 ? -4.555 3.863 25.578 1 97.62 118 ALA B CA 1
ATOM 2777 C C . ALA B 1 118 ? -5.379 2.582 25.672 1 97.62 118 ALA B C 1
ATOM 2779 O O . ALA B 1 118 ? -6.609 2.623 25.609 1 97.62 118 ALA B O 1
ATOM 2780 N N . GLY B 1 119 ? -4.691 1.414 25.719 1 97.69 119 GLY B N 1
ATOM 2781 C CA . GLY B 1 119 ? -5.367 0.13 25.812 1 97.69 119 GLY B CA 1
ATOM 2782 C C . GLY B 1 119 ? -5.977 -0.315 24.484 1 97.69 119 GLY B C 1
ATOM 2783 O O . GLY B 1 119 ? -6.918 -1.11 24.469 1 97.69 119 GLY B O 1
ATOM 2784 N N . LYS B 1 120 ? -5.441 0.234 23.422 1 98 120 LYS B N 1
ATOM 2785 C CA . LYS B 1 120 ? -6 -0.076 22.109 1 98 120 LYS B CA 1
ATOM 2786 C C . LYS B 1 120 ? -5.031 -0.92 21.297 1 98 120 LYS B C 1
ATOM 2788 O O . LYS B 1 120 ? -3.832 -0.629 21.234 1 98 120 LYS B O 1
ATOM 2793 N N . PHE B 1 121 ? -5.5 -1.978 20.703 1 98.12 121 PHE B N 1
ATOM 2794 C CA . PHE B 1 121 ? -4.852 -2.785 19.688 1 98.12 121 PHE B CA 1
ATOM 2795 C C . PHE B 1 121 ? -3.561 -3.4 20.219 1 98.12 121 PHE B C 1
ATOM 2797 O O . PHE B 1 121 ? -2.59 -3.553 19.469 1 98.12 121 PHE B O 1
ATOM 2804 N N . THR B 1 122 ? -3.488 -3.709 21.453 1 98.31 122 THR B N 1
ATOM 2805 C CA . THR B 1 122 ? -2.273 -4.238 22.062 1 98.31 122 THR B CA 1
ATOM 2806 C C . THR B 1 122 ? -1.89 -5.574 21.438 1 98.31 122 THR B C 1
ATOM 2808 O O . THR B 1 122 ? -0.713 -5.828 21.172 1 98.31 122 THR B O 1
ATOM 2811 N N . ASP B 1 123 ? -2.881 -6.398 21.156 1 98.31 123 ASP B N 1
ATOM 2812 C CA . ASP B 1 123 ? -2.598 -7.68 20.516 1 98.31 123 ASP B CA 1
ATOM 2813 C C . ASP B 1 123 ? -2.062 -7.477 19.094 1 98.31 123 ASP B C 1
ATOM 2815 O O . ASP B 1 123 ? -1.112 -8.141 18.688 1 98.31 123 ASP B O 1
ATOM 2819 N N . THR B 1 124 ? -2.701 -6.578 18.391 1 98.75 124 THR B N 1
ATOM 2820 C CA . THR B 1 124 ? -2.287 -6.316 17.016 1 98.75 124 THR B CA 1
ATOM 2821 C C . THR B 1 124 ? -0.865 -5.766 16.984 1 98.75 124 THR B C 1
ATOM 2823 O O . THR B 1 124 ? -0.051 -6.191 16.156 1 98.75 124 THR B O 1
ATOM 2826 N N . THR B 1 125 ? -0.531 -4.781 17.859 1 98.81 125 THR B N 1
ATOM 2827 C CA . THR B 1 125 ? 0.81 -4.207 17.859 1 98.81 125 THR B CA 1
ATOM 2828 C C . THR B 1 125 ? 1.85 -5.258 18.25 1 98.81 125 THR B C 1
ATOM 2830 O O . THR B 1 125 ? 2.98 -5.223 17.75 1 98.81 125 THR B O 1
ATOM 2833 N N . SER B 1 126 ? 1.474 -6.219 19.062 1 98.75 126 SER B N 1
ATOM 2834 C CA . SER B 1 126 ? 2.381 -7.312 19.391 1 98.75 126 SER B CA 1
ATOM 2835 C C . SER B 1 126 ? 2.703 -8.148 18.156 1 98.75 126 SER B C 1
ATOM 2837 O O . SER B 1 126 ? 3.863 -8.5 17.922 1 98.75 126 SER B O 1
ATOM 2839 N N . VAL B 1 127 ? 1.708 -8.469 17.375 1 98.88 127 VAL B N 1
ATOM 2840 C CA . VAL B 1 127 ? 1.915 -9.219 16.141 1 98.88 127 VAL B CA 1
ATOM 2841 C C . VAL B 1 127 ? 2.787 -8.414 15.18 1 98.88 127 VAL B C 1
ATOM 2843 O O . VAL B 1 127 ? 3.707 -8.953 14.562 1 98.88 127 VAL B O 1
ATOM 2846 N N . LEU B 1 128 ? 2.514 -7.125 15.078 1 98.94 128 LEU B N 1
ATOM 2847 C CA . LEU B 1 128 ? 3.262 -6.262 14.172 1 98.94 128 LEU B CA 1
ATOM 2848 C C . LEU B 1 128 ? 4.734 -6.207 14.57 1 98.94 128 LEU B C 1
ATOM 2850 O O . LEU B 1 128 ? 5.613 -6.246 13.703 1 98.94 128 LEU B O 1
ATOM 2854 N N . ARG B 1 129 ? 5.051 -6.152 15.844 1 98.88 129 ARG B N 1
ATOM 2855 C CA . ARG B 1 129 ? 6.434 -6.16 16.312 1 98.88 129 ARG B CA 1
ATOM 2856 C C . ARG B 1 129 ? 7.121 -7.477 15.969 1 98.88 129 ARG B C 1
ATOM 2858 O O . ARG B 1 129 ? 8.289 -7.488 15.578 1 98.88 129 ARG B O 1
ATOM 2865 N N . THR B 1 130 ? 6.391 -8.531 16.188 1 98.94 130 THR B N 1
ATOM 2866 C CA . THR B 1 130 ? 6.941 -9.836 15.836 1 98.94 130 THR B CA 1
ATOM 2867 C C . THR B 1 130 ? 7.266 -9.906 14.352 1 98.94 130 THR B C 1
ATOM 2869 O O . THR B 1 130 ? 8.328 -10.406 13.961 1 98.94 130 THR B O 1
ATOM 2872 N N . GLN B 1 131 ? 6.418 -9.383 13.562 1 98.94 131 GLN B N 1
ATOM 2873 C CA . GLN B 1 131 ? 6.625 -9.383 12.117 1 98.94 131 GLN B CA 1
ATOM 2874 C C . GLN B 1 131 ? 7.805 -8.492 11.734 1 98.94 131 GLN B C 1
ATOM 2876 O O . GLN B 1 131 ? 8.57 -8.828 10.828 1 98.94 131 GLN B O 1
ATOM 2881 N N . HIS B 1 132 ? 7.969 -7.336 12.406 1 98.94 132 HIS B N 1
ATOM 2882 C CA . HIS B 1 132 ? 9.164 -6.523 12.195 1 98.94 132 HIS B CA 1
ATOM 2883 C C . HIS B 1 132 ? 10.43 -7.336 12.43 1 98.94 132 HIS B C 1
ATOM 2885 O O . HIS B 1 132 ? 11.359 -7.293 11.617 1 98.94 132 HIS B O 1
ATOM 2891 N N . GLN B 1 133 ? 10.43 -8.07 13.508 1 98.88 133 GLN B N 1
ATOM 2892 C CA . GLN B 1 133 ? 11.602 -8.859 13.859 1 98.88 133 GLN B CA 1
ATOM 2893 C C . GLN B 1 133 ? 11.859 -9.953 12.82 1 98.88 133 GLN B C 1
ATOM 2895 O O . GLN B 1 133 ? 13 -10.156 12.398 1 98.88 133 GLN B O 1
ATOM 2900 N N . ARG B 1 134 ? 10.789 -10.656 12.445 1 98.94 134 ARG B N 1
ATOM 2901 C CA . ARG B 1 134 ? 10.93 -11.695 11.422 1 98.94 134 ARG B CA 1
ATOM 2902 C C . ARG B 1 134 ? 11.406 -11.109 10.102 1 98.94 134 ARG B C 1
ATOM 2904 O O . ARG B 1 134 ? 12.227 -11.711 9.406 1 98.94 134 ARG B O 1
ATOM 2911 N N . GLY B 1 135 ? 10.859 -9.938 9.766 1 98.94 135 GLY B N 1
ATOM 2912 C CA . GLY B 1 135 ? 11.289 -9.258 8.547 1 98.94 135 GLY B CA 1
ATOM 2913 C C . GLY B 1 135 ? 12.773 -8.945 8.539 1 98.94 135 GLY B C 1
ATOM 2914 O O . GLY B 1 135 ? 13.438 -9.109 7.512 1 98.94 135 GLY B O 1
ATOM 2915 N N . ARG B 1 136 ? 13.328 -8.484 9.594 1 98.88 136 ARG B N 1
ATOM 2916 C CA . ARG B 1 136 ? 14.758 -8.195 9.711 1 98.88 136 ARG B CA 1
ATOM 2917 C C . ARG B 1 136 ? 15.594 -9.445 9.453 1 98.88 136 ARG B C 1
ATOM 2919 O O . ARG B 1 136 ? 16.641 -9.383 8.812 1 98.88 136 ARG B O 1
ATOM 2926 N N . GLY B 1 137 ? 15.102 -10.594 9.961 1 98.88 137 GLY B N 1
ATOM 2927 C CA . GLY B 1 137 ? 15.789 -11.852 9.688 1 98.88 137 GLY B CA 1
ATOM 2928 C C . GLY B 1 137 ? 15.766 -12.234 8.227 1 98.88 137 GLY B C 1
ATOM 2929 O O . GLY B 1 137 ? 16.781 -12.688 7.684 1 98.88 137 GLY B O 1
ATOM 2930 N N . VAL B 1 138 ? 14.664 -12.102 7.59 1 98.94 138 VAL B N 1
ATOM 2931 C CA . VAL B 1 138 ? 14.555 -12.398 6.168 1 98.94 138 VAL B CA 1
ATOM 2932 C C . VAL B 1 138 ? 15.477 -11.477 5.375 1 98.94 138 VAL B C 1
ATOM 2934 O O . VAL B 1 138 ? 16.156 -11.922 4.445 1 98.94 138 VAL B O 1
ATOM 2937 N N . THR B 1 139 ? 15.5 -10.195 5.727 1 98.88 139 THR B N 1
ATOM 2938 C CA . THR B 1 139 ? 16.375 -9.227 5.066 1 98.88 139 THR B CA 1
ATOM 2939 C C . THR B 1 139 ? 17.828 -9.617 5.234 1 98.88 139 THR B C 1
ATOM 2941 O O . THR B 1 139 ? 18.625 -9.523 4.289 1 98.88 139 THR B O 1
ATOM 2944 N N . ASP B 1 140 ? 18.25 -10.133 6.422 1 98.75 140 ASP B N 1
ATOM 2945 C CA . ASP B 1 140 ? 19.594 -10.633 6.633 1 98.75 140 ASP B CA 1
ATOM 2946 C C . ASP B 1 140 ? 19.953 -11.719 5.617 1 98.75 140 ASP B C 1
ATOM 2948 O O . ASP B 1 140 ? 21.031 -11.703 5.031 1 98.75 140 ASP B O 1
ATOM 2952 N N . ARG B 1 141 ? 19.031 -12.648 5.418 1 98.31 141 ARG B N 1
ATOM 2953 C CA . ARG B 1 141 ? 19.297 -13.766 4.52 1 98.31 141 ARG B CA 1
ATOM 2954 C C . ARG B 1 141 ? 19.375 -13.305 3.072 1 98.31 141 ARG B C 1
ATOM 2956 O O . ARG B 1 141 ? 20.234 -13.766 2.314 1 98.31 141 ARG B O 1
ATOM 2963 N N . ILE B 1 142 ? 18.547 -12.336 2.678 1 98.25 142 ILE B N 1
ATOM 2964 C CA . ILE B 1 142 ? 18.594 -11.828 1.312 1 98.25 142 ILE B CA 1
ATOM 2965 C C . ILE B 1 142 ? 19.891 -11.062 1.077 1 98.25 142 ILE B C 1
ATOM 2967 O O . ILE B 1 142 ? 20.531 -11.227 0.035 1 98.25 142 ILE B O 1
ATOM 2971 N N . LEU B 1 143 ? 20.281 -10.242 2.039 1 98.19 143 LEU B N 1
ATOM 2972 C CA . LEU B 1 143 ? 21.547 -9.508 1.93 1 98.19 143 LEU B CA 1
ATOM 2973 C C . LEU B 1 143 ? 22.719 -10.469 1.819 1 98.19 143 LEU B C 1
ATOM 2975 O O . LEU B 1 143 ? 23.609 -10.281 0.982 1 98.19 143 LEU B O 1
ATOM 2979 N N . ALA B 1 144 ? 22.75 -11.523 2.607 1 96.69 144 ALA B N 1
ATOM 2980 C CA . ALA B 1 144 ? 23.828 -12.508 2.566 1 96.69 144 ALA B CA 1
ATOM 2981 C C . ALA B 1 144 ? 23.859 -13.219 1.219 1 96.69 144 ALA B C 1
ATOM 2983 O O . ALA B 1 144 ? 24.938 -13.43 0.65 1 96.69 144 ALA B O 1
ATOM 2984 N N . ALA B 1 145 ? 22.703 -13.57 0.726 1 95.69 145 ALA B N 1
ATOM 2985 C CA . ALA B 1 145 ? 22.594 -14.336 -0.51 1 95.69 145 ALA B CA 1
ATOM 2986 C C . ALA B 1 145 ? 22.969 -13.484 -1.721 1 95.69 145 ALA B C 1
ATOM 2988 O O . ALA B 1 145 ? 23.281 -14.023 -2.789 1 95.69 145 ALA B O 1
ATOM 2989 N N . THR B 1 146 ? 22.953 -12.164 -1.537 1 96.12 146 THR B N 1
ATOM 2990 C CA . THR B 1 146 ? 23.172 -11.297 -2.688 1 96.12 146 THR B CA 1
ATOM 2991 C C . THR B 1 146 ? 24.438 -10.477 -2.52 1 96.12 146 THR B C 1
ATOM 2993 O O . THR B 1 146 ? 24.703 -9.562 -3.305 1 96.12 146 THR B O 1
ATOM 2996 N N . ALA B 1 147 ? 25.266 -10.719 -1.542 1 90.56 147 ALA B N 1
ATOM 2997 C CA . ALA B 1 147 ? 26.438 -9.922 -1.177 1 90.56 147 ALA B CA 1
ATOM 2998 C C . ALA B 1 147 ? 27.531 -10.055 -2.223 1 90.56 147 ALA B C 1
ATOM 3000 O O . ALA B 1 147 ? 28.234 -9.086 -2.518 1 90.56 147 ALA B O 1
ATOM 3001 N N . ALA B 1 148 ? 27.719 -11.289 -2.674 1 77.31 148 ALA B N 1
ATOM 3002 C CA . ALA B 1 148 ? 28.859 -11.508 -3.549 1 77.31 148 ALA B CA 1
ATOM 3003 C C . ALA B 1 148 ? 28.562 -11.047 -4.973 1 77.31 148 ALA B C 1
ATOM 3005 O O . ALA B 1 148 ? 27.641 -11.562 -5.617 1 77.31 148 ALA B O 1
ATOM 3006 N N . ALA B 1 149 ? 29.188 -9.961 -5.301 1 65.69 149 ALA B N 1
ATOM 3007 C CA . ALA B 1 149 ? 29.047 -9.438 -6.656 1 65.69 149 ALA B CA 1
ATOM 3008 C C . ALA B 1 149 ? 29.656 -10.398 -7.68 1 65.69 149 ALA B C 1
ATOM 3010 O O . ALA B 1 149 ? 30.719 -10.977 -7.441 1 65.69 149 ALA B O 1
ATOM 3011 N N . GLY B 1 150 ? 28.875 -10.68 -8.688 1 66.31 150 GLY B N 1
ATOM 3012 C CA . GLY B 1 150 ? 29.438 -11.406 -9.82 1 66.31 150 GLY B CA 1
ATOM 3013 C C . GLY B 1 150 ? 29.266 -12.906 -9.719 1 66.31 150 GLY B C 1
ATOM 3014 O O . GLY B 1 150 ? 29.562 -13.641 -10.656 1 66.31 150 GLY B O 1
ATOM 3015 N N . SER B 1 151 ? 28.844 -13.352 -8.547 1 70.62 151 SER B N 1
ATOM 3016 C CA . SER B 1 151 ? 28.625 -14.789 -8.5 1 70.62 151 SER B CA 1
ATOM 3017 C C . SER B 1 151 ? 27.125 -15.117 -8.547 1 70.62 151 SER B C 1
ATOM 3019 O O . SER B 1 151 ? 26.344 -14.578 -7.762 1 70.62 151 SER B O 1
ATOM 3021 N N . ALA B 1 152 ? 26.797 -15.812 -9.531 1 79.88 152 ALA B N 1
ATOM 3022 C CA . ALA B 1 152 ? 25.422 -16.266 -9.641 1 79.88 152 ALA B CA 1
ATOM 3023 C C . ALA B 1 152 ? 25.156 -17.438 -8.688 1 79.88 152 ALA B C 1
ATOM 3025 O O . ALA B 1 152 ? 25.922 -18.391 -8.625 1 79.88 152 ALA B O 1
ATOM 3026 N N . PRO B 1 153 ? 24.141 -17.172 -7.918 1 87.75 153 PRO B N 1
ATOM 3027 C CA . PRO B 1 153 ? 23.812 -18.297 -7.039 1 87.75 153 PRO B CA 1
ATOM 3028 C C . PRO B 1 153 ? 23.453 -19.562 -7.809 1 87.75 153 PRO B C 1
ATOM 3030 O O . PRO B 1 153 ? 22.859 -19.484 -8.891 1 87.75 153 PRO B O 1
ATOM 3033 N N . GLY B 1 154 ? 23.938 -20.703 -7.281 1 90.56 154 GLY B N 1
ATOM 3034 C CA . GLY B 1 154 ? 23.453 -21.969 -7.801 1 90.56 154 GLY B CA 1
ATOM 3035 C C . GLY B 1 154 ? 21.969 -22.203 -7.516 1 90.56 154 GLY B C 1
ATOM 3036 O O . GLY B 1 154 ? 21.297 -21.328 -6.992 1 90.56 154 GLY B O 1
ATOM 3037 N N . GLN B 1 155 ? 21.516 -23.344 -7.887 1 94 155 GLN B N 1
ATOM 3038 C CA . GLN B 1 155 ? 20.094 -23.641 -7.785 1 94 155 GLN B CA 1
ATOM 3039 C C . GLN B 1 155 ? 19.609 -23.547 -6.34 1 94 155 GLN B C 1
ATOM 3041 O O . GLN B 1 155 ? 18.562 -22.953 -6.062 1 94 155 GLN B O 1
ATOM 3046 N N . PRO B 1 156 ? 20.422 -24.062 -5.336 1 94.62 156 PRO B N 1
ATOM 3047 C CA . PRO B 1 156 ? 19.969 -23.922 -3.947 1 94.62 156 PRO B CA 1
ATOM 3048 C C . PRO B 1 156 ? 19.859 -22.469 -3.498 1 94.62 156 PRO B C 1
ATOM 3050 O O . PRO B 1 156 ? 18.953 -22.125 -2.738 1 94.62 156 PRO B O 1
ATOM 3053 N N . GLY B 1 157 ? 20.781 -21.688 -3.936 1 94.62 157 GLY B N 1
ATOM 3054 C CA . GLY B 1 157 ? 20.734 -20.266 -3.625 1 94.62 157 GLY B CA 1
ATOM 3055 C C . GLY B 1 157 ? 19.562 -19.562 -4.262 1 94.62 157 GLY B C 1
ATOM 3056 O O . GLY B 1 157 ? 18.922 -18.719 -3.631 1 94.62 157 GLY B O 1
ATOM 3057 N N . ARG B 1 158 ? 19.266 -19.953 -5.484 1 96.25 158 ARG B N 1
ATOM 3058 C CA . ARG B 1 158 ? 18.109 -19.406 -6.18 1 96.25 158 ARG B CA 1
ATOM 3059 C C . ARG B 1 158 ? 16.828 -19.75 -5.438 1 96.25 158 ARG B C 1
ATOM 3061 O O . ARG B 1 158 ? 15.969 -18.875 -5.227 1 96.25 158 ARG B O 1
ATOM 3068 N N . ASP B 1 159 ? 16.766 -21 -5.023 1 97.69 159 ASP B N 1
ATOM 3069 C CA . ASP B 1 159 ? 15.57 -21.453 -4.32 1 97.69 159 ASP B CA 1
ATOM 3070 C C . ASP B 1 159 ? 15.398 -20.719 -2.99 1 97.69 159 ASP B C 1
ATOM 3072 O O . ASP B 1 159 ? 14.281 -20.359 -2.607 1 97.69 159 ASP B O 1
ATOM 3076 N N . ALA B 1 160 ? 16.469 -20.5 -2.293 1 97.38 160 ALA B N 1
ATOM 3077 C CA . ALA B 1 160 ? 16.438 -19.812 -1.006 1 97.38 160 ALA B CA 1
ATOM 3078 C C . ALA B 1 160 ? 15.984 -18.375 -1.169 1 97.38 160 ALA B C 1
ATOM 3080 O O . ALA B 1 160 ? 15.203 -17.859 -0.363 1 97.38 160 ALA B O 1
ATOM 3081 N N . LEU B 1 161 ? 16.469 -17.734 -2.215 1 98.06 161 LEU B N 1
ATOM 3082 C CA . LEU B 1 161 ? 16.062 -16.359 -2.488 1 98.06 161 LEU B CA 1
ATOM 3083 C C . LEU B 1 161 ? 14.578 -16.281 -2.787 1 98.06 161 LEU B C 1
ATOM 3085 O O . LEU B 1 161 ? 13.883 -15.406 -2.266 1 98.06 161 LEU B O 1
ATOM 3089 N N . VAL B 1 162 ? 14.133 -17.172 -3.605 1 98.75 162 VAL B N 1
ATOM 3090 C CA . VAL B 1 162 ? 12.711 -17.203 -3.943 1 98.75 162 VAL B CA 1
ATOM 3091 C C . VAL B 1 162 ? 11.883 -17.406 -2.676 1 98.75 162 VAL B C 1
ATOM 3093 O O . VAL B 1 162 ? 10.898 -16.688 -2.455 1 98.75 162 VAL B O 1
ATOM 3096 N N . ARG B 1 163 ? 12.297 -18.297 -1.812 1 98.69 163 ARG B N 1
ATOM 3097 C CA . ARG B 1 163 ? 11.57 -18.578 -0.575 1 98.69 163 ARG B CA 1
ATOM 3098 C C . ARG B 1 163 ? 11.547 -17.359 0.336 1 98.69 163 ARG B C 1
ATOM 3100 O O . ARG B 1 163 ? 10.5 -17 0.875 1 98.69 163 ARG B O 1
ATOM 3107 N N . ASP B 1 164 ? 12.664 -16.75 0.495 1 98.75 164 ASP B N 1
ATOM 3108 C CA . ASP B 1 164 ? 12.766 -15.617 1.407 1 98.75 164 ASP B CA 1
ATOM 3109 C C . ASP B 1 164 ? 11.977 -14.422 0.889 1 98.75 164 ASP B C 1
ATOM 3111 O O . ASP B 1 164 ? 11.234 -13.781 1.645 1 98.75 164 ASP B O 1
ATOM 3115 N N . MET B 1 165 ? 12.102 -14.117 -0.399 1 98.88 165 MET B N 1
ATOM 3116 C CA . MET B 1 165 ? 11.359 -12.984 -0.956 1 98.88 165 MET B CA 1
ATOM 3117 C C . MET B 1 165 ? 9.859 -13.258 -0.936 1 98.88 165 MET B C 1
ATOM 3119 O O . MET B 1 165 ? 9.062 -12.359 -0.66 1 98.88 165 MET B O 1
ATOM 3123 N N . THR B 1 166 ? 9.484 -14.5 -1.175 1 98.88 166 THR B N 1
ATOM 3124 C CA . THR B 1 166 ? 8.07 -14.875 -1.112 1 98.88 166 THR B CA 1
ATOM 3125 C C . THR B 1 166 ? 7.531 -14.695 0.303 1 98.88 166 THR B C 1
ATOM 3127 O O . THR B 1 166 ? 6.441 -14.148 0.493 1 98.88 166 THR B O 1
ATOM 3130 N N . ALA B 1 167 ? 8.297 -15.125 1.273 1 98.88 167 ALA B N 1
ATOM 3131 C CA . ALA B 1 167 ? 7.883 -14.984 2.67 1 98.88 167 ALA B CA 1
ATOM 3132 C C . ALA B 1 167 ? 7.777 -13.516 3.072 1 98.88 167 ALA B C 1
ATOM 3134 O O . ALA B 1 167 ? 6.867 -13.133 3.809 1 98.88 167 ALA B O 1
ATOM 3135 N N . PHE B 1 168 ? 8.703 -12.75 2.596 1 98.94 168 PHE B N 1
ATOM 3136 C CA . PHE B 1 168 ? 8.703 -11.328 2.896 1 98.94 168 PHE B CA 1
ATOM 3137 C C . PHE B 1 168 ? 7.453 -10.656 2.342 1 98.94 168 PHE B C 1
ATOM 3139 O O . PHE B 1 168 ? 6.773 -9.914 3.055 1 98.94 168 PHE B O 1
ATOM 3146 N N . ILE B 1 169 ? 7.148 -10.898 1.099 1 98.94 169 ILE B N 1
ATOM 3147 C CA . ILE B 1 169 ? 5.992 -10.312 0.427 1 98.94 169 ILE B CA 1
ATOM 3148 C C . ILE B 1 169 ? 4.711 -10.75 1.13 1 98.94 169 ILE B C 1
ATOM 3150 O O . ILE B 1 169 ? 3.855 -9.922 1.451 1 98.94 169 ILE B O 1
ATOM 3154 N N . ARG B 1 170 ? 4.602 -12.016 1.462 1 98.75 170 ARG B N 1
ATOM 3155 C CA . ARG B 1 170 ? 3.412 -12.578 2.088 1 98.75 170 ARG B CA 1
ATOM 3156 C C . ARG B 1 170 ? 3.143 -11.93 3.441 1 98.75 170 ARG B C 1
ATOM 3158 O O . ARG B 1 170 ? 1.987 -11.734 3.822 1 98.75 170 ARG B O 1
ATOM 3165 N N . MET B 1 171 ? 4.176 -11.586 4.129 1 98.94 171 MET B N 1
ATOM 3166 C CA . MET B 1 171 ? 4.047 -11.016 5.473 1 98.94 171 MET B CA 1
ATOM 3167 C C . MET B 1 171 ? 3.752 -9.523 5.406 1 98.94 171 MET B C 1
ATOM 3169 O O . MET B 1 171 ? 2.854 -9.031 6.094 1 98.94 171 MET B O 1
ATOM 3173 N N . TYR B 1 172 ? 4.391 -8.82 4.5 1 98.94 172 TYR B N 1
ATOM 3174 C CA . TYR B 1 172 ? 4.387 -7.363 4.621 1 98.94 172 TYR B CA 1
ATOM 3175 C C . TYR B 1 172 ? 3.203 -6.758 3.877 1 98.94 172 TYR B C 1
ATOM 3177 O O . TYR B 1 172 ? 2.799 -5.625 4.156 1 98.94 172 TYR B O 1
ATOM 3185 N N . GLU B 1 173 ? 2.609 -7.457 2.91 1 98.88 173 GLU B N 1
ATOM 3186 C CA . GLU B 1 173 ? 1.435 -6.914 2.238 1 98.88 173 GLU B CA 1
ATOM 3187 C C . GLU B 1 173 ? 0.275 -6.73 3.213 1 98.88 173 GLU B C 1
ATOM 3189 O O . GLU B 1 173 ? -0.247 -5.625 3.365 1 98.88 173 GLU B O 1
ATOM 3194 N N . PRO B 1 174 ? -0.122 -7.816 3.951 1 98.88 174 PRO B N 1
ATOM 3195 C CA . PRO B 1 174 ? -1.188 -7.566 4.926 1 98.88 174 PRO B CA 1
ATOM 3196 C C . PRO B 1 174 ? -0.725 -6.703 6.098 1 98.88 174 PRO B C 1
ATOM 3198 O O . PRO B 1 174 ? -1.523 -5.965 6.68 1 98.88 174 PRO B O 1
ATOM 3201 N N . HIS B 1 175 ? 0.563 -6.715 6.473 1 98.94 175 HIS B N 1
ATOM 3202 C CA . HIS B 1 175 ? 1.14 -5.914 7.543 1 98.94 175 HIS B CA 1
ATOM 3203 C C . HIS B 1 175 ? 0.894 -4.426 7.312 1 98.94 175 HIS B C 1
ATOM 3205 O O . HIS B 1 175 ? 0.3 -3.75 8.156 1 98.94 175 HIS B O 1
ATOM 3211 N N . GLU B 1 176 ? 1.339 -3.979 6.152 1 98.94 176 GLU B N 1
ATOM 3212 C CA . GLU B 1 176 ? 1.222 -2.547 5.891 1 98.94 176 GLU B CA 1
ATOM 3213 C C . GLU B 1 176 ? -0.232 -2.145 5.664 1 98.94 176 GLU B C 1
ATOM 3215 O O . GLU B 1 176 ? -0.644 -1.046 6.039 1 98.94 176 GLU B O 1
ATOM 3220 N N . ALA B 1 177 ? -1.071 -3.041 5.09 1 98.94 177 ALA B N 1
ATOM 3221 C CA . ALA B 1 177 ? -2.484 -2.734 4.887 1 98.94 177 ALA B CA 1
ATOM 3222 C C . ALA B 1 177 ? -3.203 -2.561 6.223 1 98.94 177 ALA B C 1
ATOM 3224 O O . ALA B 1 177 ? -4.047 -1.673 6.367 1 98.94 177 ALA B O 1
ATOM 3225 N N . ARG B 1 178 ? -2.867 -3.398 7.188 1 98.94 178 ARG B N 1
ATOM 3226 C CA . ARG B 1 178 ? -3.465 -3.279 8.516 1 98.94 178 ARG B CA 1
ATOM 3227 C C . ARG B 1 178 ? -3.047 -1.978 9.188 1 98.94 178 ARG B C 1
ATOM 3229 O O . ARG B 1 178 ? -3.871 -1.298 9.805 1 98.94 178 ARG B O 1
ATOM 3236 N N . GLU B 1 179 ? -1.837 -1.66 9.062 1 98.94 179 GLU B N 1
ATOM 3237 C CA . GLU B 1 179 ? -1.368 -0.409 9.648 1 98.94 179 GLU B CA 1
ATOM 3238 C C . GLU B 1 179 ? -2.055 0.793 9.008 1 98.94 179 GLU B C 1
ATOM 3240 O O . GLU B 1 179 ? -2.52 1.695 9.711 1 98.94 179 GLU B O 1
ATOM 3245 N N . ASP B 1 180 ? -2.186 0.781 7.691 1 98.94 180 ASP B N 1
ATOM 3246 C CA . ASP B 1 180 ? -2.768 1.894 6.949 1 98.94 180 ASP B CA 1
ATOM 3247 C C . ASP B 1 180 ? -4.242 2.074 7.293 1 98.94 180 ASP B C 1
ATOM 3249 O O . ASP B 1 180 ? -4.758 3.193 7.273 1 98.94 180 ASP B O 1
ATOM 3253 N N . THR B 1 181 ? -4.922 1.006 7.656 1 98.88 181 THR B N 1
ATOM 3254 C CA . THR B 1 181 ? -6.375 1.082 7.754 1 98.88 181 THR B CA 1
ATOM 3255 C C . THR B 1 181 ? -6.816 1.107 9.219 1 98.88 181 THR B C 1
ATOM 3257 O O . THR B 1 181 ? -7.922 1.555 9.531 1 98.88 181 THR B O 1
ATOM 3260 N N . VAL B 1 182 ? -5.965 0.618 10.117 1 98.81 182 VAL B N 1
ATOM 3261 C CA . VAL B 1 182 ? -6.418 0.448 11.492 1 98.81 182 VAL B CA 1
ATOM 3262 C C . VAL B 1 182 ? -5.48 1.191 12.438 1 98.81 182 VAL B C 1
ATOM 3264 O O . VAL B 1 182 ? -5.906 2.09 13.172 1 98.81 182 VAL B O 1
ATOM 3267 N N . ILE B 1 183 ? -4.188 0.98 12.344 1 98.88 183 ILE B N 1
ATOM 3268 C CA . ILE B 1 183 ? -3.223 1.436 13.336 1 98.88 183 ILE B CA 1
ATOM 3269 C C . ILE B 1 183 ? -2.998 2.939 13.188 1 98.88 183 ILE B C 1
ATOM 3271 O O . ILE B 1 183 ? -3.174 3.697 14.148 1 98.88 183 ILE B O 1
ATOM 3275 N N . PHE B 1 184 ? -2.709 3.408 11.984 1 98.81 184 PHE B N 1
ATOM 3276 C CA . PHE B 1 184 ? -2.363 4.812 11.789 1 98.81 184 PHE B CA 1
ATOM 3277 C C . PHE B 1 184 ? -3.586 5.703 11.984 1 98.81 184 PHE B C 1
ATOM 3279 O O . PHE B 1 184 ? -3.516 6.715 12.68 1 98.81 184 PHE B O 1
ATOM 3286 N N . PRO B 1 185 ? -4.738 5.309 11.469 1 98.12 185 PRO B N 1
ATOM 3287 C CA . PRO B 1 185 ? -5.922 6.137 11.719 1 98.12 185 PRO B CA 1
ATOM 3288 C C . PRO B 1 185 ? -6.273 6.23 13.203 1 98.12 185 PRO B C 1
ATOM 3290 O O . PRO B 1 185 ? -6.766 7.266 13.656 1 98.12 185 PRO B O 1
ATOM 3293 N N . ALA B 1 186 ? -5.977 5.238 13.969 1 97.94 186 ALA B N 1
ATOM 3294 C CA . ALA B 1 186 ? -6.344 5.195 15.383 1 97.94 186 ALA B CA 1
ATOM 3295 C C . ALA B 1 186 ? -5.523 6.188 16.188 1 97.94 186 ALA B C 1
ATOM 3297 O O . ALA B 1 186 ? -5.879 6.516 17.328 1 97.94 186 ALA B O 1
ATOM 3298 N N . LEU B 1 187 ? -4.434 6.684 15.656 1 97.19 187 LEU B N 1
ATOM 3299 C CA . LEU B 1 187 ? -3.592 7.645 16.359 1 97.19 187 LEU B CA 1
ATOM 3300 C C . LEU B 1 187 ? -4.375 8.906 16.703 1 97.19 187 LEU B C 1
ATOM 3302 O O . LEU B 1 187 ? -4.168 9.508 17.75 1 97.19 187 LEU B O 1
ATOM 3306 N N . ARG B 1 188 ? -5.258 9.266 15.828 1 93.81 188 ARG B N 1
ATOM 3307 C CA . ARG B 1 188 ? -6.035 10.484 16.016 1 93.81 188 ARG B CA 1
ATOM 3308 C C . ARG B 1 188 ? -6.992 10.352 17.188 1 93.81 188 ARG B C 1
ATOM 3310 O O . ARG B 1 188 ? -7.359 11.352 17.812 1 93.81 188 ARG B O 1
ATOM 3317 N N 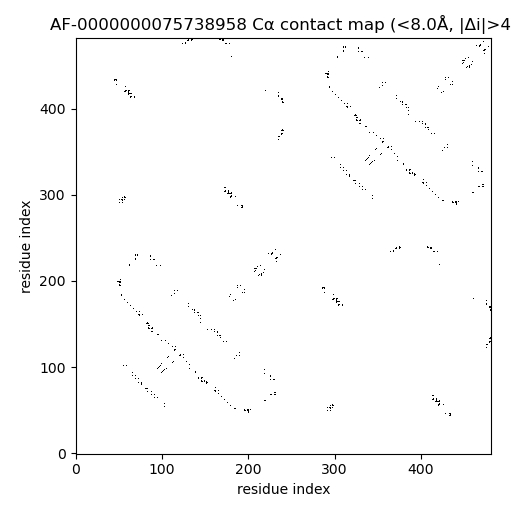. ASP B 1 189 ? -7.285 9.133 17.5 1 94.19 189 ASP B N 1
ATOM 3318 C CA . ASP B 1 189 ? -8.227 8.891 18.578 1 94.19 189 ASP B CA 1
ATOM 3319 C C . ASP B 1 189 ? -7.527 8.945 19.938 1 94.19 189 ASP B C 1
ATOM 3321 O O . ASP B 1 189 ? -8.172 9.156 20.969 1 94.19 189 ASP B O 1
ATOM 3325 N N . VAL B 1 190 ? -6.238 8.812 19.906 1 95.81 190 VAL B N 1
ATOM 3326 C CA . VAL B 1 190 ? -5.598 8.57 21.203 1 95.81 190 VAL B CA 1
ATOM 3327 C C . VAL B 1 190 ? -4.613 9.695 21.516 1 95.81 190 VAL B C 1
ATOM 3329 O O . VAL B 1 190 ? -4.082 9.766 22.625 1 95.81 190 VAL B O 1
ATOM 3332 N N . MET B 1 191 ? -4.395 10.562 20.547 1 94.31 191 MET B N 1
ATOM 3333 C CA . MET B 1 191 ? -3.426 11.633 20.781 1 94.31 191 MET B CA 1
ATOM 3334 C C . MET B 1 191 ? -4.109 13 20.75 1 94.31 191 MET B C 1
ATOM 3336 O O . MET B 1 191 ? -4.863 13.305 19.828 1 94.31 191 MET B O 1
ATOM 3340 N N . PRO B 1 192 ? -3.768 13.852 21.781 1 94.19 192 PRO B N 1
ATOM 3341 C CA . PRO B 1 192 ? -4.199 15.25 21.672 1 94.19 192 PRO B CA 1
ATOM 3342 C C . PRO B 1 192 ? -3.619 15.953 20.453 1 94.19 192 PRO B C 1
ATOM 3344 O O . PRO B 1 192 ? -2.514 15.625 20.016 1 94.19 192 PRO B O 1
ATOM 3347 N N . ALA B 1 193 ? -4.312 16.922 19.984 1 94.69 193 ALA B N 1
ATOM 3348 C CA . ALA B 1 193 ? -3.961 17.609 18.75 1 94.69 193 ALA B CA 1
ATOM 3349 C C . ALA B 1 193 ? -2.535 18.156 18.812 1 94.69 193 ALA B C 1
ATOM 3351 O O . ALA B 1 193 ? -1.791 18.062 17.828 1 94.69 193 ALA B O 1
ATOM 3352 N N . GLY B 1 194 ? -2.248 18.734 19.922 1 95.56 194 GLY B N 1
ATOM 3353 C CA . GLY B 1 194 ? -0.903 19.266 20.062 1 95.56 194 GLY B CA 1
ATOM 3354 C C . GLY B 1 194 ? 0.175 18.219 19.938 1 95.56 194 GLY B C 1
ATOM 3355 O O . GLY B 1 194 ? 1.179 18.422 19.25 1 95.56 194 GLY B O 1
ATOM 3356 N N . GLU B 1 195 ? -0.013 17.125 20.578 1 95.75 195 GLU B N 1
ATOM 3357 C CA . GLU B 1 195 ? 0.937 16.016 20.516 1 95.75 195 GLU B CA 1
ATOM 3358 C C . GLU B 1 195 ? 1.011 15.438 19.109 1 95.75 195 GLU B C 1
ATOM 3360 O O . GLU B 1 195 ? 2.084 15.039 18.656 1 95.75 195 GLU B O 1
ATOM 3365 N N . PHE B 1 196 ? -0.1 15.391 18.516 1 96.56 196 PHE B N 1
ATOM 3366 C CA . PHE B 1 196 ? -0.171 14.906 17.141 1 96.56 196 PHE B CA 1
ATOM 3367 C C . PHE B 1 196 ? 0.654 15.789 16.219 1 96.56 196 PHE B C 1
ATOM 3369 O O . PHE B 1 196 ? 1.407 15.281 15.383 1 96.56 196 PHE B O 1
ATOM 3376 N N . ARG B 1 197 ? 0.589 17.062 16.344 1 95.62 197 ARG B N 1
ATOM 3377 C CA . ARG B 1 197 ? 1.38 18 15.547 1 95.62 197 ARG B CA 1
ATOM 3378 C C . ARG B 1 197 ? 2.865 17.859 15.867 1 95.62 197 ARG B C 1
ATOM 3380 O O . ARG B 1 197 ? 3.707 17.922 14.969 1 95.62 197 ARG B O 1
ATOM 3387 N N . ASP B 1 198 ? 3.143 17.672 17.141 1 96.94 198 ASP B N 1
ATOM 3388 C CA . ASP B 1 198 ? 4.535 17.531 17.547 1 96.94 198 ASP B CA 1
ATOM 3389 C C . ASP B 1 198 ? 5.16 16.281 16.953 1 96.94 198 ASP B C 1
ATOM 3391 O O . ASP B 1 198 ? 6.344 16.266 16.609 1 96.94 198 ASP B O 1
ATOM 3395 N N . LEU B 1 199 ? 4.355 15.258 16.859 1 98 199 LEU B N 1
ATOM 3396 C CA . LEU B 1 199 ? 4.848 14 16.297 1 98 199 LEU B CA 1
ATOM 3397 C C . LEU B 1 199 ? 5.262 14.18 14.844 1 98 199 LEU B C 1
ATOM 3399 O O . LEU B 1 199 ? 6.25 13.594 14.398 1 98 199 LEU B O 1
ATOM 3403 N N . ALA B 1 200 ? 4.496 14.945 14.109 1 97.5 200 ALA B N 1
ATOM 3404 C CA . ALA B 1 200 ? 4.84 15.25 12.727 1 97.5 200 ALA B CA 1
ATOM 3405 C C . ALA B 1 200 ? 6.215 15.906 12.633 1 97.5 200 ALA B C 1
ATOM 3407 O O . ALA B 1 200 ? 7.008 15.578 11.742 1 97.5 200 ALA B O 1
ATOM 3408 N N . GLU B 1 201 ? 6.5 16.781 13.523 1 97.19 201 GLU B N 1
ATOM 3409 C CA . GLU B 1 201 ? 7.785 17.469 13.547 1 97.19 201 GLU B CA 1
ATOM 3410 C C . GLU B 1 201 ? 8.922 16.516 13.914 1 97.19 201 GLU B C 1
ATOM 3412 O O . GLU B 1 201 ? 10.008 16.594 13.336 1 97.19 201 GLU B O 1
ATOM 3417 N N . VAL B 1 202 ? 8.664 15.68 14.82 1 98.12 202 VAL B N 1
ATOM 3418 C CA . VAL B 1 202 ? 9.648 14.68 15.219 1 98.12 202 VAL B CA 1
ATOM 3419 C C . VAL B 1 202 ? 10.008 13.805 14.023 1 98.12 202 VAL B C 1
ATOM 3421 O O . VAL B 1 202 ? 11.188 13.547 13.773 1 98.12 202 VAL B O 1
ATOM 3424 N N . PHE B 1 203 ? 8.984 13.344 13.305 1 98.5 203 PHE B N 1
ATOM 3425 C CA . PHE B 1 203 ? 9.219 12.484 12.148 1 98.5 203 PHE B CA 1
ATOM 3426 C C . PHE B 1 203 ? 10.031 13.219 11.086 1 98.5 203 PHE B C 1
ATOM 3428 O O . PHE B 1 203 ? 10.945 12.648 10.492 1 98.5 203 PHE B O 1
ATOM 3435 N N . GLU B 1 204 ? 9.711 14.43 10.867 1 96.69 204 GLU B N 1
ATOM 3436 C CA . GLU B 1 204 ? 10.438 15.234 9.891 1 96.69 204 GLU B CA 1
ATOM 3437 C C . GLU B 1 204 ? 11.898 15.398 10.289 1 96.69 204 GLU B C 1
ATOM 3439 O O . GLU B 1 204 ? 12.797 15.273 9.453 1 96.69 204 GLU B O 1
ATOM 3444 N N . ASP B 1 205 ? 12.141 15.695 11.5 1 97.5 205 ASP B N 1
ATOM 3445 C CA . ASP B 1 205 ? 13.5 15.875 12 1 97.5 205 ASP B CA 1
ATOM 3446 C C . ASP B 1 205 ? 14.305 14.586 11.875 1 97.5 205 ASP B C 1
ATOM 3448 O O . ASP B 1 205 ? 15.477 14.609 11.5 1 97.5 205 ASP B O 1
ATOM 3452 N N . GLU B 1 206 ? 13.648 13.484 12.203 1 98.19 206 GLU B N 1
ATOM 3453 C CA . GLU B 1 206 ? 14.328 12.195 12.109 1 98.19 206 GLU B CA 1
ATOM 3454 C C . GLU B 1 206 ? 14.688 11.859 10.664 1 98.19 206 GLU B C 1
ATOM 3456 O O . GLU B 1 206 ? 15.758 11.32 10.391 1 98.19 206 GLU B O 1
ATOM 3461 N N . GLU B 1 207 ? 13.773 12.172 9.773 1 98.19 207 GLU B N 1
ATOM 3462 C CA . GLU B 1 207 ? 14.047 11.945 8.359 1 98.19 207 GLU B CA 1
ATOM 3463 C C . GLU B 1 207 ? 15.258 12.75 7.898 1 98.19 207 GLU B C 1
ATOM 3465 O O . GLU B 1 207 ? 16.125 12.227 7.203 1 98.19 207 GLU B O 1
ATOM 3470 N N . HIS B 1 208 ? 15.242 14.008 8.266 1 96.81 208 HIS B N 1
ATOM 3471 C CA . HIS B 1 208 ? 16.344 14.883 7.879 1 96.81 208 HIS B CA 1
ATOM 3472 C C . HIS B 1 208 ? 17.672 14.406 8.469 1 96.81 208 HIS B C 1
ATOM 3474 O O . HIS B 1 208 ? 18.703 14.453 7.797 1 96.81 208 HIS B O 1
ATOM 3480 N N . ARG B 1 209 ? 17.672 14 9.633 1 97.75 209 ARG B N 1
ATOM 3481 C CA . ARG B 1 209 ? 18.875 13.531 10.312 1 97.75 209 ARG B CA 1
ATOM 3482 C C . ARG B 1 209 ? 19.438 12.289 9.633 1 97.75 209 ARG B C 1
ATOM 3484 O O . ARG B 1 209 ? 20.656 12.18 9.438 1 97.75 209 ARG B O 1
ATOM 3491 N N . GLN B 1 210 ? 18.609 11.414 9.203 1 97.56 210 GLN B N 1
ATOM 3492 C CA . GLN B 1 210 ? 19.062 10.117 8.719 1 97.56 210 GLN B CA 1
ATOM 3493 C C . GLN B 1 210 ? 19.281 10.133 7.211 1 97.56 210 GLN B C 1
ATOM 3495 O O . GLN B 1 210 ? 20.141 9.406 6.691 1 97.56 210 GLN B O 1
ATOM 3500 N N . PHE B 1 211 ? 18.5 10.938 6.496 1 97.75 211 PHE B N 1
ATOM 3501 C CA . PHE B 1 211 ? 18.531 10.812 5.043 1 97.75 211 PHE B CA 1
ATOM 3502 C C . PHE B 1 211 ? 18.859 12.141 4.387 1 97.75 211 PHE B C 1
ATOM 3504 O O . PHE B 1 211 ? 18.797 12.273 3.164 1 97.75 211 PHE B O 1
ATOM 3511 N N . GLY B 1 212 ? 19.203 13.164 5.195 1 95.75 212 GLY B N 1
ATOM 3512 C CA . GLY B 1 212 ? 19.625 14.453 4.684 1 95.75 212 GLY B CA 1
ATOM 3513 C C . GLY B 1 212 ? 18.516 15.227 4.008 1 95.75 212 GLY B C 1
ATOM 3514 O O . GLY B 1 212 ? 17.344 14.977 4.254 1 95.75 212 GLY B O 1
ATOM 3515 N N . GLN B 1 213 ? 18.891 16.141 3.131 1 92.56 213 GLN B N 1
ATOM 3516 C CA . GLN B 1 213 ? 17.953 17.078 2.508 1 92.56 213 GLN B CA 1
ATOM 3517 C C . GLN B 1 213 ? 17.094 16.375 1.459 1 92.56 213 GLN B C 1
ATOM 3519 O O . GLN B 1 213 ? 15.938 16.734 1.253 1 92.56 213 GLN B O 1
ATOM 3524 N N . ALA B 1 214 ? 17.703 15.375 0.9 1 94.5 214 ALA B N 1
ATOM 3525 C CA . ALA B 1 214 ? 16.938 14.672 -0.118 1 94.5 214 ALA B CA 1
ATOM 3526 C C . ALA B 1 214 ? 15.789 13.883 0.512 1 94.5 214 ALA B C 1
ATOM 3528 O O . ALA B 1 214 ? 14.758 13.656 -0.123 1 94.5 214 ALA B O 1
ATOM 3529 N N . GLY B 1 215 ? 16.047 13.383 1.733 1 97.06 215 GLY B N 1
ATOM 3530 C CA . GLY B 1 215 ? 15.008 12.75 2.529 1 97.06 215 GLY B CA 1
ATOM 3531 C C . GLY B 1 215 ? 14.266 11.664 1.782 1 97.06 215 GLY B C 1
ATOM 3532 O O . GLY B 1 215 ? 14.875 10.82 1.121 1 97.06 215 GLY B O 1
ATOM 3533 N N . PHE B 1 216 ? 12.961 11.688 1.914 1 98.5 216 PHE B N 1
ATOM 3534 C CA . PHE B 1 216 ? 12.039 10.734 1.303 1 98.5 216 PHE B CA 1
ATOM 3535 C C . PHE B 1 216 ? 12.234 10.688 -0.208 1 98.5 216 PHE B C 1
ATOM 3537 O O . PHE B 1 216 ? 12.273 9.609 -0.801 1 98.5 216 PHE B O 1
ATOM 3544 N N . GLN B 1 217 ? 12.359 11.797 -0.844 1 98 217 GLN B N 1
ATOM 3545 C CA . GLN B 1 217 ? 12.531 11.852 -2.291 1 98 217 GLN B CA 1
ATOM 3546 C C . GLN B 1 217 ? 13.812 11.133 -2.721 1 98 217 GLN B C 1
ATOM 3548 O O . GLN B 1 217 ? 13.836 10.477 -3.762 1 98 217 GLN B O 1
ATOM 3553 N N . GLY B 1 218 ? 14.844 11.312 -1.945 1 98.62 218 GLY B N 1
ATOM 3554 C CA . GLY B 1 218 ? 16.078 10.586 -2.254 1 98.62 218 GLY B CA 1
ATOM 3555 C C . GLY B 1 218 ? 15.891 9.086 -2.252 1 98.62 218 GLY B C 1
ATOM 3556 O O . GLY B 1 218 ? 16.438 8.391 -3.113 1 98.62 218 GLY B O 1
ATOM 3557 N N . VAL B 1 219 ? 15.164 8.578 -1.323 1 98.88 219 VAL B N 1
ATOM 3558 C CA . VAL B 1 219 ? 14.906 7.141 -1.227 1 98.88 219 VAL B CA 1
ATOM 3559 C C . VAL B 1 219 ? 14.047 6.688 -2.402 1 98.88 219 VAL B C 1
ATOM 3561 O O . VAL B 1 219 ? 14.297 5.641 -2.998 1 98.88 219 VAL B O 1
ATOM 3564 N N . VAL B 1 220 ? 13.031 7.469 -2.744 1 98.88 220 VAL B N 1
ATOM 3565 C CA . VAL B 1 220 ? 12.18 7.172 -3.887 1 98.88 220 VAL B CA 1
ATOM 3566 C C . VAL B 1 220 ? 13.023 7.09 -5.16 1 98.88 220 VAL B C 1
ATOM 3568 O O . VAL B 1 220 ? 12.82 6.199 -5.988 1 98.88 220 VAL B O 1
ATOM 3571 N N . ASP B 1 221 ? 13.992 7.969 -5.273 1 98.81 221 ASP B N 1
ATOM 3572 C CA . ASP B 1 221 ? 14.867 7.969 -6.441 1 98.81 221 ASP B CA 1
ATOM 3573 C C . ASP B 1 221 ? 15.719 6.703 -6.48 1 98.81 221 ASP B C 1
ATOM 3575 O O . ASP B 1 221 ? 15.961 6.145 -7.555 1 98.81 221 ASP B O 1
ATOM 3579 N N . GLN B 1 222 ? 16.188 6.285 -5.352 1 98.88 222 GLN B N 1
ATOM 3580 C CA . GLN B 1 222 ? 16.984 5.059 -5.289 1 98.88 222 GLN B CA 1
ATOM 3581 C C . GLN B 1 222 ? 16.156 3.855 -5.75 1 98.88 222 GLN B C 1
ATOM 3583 O O . GLN B 1 222 ? 16.641 3.031 -6.531 1 98.88 222 GLN B O 1
ATOM 3588 N N . VAL B 1 223 ? 14.953 3.736 -5.312 1 98.94 223 VAL B N 1
ATOM 3589 C CA . VAL B 1 223 ? 14.094 2.621 -5.695 1 98.94 223 VAL B CA 1
ATOM 3590 C C . VAL B 1 223 ? 13.789 2.693 -7.191 1 98.94 223 VAL B C 1
ATOM 3592 O O . VAL B 1 223 ? 13.773 1.67 -7.879 1 98.94 223 VAL B O 1
ATOM 3595 N N . ALA B 1 224 ? 13.539 3.904 -7.68 1 98.94 224 ALA B N 1
ATOM 3596 C CA . ALA B 1 224 ? 13.273 4.098 -9.102 1 98.94 224 ALA B CA 1
ATOM 3597 C C . ALA B 1 224 ? 14.445 3.613 -9.953 1 98.94 224 ALA B C 1
ATOM 3599 O O . ALA B 1 224 ? 14.25 3.012 -11.008 1 98.94 224 ALA B O 1
ATOM 3600 N N . ASP B 1 225 ? 15.633 3.885 -9.484 1 98.94 225 ASP B N 1
ATOM 3601 C CA . ASP B 1 225 ? 16.812 3.441 -10.211 1 98.94 225 ASP B CA 1
ATOM 3602 C C . ASP B 1 225 ? 16.859 1.918 -10.312 1 98.94 225 ASP B C 1
ATOM 3604 O O . ASP B 1 225 ? 17.203 1.37 -11.359 1 98.94 225 ASP B O 1
ATOM 3608 N N . VAL B 1 226 ? 16.516 1.227 -9.242 1 98.94 226 VAL B N 1
ATOM 3609 C CA . VAL B 1 226 ? 16.484 -0.232 -9.25 1 98.94 226 VAL B CA 1
ATOM 3610 C C . VAL B 1 226 ? 15.406 -0.723 -10.219 1 98.94 226 VAL B C 1
ATOM 3612 O O . VAL B 1 226 ? 15.641 -1.649 -11 1 98.94 226 VAL B O 1
ATOM 3615 N N . GLU B 1 227 ? 14.25 -0.101 -10.195 1 98.94 227 GLU B N 1
ATOM 3616 C CA . GLU B 1 227 ? 13.156 -0.476 -11.086 1 98.94 227 GLU B CA 1
ATOM 3617 C C . GLU B 1 227 ? 13.547 -0.295 -12.555 1 98.94 227 GLU B C 1
ATOM 3619 O O . GLU B 1 227 ? 13.219 -1.127 -13.398 1 98.94 227 GLU B O 1
ATOM 3624 N N . LYS B 1 228 ? 14.164 0.832 -12.812 1 98.94 228 LYS B N 1
ATOM 3625 C CA . LYS B 1 228 ? 14.617 1.09 -14.18 1 98.94 228 LYS B CA 1
ATOM 3626 C C . LYS B 1 228 ? 15.625 0.039 -14.633 1 98.94 228 LYS B C 1
ATOM 3628 O O . LYS B 1 228 ? 15.555 -0.453 -15.758 1 98.94 228 LYS B O 1
ATOM 3633 N N . ALA B 1 229 ? 16.562 -0.315 -13.766 1 98.75 229 ALA B N 1
ATOM 3634 C CA . ALA B 1 229 ? 17.547 -1.344 -14.086 1 98.75 229 ALA B CA 1
ATOM 3635 C C . ALA B 1 229 ? 16.859 -2.676 -14.398 1 98.75 229 ALA B C 1
ATOM 3637 O O . ALA B 1 229 ? 17.344 -3.443 -15.234 1 98.75 229 ALA B O 1
ATOM 3638 N N . LEU B 1 230 ? 15.742 -2.963 -13.797 1 98.69 230 LEU B N 1
ATOM 3639 C CA . LEU B 1 230 ? 15.031 -4.227 -13.969 1 98.69 230 LEU B CA 1
ATOM 3640 C C . LEU B 1 230 ? 13.992 -4.125 -15.078 1 98.69 230 LEU B C 1
ATOM 3642 O O . LEU B 1 230 ? 13.359 -5.121 -15.43 1 98.69 230 LEU B O 1
ATOM 3646 N N . GLY B 1 231 ? 13.758 -2.938 -15.578 1 98.69 231 GLY B N 1
ATOM 3647 C CA . GLY B 1 231 ? 12.797 -2.738 -16.656 1 98.69 231 GLY B CA 1
ATOM 3648 C C . GLY B 1 231 ? 11.359 -2.758 -16.172 1 98.69 231 GLY B C 1
ATOM 3649 O O . GLY B 1 231 ? 10.453 -3.09 -16.938 1 98.69 231 GLY B O 1
ATOM 3650 N N . ILE B 1 232 ? 11.195 -2.393 -14.883 1 98.75 232 ILE B N 1
ATOM 3651 C CA . ILE B 1 232 ? 9.82 -2.475 -14.375 1 98.75 232 ILE B CA 1
ATOM 3652 C C . ILE B 1 232 ? 9.367 -1.102 -13.891 1 98.75 232 ILE B C 1
ATOM 3654 O O . ILE B 1 232 ? 8.398 -0.993 -13.141 1 98.75 232 ILE B O 1
ATOM 3658 N N . TYR B 1 233 ? 9.984 -0.022 -14.289 1 98.88 233 TYR B N 1
ATOM 3659 C CA . TYR B 1 233 ? 9.672 1.312 -13.789 1 98.88 233 TYR B CA 1
ATOM 3660 C C . TYR B 1 233 ? 8.445 1.884 -14.484 1 98.88 233 TYR B C 1
ATOM 3662 O O . TYR B 1 233 ? 7.652 2.602 -13.867 1 98.88 233 TYR B O 1
ATOM 3670 N N . GLU B 1 234 ? 8.258 1.608 -15.797 1 98.62 234 GLU B N 1
ATOM 3671 C CA . GLU B 1 234 ? 7.199 2.242 -16.578 1 98.62 234 GLU B CA 1
ATOM 3672 C C . GLU B 1 234 ? 5.828 1.689 -16.203 1 98.62 234 GLU B C 1
ATOM 3674 O O . GLU B 1 234 ? 5.543 0.512 -16.422 1 98.62 234 GLU B O 1
ATOM 3679 N N . LEU B 1 235 ? 5.035 2.607 -15.711 1 98.56 235 LEU B N 1
ATOM 3680 C CA . LEU B 1 235 ? 3.75 2.244 -15.125 1 98.56 235 LEU B CA 1
ATOM 3681 C C . LEU B 1 235 ? 2.818 1.646 -16.172 1 98.56 235 LEU B C 1
ATOM 3683 O O . LEU B 1 235 ? 2.035 0.742 -15.867 1 98.56 235 LEU B O 1
ATOM 3687 N N . GLY B 1 236 ? 2.92 2.111 -17.406 1 98.62 236 GLY B N 1
ATOM 3688 C CA . GLY B 1 236 ? 2.027 1.692 -18.469 1 98.62 236 GLY B CA 1
ATOM 3689 C C . GLY B 1 236 ? 2.109 0.208 -18.766 1 98.62 236 GLY B C 1
ATOM 3690 O O . GLY B 1 236 ? 1.148 -0.386 -19.266 1 98.62 236 GLY B O 1
ATOM 3691 N N . GLN B 1 237 ? 3.236 -0.482 -18.484 1 98.38 237 GLN B N 1
ATOM 3692 C CA . GLN B 1 237 ? 3.445 -1.882 -18.844 1 98.38 237 GLN B CA 1
ATOM 3693 C C . GLN B 1 237 ? 2.549 -2.799 -18.016 1 98.38 237 GLN B C 1
ATOM 3695 O O . GLN B 1 237 ? 2.387 -3.977 -18.344 1 98.38 237 GLN B O 1
ATOM 3700 N N . PHE B 1 238 ? 1.956 -2.23 -16.969 1 98.69 238 PHE B N 1
ATOM 3701 C CA . PHE B 1 238 ? 1.146 -3.053 -16.078 1 98.69 238 PHE B CA 1
ATOM 3702 C C . PHE B 1 238 ? -0.338 -2.863 -16.375 1 98.69 238 PHE B C 1
ATOM 3704 O O . PHE B 1 238 ? -1.187 -3.469 -15.711 1 98.69 238 PHE B O 1
ATOM 3711 N N . THR B 1 239 ? -0.719 -2.066 -17.359 1 98.69 239 THR B N 1
ATOM 3712 C CA . THR B 1 239 ? -2.111 -1.746 -17.656 1 98.69 239 THR B CA 1
ATOM 3713 C C . THR B 1 239 ? -2.863 -2.988 -18.125 1 98.69 239 THR B C 1
ATOM 3715 O O . THR B 1 239 ? -2.398 -3.703 -19 1 98.69 239 THR B O 1
ATOM 3718 N N . ALA B 1 240 ? -3.947 -3.197 -17.453 1 97.88 240 ALA B N 1
ATOM 3719 C CA . ALA B 1 240 ? -4.773 -4.348 -17.812 1 97.88 240 ALA B CA 1
ATOM 3720 C C . ALA B 1 240 ? -5.371 -4.184 -19.203 1 97.88 240 ALA B C 1
ATOM 3722 O O . ALA B 1 240 ? -5.629 -3.061 -19.641 1 97.88 240 ALA B O 1
ATOM 3723 N N . SER B 1 241 ? -5.566 -5.344 -19.922 1 90.69 241 SER B N 1
ATOM 3724 C CA . SER B 1 241 ? -6.164 -5.348 -21.25 1 90.69 241 SER B CA 1
ATOM 3725 C C . SER B 1 241 ? -7.684 -5.238 -21.172 1 90.69 241 SER B C 1
ATOM 3727 O O . SER B 1 241 ? -8.297 -5.672 -20.188 1 90.69 241 SER B O 1
#

InterPro domains:
  IPR006311 Twin-arginine translocation pathway, signal sequence [PS51318] (1-40)
  IPR012312 Hemerythrin-like [PF01814] (54-187)

Solvent-accessible surface area (backbone atoms only — not comparable to full-atom values): 27736 Å² total; per-residue (Å²): 140,82,88,81,92,77,85,87,85,90,79,88,76,88,73,86,75,85,85,89,78,77,76,78,72,73,71,73,68,76,69,71,69,76,73,67,72,72,73,69,70,69,72,70,80,62,69,72,77,66,45,49,55,34,50,53,47,31,52,46,15,53,52,49,50,46,45,51,51,43,50,50,48,39,52,33,48,74,74,68,45,77,68,58,37,67,53,52,27,53,48,40,50,46,41,48,56,48,46,49,67,37,54,46,44,48,37,64,68,55,48,46,50,51,35,40,74,69,72,40,61,51,69,56,48,50,46,50,51,52,38,52,54,38,48,53,53,46,43,51,53,48,37,64,75,24,60,59,79,92,60,74,67,53,70,70,50,47,52,49,48,39,50,43,46,50,36,49,46,57,26,48,55,60,49,52,23,46,36,37,58,49,55,45,61,46,48,67,76,71,41,56,42,70,57,46,54,50,45,18,52,51,52,50,51,51,38,39,72,74,48,39,90,52,26,70,60,46,54,52,50,54,54,48,53,45,28,49,76,71,70,65,56,64,70,67,81,37,50,51,129,140,71,92,68,86,70,88,81,78,86,77,84,88,83,84,90,82,87,77,83,70,81,66,78,76,74,77,74,76,75,73,76,70,80,78,68,74,74,73,70,72,68,72,72,80,63,68,71,77,65,44,49,55,35,52,56,46,32,52,47,16,51,49,49,48,47,45,51,49,42,50,50,48,37,52,33,48,74,73,67,46,78,69,59,37,67,53,52,26,54,47,38,49,46,41,48,55,49,45,50,66,37,54,47,43,49,36,64,67,54,50,47,50,51,35,41,73,71,71,40,61,50,69,57,48,52,47,52,52,51,38,52,56,38,47,54,52,43,43,51,52,47,36,62,75,25,60,60,80,92,60,74,67,52,69,70,50,45,52,50,50,38,50,42,46,50,36,48,46,57,25,46,55,60,47,53,24,47,36,37,60,49,55,44,62,47,47,68,76,71,42,56,43,68,56,47,54,50,46,16,52,50,53,50,51,51,38,39,72,75,49,39,91,52,26,69,61,46,54,53,49,53,53,47,51,44,27,51,75,71,70,64,56,63,69,67,82,35,51,49,130

pLDDT: mean 83.76, std 28.11, range [16.83, 99.0]

Nearest PDB structures (foldseek):
  3cax-assembly1_A-2  TM=7.396E-01  e=7.892E-03  Pyrococcus furiosus DSM 3638
  7sqc-assembly1_1H  TM=2.874E-01  e=3.898E+00  Chlamydomonas reinhardtii
  3cax-assembly1_A-2  TM=7.396E-01  e=8.297E-03  Pyrococcus furiosus DSM 3638
  7sqc-assembly1_1H  TM=2.874E-01  e=3.900E+00  Chlamydomonas reinhardtii

Radius of gyration: 36.0 Å; Cα contacts (8 Å, |Δi|>4): 447; chains: 2; bounding box: 140×101×94 Å